Protein AF-0000000080752860 (afdb_homodimer)

Secondary structure (DSSP, 8-state)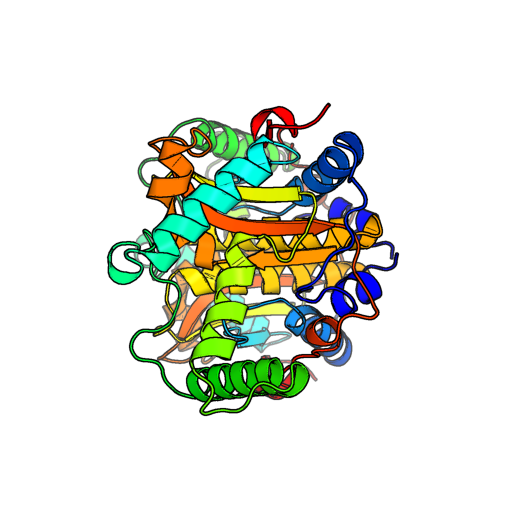:
-BHHHHHHH--B---B------HHHHHHHHHHHTTS--GGG----EEEEE-HHHHHHHHHHHHHHHHH-GGG---SS--S-SS--TTHHHHHHHHHHHHHHHHT--TT-HHHHHHHHHGGGGGGG-SEEEEEEEETT--THHHHHHHHHHHHHHHHHHHTT-EEEEEGGGGGGHHHHHHTT-S-TTEEEEEEEEEE-B-TT-GGGG-------HHHHEEEES--/-BHHHHHHH--B---B------HHHHHHHHHHHTTS--GGG----EEEEE-HHHHHHHHHHHHHHHHH-GGG---SS--S-SS--TTHHHHHHHHHHHHHHHHT--TT-HHHHHHHHHGGGGGGG-SEEEEEEEETT--THHHHHHHHHHHHHHHHHHHTT-EEEEEGGGGGGHHHHHHTT-S-TTEEEEEEEEEE-B-TT-GGGG-------HHHHEEEES--

Solvent-accessible surface area (backbone atoms only — not comparable to full-atom values): 23119 Å² total; per-residue (Å²): 89,42,32,68,56,29,48,71,67,50,57,72,49,55,38,32,32,72,57,79,73,58,67,69,61,50,52,54,23,48,51,53,11,58,51,40,70,34,79,59,55,39,66,66,60,30,37,36,37,28,15,58,68,52,34,52,51,50,26,52,53,48,42,50,44,52,70,72,47,50,88,78,47,60,44,96,62,52,45,63,44,82,73,71,50,84,68,38,44,58,35,29,50,51,48,55,50,48,51,31,54,54,63,69,49,56,94,83,39,59,66,60,52,50,55,57,58,52,35,60,44,47,39,27,49,23,38,30,41,34,40,35,29,30,57,59,70,55,30,63,41,45,33,27,27,45,14,17,25,53,41,34,33,52,38,37,28,38,53,71,71,30,42,34,22,81,35,56,70,52,14,24,41,38,67,57,43,30,74,71,70,70,46,58,92,60,44,39,54,61,26,30,32,23,33,28,36,68,33,85,83,39,54,58,52,65,65,74,83,87,67,82,57,58,79,78,37,40,48,81,39,49,71,132,88,40,33,67,56,28,47,70,66,50,56,72,49,57,37,32,32,71,58,81,74,58,68,68,59,50,50,54,24,49,50,52,10,58,50,38,69,33,79,60,55,38,65,66,60,33,37,35,37,27,15,58,67,52,35,52,52,51,25,51,54,49,42,51,45,51,70,73,48,50,89,77,46,59,44,94,63,53,46,61,44,82,73,72,48,85,70,38,44,58,34,30,51,51,47,53,50,49,51,33,54,54,63,70,48,56,92,82,38,58,67,62,52,51,54,57,60,53,34,61,45,47,39,27,47,24,39,30,41,34,40,34,30,30,57,60,71,55,30,62,42,45,32,27,28,46,14,17,26,52,41,34,32,50,36,36,28,37,52,72,70,30,42,33,21,80,34,57,70,53,14,23,42,39,67,57,43,31,73,71,70,70,45,59,93,60,42,39,53,61,26,29,32,23,33,28,35,70,33,87,84,39,54,56,52,66,64,75,83,85,69,82,58,57,78,78,38,41,46,81,38,50,71,133

Nearest PDB structures (foldseek):
  3gr3-assembly1_B  TM=9.739E-01  e=1.977E-26  Bartonella henselae str. Houston-1
  7dp0-assembly1_B  TM=9.685E-01  e=4.011E-24  Sphingopyxis sp.
  7dp2-assembly1_A  TM=9.643E-01  e=9.340E-24  Sphingopyxis sp.
  2wzw-assembly1_A  TM=9.607E-01  e=1.799E-22  Mycolicibacterium smegmatis MC2 155
  7dp1-assembly1_B  TM=9.536E-01  e=6.069E-23  Sphingopyxis sp.

InterPro domains:
  IPR000415 Nitroreductase-like [G3DSA:3.40.109.10] (1-218)
  IPR000415 Nitroreductase-like [SSF55469] (1-220)
  IPR029479 Nitroreductase [PF00881] (7-197)

Radius of gyration: 21.62 Å; Cα contacts (8 Å, |Δi|>4): 846; chains: 2; bounding box: 48×60×53 Å

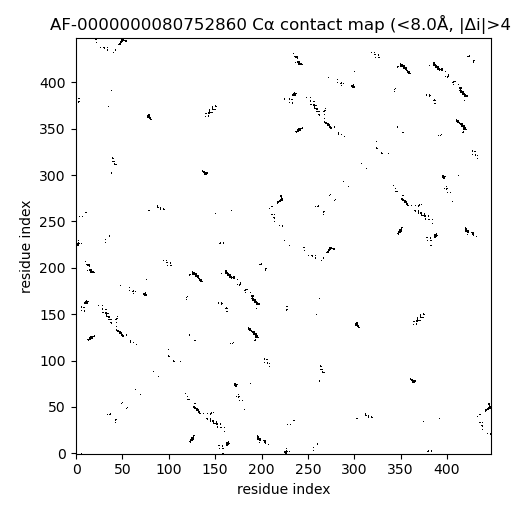Sequence (448 aa):
MQVEDAIRSRKSIRRFRPDPVPRAQIERILELAAQAPSGANTQPWKVRAVSGAVRDALCRAVSAAAEREPQRHHAEYGYYPDPWFEPYLERRRTMGFSLYDTLGIARGDRAARERQALRNFQFFDAPVGLLISMDRRMNTGSFLDMGMFIQNLMLAARGEGLHSCPQGVFADYHQVVREQGLLGEEEILLCAVALGREAPEAPENGLVTERVPVAEFATFHGFDMQVEDAIRSRKSIRRFRPDPVPRAQIERILELAAQAPSGANTQPWKVRAVSGAVRDALCRAVSAAAEREPQRHHAEYGYYPDPWFEPYLERRRTMGFSLYDTLGIARGDRAARERQALRNFQFFDAPVGLLISMDRRMNTGSFLDMGMFIQNLMLAARGEGLHSCPQGVFADYHQVVREQGLLGEEEILLCAVALGREAPEAPENGLVTERVPVAEFATFHGFD

Structure (mmCIF, N/CA/C/O backbone):
data_AF-0000000080752860-model_v1
#
loop_
_entity.id
_entity.type
_entity.pdbx_description
1 polymer Nitroreductase
#
loop_
_atom_site.group_PDB
_atom_site.id
_atom_site.type_symbol
_atom_site.label_atom_id
_atom_site.label_alt_id
_atom_site.label_comp_id
_atom_site.label_asym_id
_atom_site.label_entity_id
_atom_site.label_seq_id
_atom_site.pdbx_PDB_ins_code
_atom_site.Cartn_x
_atom_site.Cartn_y
_atom_site.Cartn_z
_atom_site.occupancy
_atom_site.B_iso_or_equiv
_atom_site.auth_seq_id
_atom_site.auth_comp_id
_atom_site.auth_asym_id
_atom_site.auth_atom_id
_atom_site.pdbx_PDB_model_num
ATOM 1 N N . MET A 1 1 ? 5.297 -12.477 16.312 1 97.31 1 MET A N 1
ATOM 2 C CA . MET A 1 1 ? 6.473 -11.891 15.688 1 97.31 1 MET A CA 1
ATOM 3 C C . MET A 1 1 ? 6.477 -10.375 15.859 1 97.31 1 MET A C 1
ATOM 5 O O . MET A 1 1 ? 5.43 -9.727 15.758 1 97.31 1 MET A O 1
ATOM 9 N N . GLN A 1 2 ? 7.699 -9.773 16.047 1 98.62 2 GLN A N 1
ATOM 10 C CA . GLN A 1 2 ? 7.785 -8.312 16.141 1 98.62 2 GLN A CA 1
ATOM 11 C C . GLN A 1 2 ? 7.562 -7.676 14.766 1 98.62 2 GLN A C 1
ATOM 13 O O . GLN A 1 2 ? 7.891 -8.266 13.734 1 98.62 2 GLN A O 1
ATOM 18 N N . VAL A 1 3 ? 7.039 -6.441 14.758 1 98.88 3 VAL A N 1
ATOM 19 C CA . VAL A 1 3 ? 6.695 -5.773 13.508 1 98.88 3 VAL A CA 1
ATOM 20 C C . VAL A 1 3 ? 7.961 -5.531 12.688 1 98.88 3 VAL A C 1
ATOM 22 O O . VAL A 1 3 ? 7.953 -5.684 11.461 1 98.88 3 VAL A O 1
ATOM 25 N N . GLU A 1 4 ? 9.102 -5.172 13.289 1 98.81 4 GLU A N 1
ATOM 26 C CA . GLU A 1 4 ? 10.359 -4.984 12.562 1 98.81 4 GLU A CA 1
ATOM 27 C C . GLU A 1 4 ? 10.805 -6.277 11.883 1 98.81 4 GLU A C 1
ATOM 29 O O . GLU A 1 4 ? 11.258 -6.258 10.742 1 98.81 4 GLU A O 1
ATOM 34 N N . ASP A 1 5 ? 10.68 -7.371 12.562 1 98.81 5 ASP A N 1
ATOM 35 C CA . ASP A 1 5 ? 11.055 -8.672 12.016 1 98.81 5 ASP A CA 1
ATOM 36 C C . ASP A 1 5 ? 10.141 -9.062 10.852 1 98.81 5 ASP A C 1
ATOM 38 O O . ASP A 1 5 ? 10.602 -9.633 9.867 1 98.81 5 ASP A O 1
ATOM 42 N N . ALA A 1 6 ? 8.82 -8.805 11.047 1 98.94 6 ALA A N 1
ATOM 43 C CA . ALA A 1 6 ? 7.883 -9.094 9.969 1 98.94 6 ALA A CA 1
ATOM 44 C C . ALA A 1 6 ? 8.258 -8.32 8.703 1 98.94 6 ALA A C 1
ATOM 46 O O . ALA A 1 6 ? 8.281 -8.898 7.609 1 98.94 6 ALA A O 1
ATOM 47 N N . ILE A 1 7 ? 8.602 -7.027 8.875 1 98.88 7 ILE A N 1
ATOM 48 C CA . ILE A 1 7 ? 8.945 -6.176 7.742 1 98.88 7 ILE A CA 1
ATOM 49 C C . ILE A 1 7 ? 10.242 -6.656 7.105 1 98.88 7 ILE A C 1
ATOM 51 O O . ILE A 1 7 ? 10.328 -6.805 5.887 1 98.88 7 ILE A O 1
ATOM 55 N N . ARG A 1 8 ? 11.227 -7.012 7.84 1 98.44 8 ARG A N 1
ATOM 56 C CA . ARG A 1 8 ? 12.539 -7.391 7.324 1 98.44 8 ARG A CA 1
ATOM 57 C C . ARG A 1 8 ? 12.5 -8.773 6.688 1 98.44 8 ARG A C 1
ATOM 59 O O . ARG A 1 8 ? 13.234 -9.047 5.738 1 98.44 8 ARG A O 1
ATOM 66 N N . SER A 1 9 ? 11.617 -9.609 7.254 1 98.06 9 SER A N 1
ATOM 67 C CA . SER A 1 9 ? 11.625 -10.984 6.773 1 98.06 9 SER A CA 1
ATOM 68 C C . SER A 1 9 ? 10.641 -11.172 5.621 1 98.06 9 SER A C 1
ATOM 70 O O . SER A 1 9 ? 10.633 -12.219 4.969 1 98.06 9 SER A O 1
ATOM 72 N N . ARG A 1 10 ? 9.789 -10.18 5.406 1 98.62 10 ARG A N 1
ATOM 73 C CA . ARG A 1 10 ? 8.922 -10.25 4.234 1 98.62 10 ARG A CA 1
ATOM 74 C C . ARG A 1 10 ? 9.727 -10.086 2.949 1 98.62 10 ARG A C 1
ATOM 76 O O . ARG A 1 10 ? 10.336 -9.031 2.727 1 98.62 10 ARG A O 1
ATOM 83 N N . LYS A 1 11 ? 9.805 -11.016 2.146 1 97.81 11 LYS A N 1
ATOM 84 C CA . LYS A 1 11 ? 10.406 -11.031 0.817 1 97.81 11 LYS A CA 1
ATOM 85 C C . LYS A 1 11 ? 9.547 -11.828 -0.163 1 97.81 11 LYS A C 1
ATOM 87 O O . LYS A 1 11 ? 8.664 -12.586 0.249 1 97.81 11 LYS A O 1
ATOM 92 N N . SER A 1 12 ? 9.773 -11.609 -1.415 1 98.12 12 SER A N 1
ATOM 93 C CA . SER A 1 12 ? 9.062 -12.398 -2.416 1 98.12 12 SER A CA 1
ATOM 94 C C . SER A 1 12 ? 9.586 -13.828 -2.473 1 98.12 12 SER A C 1
ATOM 96 O O . SER A 1 12 ? 10.703 -14.07 -2.924 1 98.12 12 SER A O 1
ATOM 98 N N . ILE A 1 13 ? 8.766 -14.727 -2.012 1 98.56 13 ILE A N 1
ATOM 99 C CA . ILE A 1 13 ? 9.117 -16.141 -2.021 1 98.56 13 ILE A CA 1
ATOM 100 C C . ILE A 1 13 ? 8.719 -16.766 -3.357 1 98.56 13 ILE A C 1
ATOM 102 O O . ILE A 1 13 ? 7.605 -16.562 -3.838 1 98.56 13 ILE A O 1
ATOM 106 N N . ARG A 1 14 ? 9.578 -17.562 -3.879 1 98.31 14 ARG A N 1
ATOM 107 C CA . ARG A 1 14 ? 9.336 -18.047 -5.234 1 98.31 14 ARG A CA 1
ATOM 108 C C . ARG A 1 14 ? 9.422 -19.562 -5.297 1 98.31 14 ARG A C 1
ATOM 110 O O . ARG A 1 14 ? 9.688 -20.125 -6.359 1 98.31 14 ARG A O 1
ATOM 117 N N . ARG A 1 15 ? 9.336 -20.188 -4.219 1 98.69 15 ARG A N 1
ATOM 118 C CA . ARG A 1 15 ? 9.117 -21.625 -4.051 1 98.69 15 ARG A CA 1
ATOM 119 C C . ARG A 1 15 ? 8.469 -21.922 -2.703 1 98.69 15 ARG A C 1
ATOM 121 O O . ARG A 1 15 ? 9.023 -21.594 -1.653 1 98.69 15 ARG A O 1
ATOM 128 N N . PHE A 1 16 ? 7.332 -22.594 -2.779 1 98.88 16 PHE A N 1
ATOM 129 C CA . PHE A 1 16 ? 6.574 -22.875 -1.57 1 98.88 16 PHE A CA 1
ATOM 130 C C . PHE A 1 16 ? 6.48 -24.391 -1.343 1 98.88 16 PHE A C 1
ATOM 132 O O . PHE A 1 16 ? 6.539 -25.172 -2.295 1 98.88 16 PHE A O 1
ATOM 139 N N . ARG A 1 17 ? 6.387 -24.75 -0.073 1 98.5 17 ARG A N 1
ATOM 140 C CA . ARG A 1 17 ? 6.008 -26.109 0.287 1 98.5 17 ARG A CA 1
ATOM 141 C C . ARG A 1 17 ? 4.535 -26.359 -0.009 1 98.5 17 ARG A C 1
ATOM 143 O O . ARG A 1 17 ? 3.725 -25.438 -0.002 1 98.5 17 ARG A O 1
ATOM 150 N N . PRO A 1 18 ? 4.191 -27.594 -0.231 1 97.25 18 PRO A N 1
ATOM 151 C CA . PRO A 1 18 ? 2.807 -27.922 -0.598 1 97.25 18 PRO A CA 1
ATOM 152 C C . PRO A 1 18 ? 1.867 -27.922 0.604 1 97.25 18 PRO A C 1
ATOM 154 O O . PRO A 1 18 ? 0.666 -28.172 0.451 1 97.25 18 PRO A O 1
ATOM 157 N N . ASP A 1 19 ? 2.328 -27.656 1.835 1 97.75 19 ASP A N 1
ATOM 158 C CA . ASP A 1 19 ? 1.496 -27.703 3.035 1 97.75 19 ASP A CA 1
ATOM 159 C C . ASP A 1 19 ? 0.238 -26.859 2.859 1 97.75 19 ASP A C 1
ATOM 161 O O . ASP A 1 19 ? 0.319 -25.688 2.477 1 97.75 19 ASP A O 1
ATOM 165 N N . PRO A 1 20 ? -0.897 -27.5 3.119 1 97.5 20 PRO A N 1
ATOM 166 C CA . PRO A 1 20 ? -2.115 -26.688 3.004 1 97.5 20 PRO A CA 1
ATOM 167 C C . PRO A 1 20 ? -2.158 -25.547 4.008 1 97.5 20 PRO A C 1
ATOM 169 O O . PRO A 1 20 ? -1.507 -25.609 5.055 1 97.5 20 PRO A O 1
ATOM 172 N N . VAL A 1 21 ? -2.814 -24.5 3.703 1 98.69 21 VAL A N 1
ATOM 173 C CA . VAL A 1 21 ? -3.125 -23.406 4.609 1 98.69 21 VAL A CA 1
ATOM 174 C C . VAL A 1 21 ? -4.613 -23.406 4.945 1 98.69 21 VAL A C 1
ATOM 176 O O . VAL A 1 21 ? -5.461 -23.281 4.059 1 98.69 21 VAL A O 1
ATOM 179 N N . PRO A 1 22 ? -4.984 -23.562 6.16 1 98.5 22 PRO A N 1
ATOM 180 C CA . PRO A 1 22 ? -6.402 -23.594 6.531 1 98.5 22 PRO A CA 1
ATOM 181 C C . PRO A 1 22 ? -7.133 -22.297 6.199 1 98.5 22 PRO A C 1
ATOM 183 O O . PRO A 1 22 ? -6.57 -21.219 6.359 1 98.5 22 PRO A O 1
ATOM 186 N N . ARG A 1 23 ? -8.391 -22.484 5.77 1 98.62 23 ARG A N 1
ATOM 187 C CA . ARG A 1 23 ? -9.227 -21.328 5.457 1 98.62 23 ARG A CA 1
ATOM 188 C C . ARG A 1 23 ? -9.281 -20.359 6.625 1 98.62 23 ARG A C 1
ATOM 190 O O . ARG A 1 23 ? -9.188 -19.141 6.43 1 98.62 23 ARG A O 1
ATOM 197 N N . ALA A 1 24 ? -9.391 -20.844 7.836 1 98.69 24 ALA A N 1
ATOM 198 C CA . ALA A 1 24 ? -9.508 -20 9.031 1 98.69 24 ALA A CA 1
ATOM 199 C C . ALA A 1 24 ? -8.273 -19.125 9.211 1 98.69 24 ALA A C 1
ATOM 201 O O . ALA A 1 24 ? -8.375 -17.984 9.688 1 98.69 24 ALA A O 1
ATOM 202 N N . GLN A 1 25 ? -7.105 -19.656 8.906 1 98.75 25 GLN A N 1
ATOM 203 C CA . GLN A 1 25 ? -5.863 -18.891 8.992 1 98.75 25 GLN A CA 1
ATOM 204 C C . GLN A 1 25 ? -5.852 -17.75 7.98 1 98.75 25 GLN A C 1
ATOM 206 O O . GLN A 1 25 ? -5.422 -16.625 8.297 1 98.75 25 GLN A O 1
ATOM 211 N N . ILE A 1 26 ? -6.395 -17.984 6.785 1 98.94 26 ILE A N 1
ATOM 212 C CA . ILE A 1 26 ? -6.48 -16.953 5.754 1 98.94 26 ILE A CA 1
ATOM 213 C C . ILE A 1 26 ? -7.469 -15.875 6.18 1 98.94 26 ILE A C 1
ATOM 215 O O . ILE A 1 26 ? -7.223 -14.688 5.988 1 98.94 26 ILE A O 1
ATOM 219 N N . GLU A 1 27 ? -8.547 -16.281 6.773 1 98.88 27 GLU A N 1
ATOM 220 C CA . GLU A 1 27 ? -9.539 -15.328 7.254 1 98.88 27 GLU A CA 1
ATOM 221 C C . GLU A 1 27 ? -8.938 -14.391 8.305 1 98.88 27 GLU A C 1
ATOM 223 O O . GLU A 1 27 ? -9.195 -13.188 8.289 1 98.88 27 GLU A O 1
ATOM 228 N N . ARG A 1 28 ? -8.094 -14.914 9.219 1 98.81 28 ARG A N 1
ATOM 229 C CA . ARG A 1 28 ? -7.426 -14.086 10.219 1 98.81 28 ARG A CA 1
ATOM 230 C C . ARG A 1 28 ? -6.484 -13.086 9.555 1 98.81 28 ARG A C 1
ATOM 232 O O . ARG A 1 28 ? -6.426 -11.922 9.953 1 98.81 28 ARG A O 1
ATOM 239 N N . ILE A 1 29 ? -5.797 -13.555 8.578 1 98.94 29 ILE A N 1
ATOM 240 C CA . ILE A 1 29 ? -4.867 -12.703 7.848 1 98.94 29 ILE A CA 1
ATOM 241 C C . ILE A 1 29 ? -5.633 -11.578 7.156 1 98.94 29 ILE A C 1
ATOM 243 O O . ILE A 1 29 ? -5.234 -10.414 7.219 1 98.94 29 ILE A O 1
ATOM 247 N N . LEU A 1 30 ? -6.773 -11.906 6.516 1 98.94 30 LEU A N 1
ATOM 248 C CA . LEU A 1 30 ? -7.57 -10.93 5.781 1 98.94 30 LEU A CA 1
ATOM 249 C C . LEU A 1 30 ? -8.227 -9.938 6.73 1 98.94 30 LEU A C 1
ATOM 251 O O . LEU A 1 30 ? -8.398 -8.766 6.391 1 98.94 30 LEU A O 1
ATOM 255 N N . GLU A 1 31 ? -8.633 -10.43 7.875 1 98.88 31 GLU A N 1
ATOM 256 C CA . GLU A 1 31 ? -9.172 -9.523 8.883 1 98.88 31 GLU A CA 1
ATOM 257 C C . GLU A 1 31 ? -8.148 -8.453 9.273 1 98.88 31 GLU A C 1
ATOM 259 O O . GLU A 1 31 ? -8.492 -7.277 9.391 1 98.88 31 GLU A O 1
ATOM 264 N N . LEU A 1 32 ? -6.926 -8.844 9.484 1 98.88 32 LEU A N 1
ATOM 265 C CA . LEU A 1 32 ? -5.859 -7.902 9.805 1 98.88 32 LEU A CA 1
ATOM 266 C C . LEU A 1 32 ? -5.551 -7.004 8.609 1 98.88 32 LEU A C 1
ATOM 268 O O . LEU A 1 32 ? -5.332 -5.801 8.773 1 98.88 32 LEU A O 1
ATOM 272 N N . ALA A 1 33 ? -5.535 -7.59 7.395 1 98.94 33 ALA A N 1
ATOM 273 C CA . ALA A 1 33 ? -5.262 -6.816 6.184 1 98.94 33 ALA A CA 1
ATOM 274 C C . ALA A 1 33 ? -6.25 -5.664 6.039 1 98.94 33 ALA A C 1
ATOM 276 O O . ALA A 1 33 ? -5.871 -4.555 5.656 1 98.94 33 ALA A O 1
ATOM 277 N N . ALA A 1 34 ? -7.484 -5.895 6.434 1 98.88 34 ALA A N 1
ATOM 278 C CA . ALA A 1 34 ? -8.586 -4.953 6.238 1 98.88 34 ALA A CA 1
ATOM 279 C C . ALA A 1 34 ? -8.492 -3.787 7.215 1 98.88 34 ALA A C 1
ATOM 281 O O . ALA A 1 34 ? -9.25 -2.82 7.113 1 98.88 34 ALA A O 1
ATOM 282 N N . GLN A 1 35 ? -7.539 -3.863 8.141 1 98.81 35 GLN A N 1
ATOM 283 C CA . GLN A 1 35 ? -7.309 -2.734 9.039 1 98.81 35 GLN A CA 1
ATOM 284 C C . GLN A 1 35 ? -6.547 -1.618 8.328 1 98.81 35 GLN A C 1
ATOM 286 O O . GLN A 1 35 ? -6.34 -0.544 8.898 1 98.81 35 GLN A O 1
ATOM 291 N N . ALA A 1 36 ? -6.133 -1.855 7.082 1 98.81 36 ALA A N 1
ATOM 292 C CA . ALA A 1 36 ? -5.43 -0.837 6.305 1 98.81 36 ALA A CA 1
ATOM 293 C C . ALA A 1 36 ? -6.277 0.423 6.16 1 98.81 36 ALA A C 1
ATOM 295 O O . ALA A 1 36 ? -7.504 0.345 6.047 1 98.81 36 ALA A O 1
ATOM 296 N N . PRO A 1 37 ? -5.613 1.622 6.223 1 98.56 37 PRO A N 1
ATOM 297 C CA . PRO A 1 37 ? -6.375 2.832 5.906 1 98.56 37 PRO A CA 1
ATOM 298 C C . PRO A 1 37 ? -6.82 2.885 4.445 1 98.56 37 PRO A C 1
ATOM 300 O O . PRO A 1 37 ? -6.25 2.199 3.596 1 98.56 37 PRO A O 1
ATOM 303 N N . SER A 1 38 ? -7.855 3.572 4.176 1 98.75 38 SER A N 1
ATOM 304 C CA . SER A 1 38 ? -8.336 3.922 2.844 1 98.75 38 SER A CA 1
ATOM 305 C C . SER A 1 38 ? -9.023 5.285 2.842 1 98.75 38 SER A C 1
ATOM 307 O O . SER A 1 38 ? -9.617 5.691 3.844 1 98.75 38 SER A O 1
ATOM 309 N N . GLY A 1 39 ? -8.805 6.035 1.716 1 98.31 39 GLY A N 1
ATOM 310 C CA . GLY A 1 39 ? -9.484 7.32 1.603 1 98.31 39 GLY A CA 1
ATOM 311 C C . GLY A 1 39 ? -10.969 7.238 1.907 1 98.31 39 GLY A C 1
ATOM 312 O O . GLY A 1 39 ? -11.672 6.391 1.361 1 98.31 39 GLY A O 1
ATOM 313 N N . ALA A 1 40 ? -11.43 8.109 2.855 1 97.38 40 ALA A N 1
ATOM 314 C CA . ALA A 1 40 ? -12.844 8.188 3.225 1 97.38 40 ALA A CA 1
ATOM 315 C C . ALA A 1 40 ? -13.359 6.848 3.734 1 97.38 40 ALA A C 1
ATOM 317 O O . ALA A 1 40 ? -14.562 6.574 3.688 1 97.38 40 ALA A O 1
ATOM 318 N N . ASN A 1 41 ? -12.438 5.949 4.117 1 98.06 41 ASN A N 1
ATOM 319 C CA . ASN A 1 41 ? -12.758 4.625 4.633 1 98.06 41 ASN A CA 1
ATOM 320 C C . ASN A 1 41 ? -13.523 3.795 3.605 1 98.06 41 ASN A C 1
ATOM 322 O O . ASN A 1 41 ? -14.422 3.027 3.963 1 98.06 41 ASN A O 1
ATOM 326 N N . THR A 1 42 ? -13.156 3.947 2.359 1 98.56 42 THR A N 1
ATOM 327 C CA . THR A 1 42 ? -13.867 3.268 1.284 1 98.56 42 THR A CA 1
ATOM 328 C C . THR A 1 42 ? -13.664 1.759 1.368 1 98.56 42 THR A C 1
ATOM 330 O O . THR A 1 42 ? -14.547 0.986 0.986 1 98.56 42 THR A O 1
ATOM 333 N N . GLN A 1 43 ? -12.477 1.268 1.809 1 98.75 43 GLN A N 1
ATOM 334 C CA . GLN A 1 43 ? -12.172 -0.157 1.867 1 98.75 43 GLN A CA 1
ATOM 335 C C . GLN A 1 43 ? -12.469 -0.839 0.535 1 98.75 43 GLN A C 1
ATOM 337 O O . GLN A 1 43 ? -13.289 -1.757 0.469 1 98.75 43 GLN A O 1
ATOM 342 N N . PRO A 1 44 ? -11.672 -0.44 -0.527 1 98.88 44 PRO A N 1
ATOM 343 C CA . PRO A 1 44 ? -12.031 -0.837 -1.89 1 98.88 44 PRO A CA 1
ATOM 344 C C . PRO A 1 44 ? -11.578 -2.256 -2.23 1 98.88 44 PRO A C 1
ATOM 346 O O . PRO A 1 44 ? -11.828 -2.738 -3.338 1 98.88 44 PRO A O 1
ATOM 349 N N . TRP A 1 45 ? -11.031 -2.988 -1.395 1 98.94 45 TRP A N 1
ATOM 350 C CA . TRP A 1 45 ? -10.398 -4.27 -1.681 1 98.94 45 TRP A CA 1
ATOM 351 C C . TRP A 1 45 ? -11.438 -5.375 -1.834 1 98.94 45 TRP A C 1
ATOM 353 O O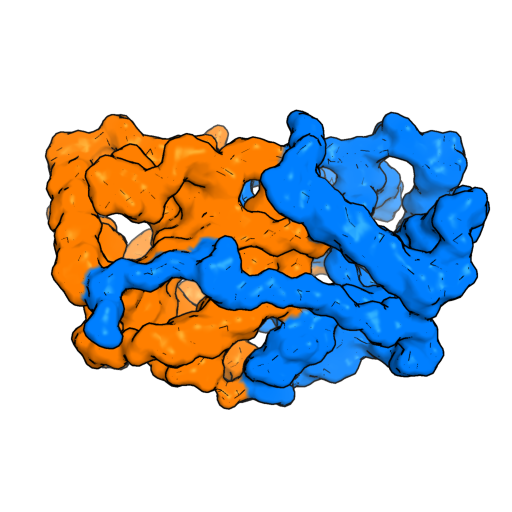 . TRP A 1 45 ? -12.438 -5.395 -1.113 1 98.94 45 TRP A O 1
ATOM 363 N N . LYS A 1 46 ? -11.25 -6.234 -2.811 1 98.94 46 LYS A N 1
ATOM 364 C CA . LYS A 1 46 ? -11.922 -7.512 -3.035 1 98.94 46 LYS A CA 1
ATOM 365 C C . LYS A 1 46 ? -10.906 -8.641 -3.211 1 98.94 46 LYS A C 1
ATOM 367 O O . LYS A 1 46 ? -9.875 -8.461 -3.855 1 98.94 46 LYS A O 1
ATOM 372 N N . VAL A 1 47 ? -11.234 -9.812 -2.6 1 98.94 47 VAL A N 1
ATOM 373 C CA . VAL A 1 47 ? -10.289 -10.922 -2.635 1 98.94 47 VAL A CA 1
ATOM 374 C C . VAL A 1 47 ? -11.016 -12.203 -3.033 1 98.94 47 VAL A C 1
ATOM 376 O O . VAL A 1 47 ? -12.102 -12.5 -2.521 1 98.94 47 VAL A O 1
ATOM 379 N N . ARG A 1 48 ? -10.492 -12.906 -3.971 1 98.94 48 ARG A N 1
ATOM 380 C CA . ARG A 1 48 ? -10.828 -14.305 -4.195 1 98.94 48 ARG A CA 1
ATOM 381 C C . ARG A 1 48 ? -9.656 -15.219 -3.824 1 98.94 48 ARG A C 1
ATOM 383 O O . ARG A 1 48 ? -8.594 -15.148 -4.441 1 98.94 48 ARG A O 1
ATOM 390 N N . ALA A 1 49 ? -9.852 -15.992 -2.789 1 98.94 49 ALA A N 1
ATOM 391 C CA . ALA A 1 49 ? -8.859 -16.984 -2.395 1 98.94 49 ALA A CA 1
ATOM 392 C C . ALA A 1 49 ? -9.109 -18.328 -3.092 1 98.94 49 ALA A C 1
ATOM 394 O O . ALA A 1 49 ? -10.219 -18.859 -3.049 1 98.94 49 ALA A O 1
ATOM 395 N N . VAL A 1 50 ? -8.07 -18.812 -3.736 1 98.94 50 VAL A N 1
ATOM 396 C CA . VAL A 1 50 ? -8.227 -20.078 -4.465 1 98.94 50 VAL A CA 1
ATOM 397 C C . VAL A 1 50 ? -7.262 -21.125 -3.912 1 98.94 50 VAL A C 1
ATOM 399 O O . VAL A 1 50 ? -6.129 -20.797 -3.547 1 98.94 50 VAL A O 1
ATOM 402 N N . SER A 1 51 ? -7.684 -22.406 -3.848 1 98.81 51 SER A N 1
ATOM 403 C CA . SER A 1 51 ? -6.91 -23.562 -3.412 1 98.81 51 SER A CA 1
ATOM 404 C C . SER A 1 51 ? -7.371 -24.828 -4.117 1 98.81 51 SER A C 1
ATOM 406 O O . SER A 1 51 ? -8.312 -24.797 -4.914 1 98.81 51 SER A O 1
ATOM 408 N N . GLY A 1 52 ? -6.609 -25.891 -3.99 1 98.25 52 GLY A N 1
ATOM 409 C CA . GLY A 1 52 ? -7.012 -27.188 -4.508 1 98.25 52 GLY A CA 1
ATOM 410 C C . GLY A 1 52 ? -7.266 -27.188 -6.004 1 98.25 52 GLY A C 1
ATOM 411 O O . GLY A 1 52 ? -6.48 -26.625 -6.77 1 98.25 52 GLY A O 1
ATOM 412 N N . ALA A 1 53 ? -8.375 -27.828 -6.375 1 98.38 53 ALA A N 1
ATOM 413 C CA . ALA A 1 53 ? -8.664 -28.047 -7.789 1 98.38 53 ALA A CA 1
ATOM 414 C C . ALA A 1 53 ? -8.945 -26.719 -8.5 1 98.38 53 ALA A C 1
ATOM 416 O O . ALA A 1 53 ? -8.617 -26.562 -9.68 1 98.38 53 ALA A O 1
ATOM 417 N N . VAL A 1 54 ? -9.555 -25.766 -7.809 1 98.81 54 VAL A N 1
ATOM 418 C CA . VAL A 1 54 ? -9.867 -24.469 -8.398 1 98.81 54 VAL A CA 1
ATOM 419 C C . VAL A 1 54 ? -8.57 -23.734 -8.727 1 98.81 54 VAL A C 1
ATOM 421 O O . VAL A 1 54 ? -8.422 -23.188 -9.828 1 98.81 54 VAL A O 1
ATOM 424 N N . ARG A 1 55 ? -7.695 -23.734 -7.773 1 98.81 55 ARG A N 1
ATOM 425 C CA . ARG A 1 55 ? -6.387 -23.141 -8.008 1 98.81 55 ARG A CA 1
ATOM 426 C C . ARG A 1 55 ? -5.68 -23.812 -9.18 1 98.81 55 ARG A C 1
ATOM 428 O O . ARG A 1 55 ? -5.133 -23.141 -10.055 1 98.81 55 ARG A O 1
ATOM 435 N N . ASP A 1 56 ? -5.688 -25.141 -9.203 1 98.75 56 ASP A N 1
ATOM 436 C CA . ASP A 1 56 ? -5.012 -25.891 -10.25 1 98.75 56 ASP A CA 1
ATOM 437 C C . ASP A 1 56 ? -5.594 -25.562 -11.625 1 98.75 56 ASP A C 1
ATOM 439 O O . ASP A 1 56 ? -4.852 -25.438 -12.609 1 98.75 56 ASP A O 1
ATOM 443 N N . ALA A 1 57 ? -6.879 -25.453 -11.695 1 98.88 57 ALA A N 1
ATOM 444 C CA . ALA A 1 57 ? -7.543 -25.109 -12.953 1 98.88 57 ALA A CA 1
ATOM 445 C C . ALA A 1 57 ? -7.145 -23.719 -13.43 1 98.88 57 ALA A C 1
ATOM 447 O O . ALA A 1 57 ? -6.883 -23.516 -14.617 1 98.88 57 ALA A O 1
ATOM 448 N N . LEU A 1 58 ? -7.105 -22.766 -12.531 1 98.94 58 LEU A N 1
ATOM 449 C CA . LEU A 1 58 ? -6.668 -21.422 -12.867 1 98.94 58 LEU A CA 1
ATOM 450 C C . LEU A 1 58 ? -5.234 -21.438 -13.391 1 98.94 58 LEU A C 1
ATOM 452 O O . LEU A 1 58 ? -4.941 -20.828 -14.422 1 98.94 58 LEU A O 1
ATOM 456 N N . CYS A 1 59 ? -4.363 -22.141 -12.68 1 98.88 59 CYS A N 1
ATOM 457 C CA . CYS A 1 59 ? -2.963 -22.219 -13.078 1 98.88 59 CYS A CA 1
ATOM 458 C C . CYS A 1 59 ? -2.824 -22.797 -14.484 1 98.88 59 CYS A C 1
ATOM 460 O O . CYS A 1 59 ? -2.072 -22.266 -15.305 1 98.88 59 CYS A O 1
ATOM 462 N N . ARG A 1 60 ? -3.564 -23.828 -14.75 1 98.69 60 ARG A N 1
ATOM 463 C CA . ARG A 1 60 ? -3.523 -24.438 -16.078 1 98.69 60 ARG A CA 1
ATOM 464 C C . ARG A 1 60 ? -3.988 -23.453 -17.141 1 98.69 60 ARG A C 1
ATOM 466 O O . ARG A 1 60 ? -3.361 -23.344 -18.203 1 98.69 60 ARG A O 1
ATOM 473 N N . ALA A 1 61 ? -5.062 -22.766 -16.891 1 98.75 61 ALA A N 1
ATOM 474 C CA . ALA A 1 61 ? -5.656 -21.859 -17.875 1 98.75 61 ALA A CA 1
ATOM 475 C C . ALA A 1 61 ? -4.723 -20.688 -18.172 1 98.75 61 ALA A C 1
ATOM 477 O O . ALA A 1 61 ? -4.488 -20.359 -19.328 1 98.75 61 ALA A O 1
ATOM 478 N N . VAL A 1 62 ? -4.164 -20.078 -17.141 1 98.75 62 VAL A N 1
ATOM 479 C CA . VAL A 1 62 ? -3.303 -18.922 -17.328 1 98.75 62 VAL A CA 1
ATOM 480 C C . VAL A 1 62 ? -1.995 -19.344 -17.984 1 98.75 62 VAL A C 1
ATOM 482 O O . VAL A 1 62 ? -1.48 -18.656 -18.875 1 98.75 62 VAL A O 1
ATOM 485 N N . SER A 1 63 ? -1.438 -20.5 -17.562 1 98.38 63 SER A N 1
ATOM 486 C CA . SER A 1 63 ? -0.215 -21 -18.172 1 98.38 63 SER A CA 1
ATOM 487 C C . SER A 1 63 ? -0.407 -21.266 -19.656 1 98.38 63 SER A C 1
ATOM 489 O O . SER A 1 63 ? 0.451 -20.906 -20.469 1 98.38 63 SER A O 1
ATOM 491 N N . ALA A 1 64 ? -1.492 -21.859 -20 1 98 64 ALA A N 1
ATOM 492 C CA . ALA A 1 64 ? -1.783 -22.125 -21.406 1 98 64 ALA A CA 1
ATOM 493 C C . ALA A 1 64 ? -1.867 -20.844 -22.219 1 98 64 ALA A C 1
ATOM 495 O O . ALA A 1 64 ? -1.315 -20.75 -23.312 1 98 64 ALA A O 1
ATOM 496 N N . ALA A 1 65 ? -2.561 -19.875 -21.719 1 98.12 65 ALA A N 1
ATOM 497 C CA . ALA A 1 65 ? -2.691 -18.594 -22.391 1 98.12 65 ALA A CA 1
ATOM 498 C C . ALA A 1 65 ? -1.332 -17.922 -22.562 1 98.12 65 ALA A C 1
ATOM 500 O O . ALA A 1 65 ? -1.046 -17.344 -23.609 1 98.12 65 ALA A O 1
ATOM 501 N N . ALA A 1 66 ? -0.532 -18.016 -21.5 1 97.5 66 ALA A N 1
ATOM 502 C CA . ALA A 1 66 ? 0.786 -17.391 -21.516 1 97.5 66 ALA A CA 1
ATOM 503 C C . ALA A 1 66 ? 1.697 -18.047 -22.547 1 97.5 66 ALA A C 1
ATOM 505 O O . ALA A 1 66 ? 2.529 -17.391 -23.156 1 97.5 66 ALA A O 1
ATOM 506 N N . GLU A 1 67 ? 1.565 -19.297 -22.703 1 95.88 67 GLU A N 1
ATOM 507 C CA . GLU A 1 67 ? 2.385 -20.047 -23.656 1 95.88 67 GLU A CA 1
ATOM 508 C C . GLU A 1 67 ? 1.907 -19.844 -25.094 1 95.88 67 GLU A C 1
ATOM 510 O O . GLU A 1 67 ? 2.719 -19.734 -26.016 1 95.88 67 GLU A O 1
ATOM 515 N N . ARG A 1 68 ? 0.692 -19.75 -25.297 1 94.62 68 ARG A N 1
ATOM 516 C CA . ARG A 1 68 ? 0.122 -19.734 -26.641 1 94.62 68 ARG A CA 1
ATOM 517 C C . ARG A 1 68 ? 0.118 -18.328 -27.219 1 94.62 68 ARG A C 1
ATOM 519 O O . ARG A 1 68 ? 0.529 -18.125 -28.375 1 94.62 68 ARG A O 1
ATOM 526 N N . GLU A 1 69 ? -0.384 -17.328 -26.438 1 92.81 69 GLU A N 1
ATOM 527 C CA . GLU A 1 69 ? -0.581 -15.992 -27 1 92.81 69 GLU A CA 1
ATOM 528 C C . GLU A 1 69 ? -0.29 -14.906 -25.969 1 92.81 69 GLU A C 1
ATOM 530 O O . GLU A 1 69 ? -1.146 -14.062 -25.688 1 92.81 69 GLU A O 1
ATOM 535 N N . PRO A 1 70 ? 0.952 -14.852 -25.531 1 88.44 70 PRO A N 1
ATOM 536 C CA . PRO A 1 70 ? 1.279 -13.875 -24.484 1 88.44 70 PRO A CA 1
ATOM 537 C C . PRO A 1 70 ? 1.042 -12.438 -24.938 1 88.44 70 PRO A C 1
ATOM 539 O O . PRO A 1 70 ? 0.707 -11.578 -24.109 1 88.44 70 PRO A O 1
ATOM 542 N N . GLN A 1 71 ? 1.106 -12.133 -26.156 1 92.69 71 GLN A N 1
ATOM 543 C CA . GLN A 1 71 ? 1.012 -10.773 -26.688 1 92.69 71 GLN A CA 1
ATOM 544 C C . GLN A 1 71 ? -0.432 -10.281 -26.672 1 92.69 71 GLN A C 1
ATOM 546 O O . GLN A 1 71 ? -0.686 -9.086 -26.844 1 92.69 71 GLN A O 1
ATOM 551 N N . ARG A 1 72 ? -1.381 -11.125 -26.422 1 94.81 72 ARG A N 1
ATOM 552 C CA . ARG A 1 72 ? -2.797 -10.773 -26.453 1 94.81 72 ARG A CA 1
ATOM 553 C C . ARG A 1 72 ? -3.283 -10.336 -25.078 1 94.81 72 ARG A C 1
ATOM 555 O O . ARG A 1 72 ? -4.395 -9.82 -24.938 1 94.81 72 ARG A O 1
ATOM 562 N N . HIS A 1 73 ? -2.486 -10.539 -24.141 1 97.19 73 HIS A N 1
ATOM 563 C CA . HIS A 1 73 ? -2.916 -10.312 -22.766 1 97.19 73 HIS A CA 1
ATOM 564 C C . HIS A 1 73 ? -2.191 -9.125 -22.141 1 97.19 73 HIS A C 1
ATOM 566 O O . HIS A 1 73 ? -0.962 -9.109 -22.062 1 97.19 73 HIS A O 1
ATOM 572 N N . HIS A 1 74 ? -2.971 -8.125 -21.766 1 97.5 74 HIS A N 1
ATOM 573 C CA . HIS A 1 74 ? -2.459 -6.91 -21.141 1 97.5 74 HIS A CA 1
ATOM 574 C C . HIS A 1 74 ? -3.326 -6.488 -19.969 1 97.5 74 HIS A C 1
ATOM 576 O O . HIS A 1 74 ? -4.547 -6.656 -19.984 1 97.5 74 HIS A O 1
ATOM 582 N N . ALA A 1 75 ? -2.676 -5.938 -19.031 1 98.19 75 ALA A N 1
ATOM 583 C CA . ALA A 1 75 ? -3.422 -5.426 -17.875 1 98.19 75 ALA A CA 1
ATOM 584 C C . ALA A 1 75 ? -4.309 -4.25 -18.281 1 98.19 75 ALA A C 1
ATOM 586 O O . ALA A 1 75 ? -4.09 -3.627 -19.312 1 98.19 75 ALA A O 1
ATOM 587 N N . GLU A 1 76 ? -5.258 -3.912 -17.469 1 98.06 76 GLU A N 1
ATOM 588 C CA . GLU A 1 76 ? -6.188 -2.816 -17.734 1 98.06 76 GLU A CA 1
ATOM 589 C C . GLU A 1 76 ? -5.66 -1.5 -17.172 1 98.06 76 GLU A C 1
ATOM 591 O O . GLU A 1 76 ? -6.398 -0.513 -17.094 1 98.06 76 GLU A O 1
ATOM 596 N N . TYR A 1 77 ? -4.453 -1.515 -16.656 1 98.19 77 TYR A N 1
ATOM 597 C CA . TYR A 1 77 ? -3.744 -0.327 -16.203 1 98.19 77 TYR A CA 1
ATOM 598 C C . TYR A 1 77 ? -2.254 -0.428 -16.5 1 98.19 77 TYR A C 1
ATOM 600 O O . TYR A 1 77 ? -1.718 -1.527 -16.656 1 98.19 77 TYR A O 1
ATOM 608 N N . GLY A 1 78 ? -1.599 0.734 -16.641 1 98.06 78 GLY A N 1
ATOM 609 C CA . GLY A 1 78 ? -0.151 0.726 -16.781 1 98.06 78 GLY A CA 1
ATOM 610 C C . GLY A 1 78 ? 0.579 0.525 -15.469 1 98.06 78 GLY A C 1
ATOM 611 O O . GLY A 1 78 ? 0.315 1.23 -14.5 1 98.06 78 GLY A O 1
ATOM 612 N N . TYR A 1 79 ? 1.49 -0.436 -15.516 1 98.06 79 TYR A N 1
ATOM 613 C CA . TYR A 1 79 ? 2.209 -0.682 -14.266 1 98.06 79 TYR A CA 1
ATOM 614 C C . TYR A 1 79 ? 3.549 0.044 -14.258 1 98.06 79 TYR A C 1
ATOM 616 O O . TYR A 1 79 ? 3.85 0.795 -13.328 1 98.06 79 TYR A O 1
ATOM 624 N N . TYR A 1 80 ? 4.305 -0.088 -15.25 1 97.81 80 TYR A N 1
ATOM 625 C CA . TYR A 1 80 ? 5.684 0.387 -15.289 1 97.81 80 TYR A CA 1
ATOM 626 C C . TYR A 1 80 ? 5.797 1.645 -16.141 1 97.81 80 TYR A C 1
ATOM 628 O O . TYR A 1 80 ? 4.926 1.923 -16.969 1 97.81 80 TYR A O 1
ATOM 636 N N . PRO A 1 81 ? 6.883 2.312 -15.914 1 96.94 81 PRO A N 1
ATOM 637 C CA . PRO A 1 81 ? 7.113 3.447 -16.812 1 96.94 81 PRO A CA 1
ATOM 638 C C . PRO A 1 81 ? 7.336 3.018 -18.25 1 96.94 81 PRO A C 1
ATOM 640 O O . PRO A 1 81 ? 7.945 1.976 -18.516 1 96.94 81 PRO A O 1
ATOM 643 N N . ASP A 1 82 ? 6.867 3.818 -19.172 1 96 82 ASP A N 1
ATOM 644 C CA . ASP A 1 82 ? 7.051 3.619 -20.609 1 96 82 ASP A CA 1
ATOM 645 C C . ASP A 1 82 ? 7.359 4.941 -21.312 1 96 82 ASP A C 1
ATOM 647 O O . ASP A 1 82 ? 6.465 5.754 -21.531 1 96 82 ASP A O 1
ATOM 651 N N . PRO A 1 83 ? 8.539 5.188 -21.656 1 97.38 83 PRO A N 1
ATOM 652 C CA . PRO A 1 83 ? 9.68 4.273 -21.594 1 97.38 83 PRO A CA 1
ATOM 653 C C . PRO A 1 83 ? 10.297 4.207 -20.188 1 97.38 83 PRO A C 1
ATOM 655 O O . PRO A 1 83 ? 10 5.051 -19.344 1 97.38 83 PRO A O 1
ATOM 658 N N . TRP A 1 84 ? 11.102 3.16 -20.016 1 98.38 84 TRP A N 1
ATOM 659 C CA . TRP A 1 84 ? 11.906 3.068 -18.812 1 98.38 84 TRP A CA 1
ATOM 660 C C . TRP A 1 84 ? 12.961 4.172 -18.781 1 98.38 84 TRP A C 1
ATOM 662 O O . TRP A 1 84 ? 13.453 4.605 -19.812 1 98.38 84 TRP A O 1
ATOM 672 N N . PHE A 1 85 ? 13.297 4.633 -17.609 1 98.56 85 PHE A N 1
ATOM 673 C CA . PHE A 1 85 ? 14.305 5.672 -17.422 1 98.56 85 PHE A CA 1
ATOM 674 C C . PHE A 1 85 ? 15.07 5.457 -16.125 1 98.56 85 PHE A C 1
ATOM 676 O O . PHE A 1 85 ? 14.641 4.684 -15.258 1 98.56 85 PHE A O 1
ATOM 683 N N . GLU A 1 86 ? 16.219 6.098 -16.047 1 98.12 86 GLU A N 1
ATOM 684 C CA . GLU A 1 86 ? 17.062 5.945 -14.867 1 98.12 86 GLU A CA 1
ATOM 685 C C . GLU A 1 86 ? 16.484 6.703 -13.672 1 98.12 86 GLU A C 1
ATOM 687 O O . GLU A 1 86 ? 15.844 7.738 -13.844 1 98.12 86 GLU A O 1
ATOM 692 N N . PRO A 1 87 ? 16.719 6.211 -12.484 1 98.06 87 PRO A N 1
ATOM 693 C CA . PRO A 1 87 ? 17.516 5.062 -12.062 1 98.06 87 PRO A CA 1
ATOM 694 C C . PRO A 1 87 ? 16.719 3.76 -12.047 1 98.06 87 PRO A C 1
ATOM 696 O O . PRO A 1 87 ? 17.25 2.713 -11.664 1 98.06 87 PRO A O 1
ATOM 699 N N . TYR A 1 88 ? 15.477 3.789 -12.422 1 98.5 88 TYR A N 1
ATOM 700 C CA . TYR A 1 88 ? 14.57 2.66 -12.266 1 98.5 88 TYR A CA 1
ATOM 701 C C . TYR A 1 88 ? 14.883 1.56 -13.273 1 98.5 88 TYR A C 1
ATOM 703 O O . TYR A 1 88 ? 14.711 0.375 -12.984 1 98.5 88 TYR A O 1
ATOM 711 N N . LEU A 1 89 ? 15.375 2.01 -14.445 1 98.31 89 LEU A N 1
ATOM 712 C CA . LEU A 1 89 ? 15.812 1.037 -15.438 1 98.31 89 LEU A CA 1
ATOM 713 C C . LEU A 1 89 ? 16.969 0.191 -14.898 1 98.31 89 LEU A C 1
ATOM 715 O O . LEU A 1 89 ? 16.953 -1.035 -15.023 1 98.31 89 LEU A O 1
ATOM 719 N N . GLU A 1 90 ? 17.953 0.803 -14.281 1 97.75 90 GLU A N 1
ATOM 720 C CA . GLU A 1 90 ? 19.078 0.082 -13.719 1 97.75 90 GLU A CA 1
ATOM 721 C C . GLU A 1 90 ? 18.641 -0.844 -12.586 1 97.75 90 GLU A C 1
ATOM 723 O O . GLU A 1 90 ? 19.141 -1.961 -12.461 1 97.75 90 GLU A O 1
ATOM 728 N N . ARG A 1 91 ? 17.75 -0.409 -11.742 1 97.88 91 ARG A N 1
ATOM 729 C CA . ARG A 1 91 ? 17.25 -1.232 -10.648 1 97.88 91 ARG A CA 1
ATOM 730 C C . ARG A 1 91 ? 16.547 -2.477 -11.18 1 97.88 91 ARG A C 1
ATOM 732 O O . ARG A 1 91 ? 16.734 -3.576 -10.656 1 97.88 91 ARG A O 1
ATOM 739 N N . ARG A 1 92 ? 15.727 -2.268 -12.227 1 97.38 92 ARG A N 1
ATOM 740 C CA . ARG A 1 92 ? 15.055 -3.383 -12.891 1 97.38 92 ARG A CA 1
ATOM 741 C C . ARG A 1 92 ? 16.062 -4.395 -13.422 1 97.38 92 ARG A C 1
ATOM 743 O O . ARG A 1 92 ? 15.93 -5.598 -13.188 1 97.38 92 ARG A O 1
ATOM 750 N N . ARG A 1 93 ? 17.078 -3.922 -14.102 1 96.12 93 ARG A N 1
ATOM 751 C CA . ARG A 1 93 ? 18.109 -4.785 -14.68 1 96.12 93 ARG A CA 1
ATOM 752 C C . ARG A 1 93 ? 18.844 -5.555 -13.594 1 96.12 93 ARG A C 1
ATOM 754 O O . ARG A 1 93 ? 19.078 -6.762 -13.727 1 96.12 93 ARG A O 1
ATOM 761 N N . THR A 1 94 ? 19.188 -4.852 -12.547 1 96.31 94 THR A N 1
ATOM 762 C CA . THR A 1 94 ? 19.922 -5.461 -11.438 1 96.31 94 THR A CA 1
ATOM 763 C C . THR A 1 94 ? 19.094 -6.562 -10.781 1 96.31 94 THR A C 1
ATOM 765 O O . THR A 1 94 ? 19.625 -7.637 -10.477 1 96.31 94 THR A O 1
ATOM 768 N N . MET A 1 95 ? 17.844 -6.293 -10.586 1 94 95 MET A N 1
ATOM 769 C CA . MET A 1 95 ? 16.953 -7.285 -9.984 1 94 95 MET A CA 1
ATOM 770 C C . MET A 1 95 ? 16.844 -8.523 -10.875 1 94 95 MET A C 1
ATOM 772 O O . MET A 1 95 ? 16.953 -9.648 -10.391 1 94 95 MET A O 1
ATOM 776 N N . GLY A 1 96 ? 16.609 -8.312 -12.148 1 92.19 96 GLY A N 1
ATOM 777 C CA . GLY A 1 96 ? 16.531 -9.422 -13.086 1 92.19 96 GLY A CA 1
ATOM 778 C C . GLY A 1 96 ? 17.797 -10.273 -13.094 1 92.19 96 GLY A C 1
ATOM 779 O O . GLY A 1 96 ? 17.719 -11.5 -12.984 1 92.19 96 GLY A O 1
ATOM 780 N N . PHE A 1 97 ? 18.922 -9.648 -13.125 1 92.81 97 PHE A N 1
ATOM 781 C CA . PHE A 1 97 ? 20.188 -10.344 -13.141 1 92.81 97 PHE A CA 1
ATOM 782 C C . PHE A 1 97 ? 20.391 -11.133 -11.852 1 92.81 97 PHE A C 1
ATOM 784 O O . PHE A 1 97 ? 20.875 -12.266 -11.875 1 92.81 97 PHE A O 1
ATOM 791 N N . SER A 1 98 ? 20.031 -10.539 -10.766 1 94 98 SER A N 1
ATOM 792 C CA . SER A 1 98 ? 20.219 -11.18 -9.469 1 94 98 SER A CA 1
ATOM 793 C C . SER A 1 98 ? 19.375 -12.445 -9.344 1 94 98 SER A C 1
ATOM 795 O O . SER A 1 98 ? 19.828 -13.453 -8.805 1 94 98 SER A O 1
ATOM 797 N N . LEU A 1 99 ? 18.172 -12.367 -9.82 1 93.62 99 LEU A N 1
ATOM 798 C CA . LEU A 1 99 ? 17.297 -13.531 -9.758 1 93.62 99 LEU A CA 1
ATOM 799 C C . LEU A 1 99 ? 17.859 -14.68 -10.594 1 93.62 99 LEU A C 1
ATOM 801 O O . LEU A 1 99 ? 17.984 -15.805 -10.109 1 93.62 99 LEU A O 1
ATOM 805 N N . TYR A 1 100 ? 18.281 -14.445 -11.797 1 93.88 100 TYR A N 1
ATOM 806 C CA . TYR A 1 100 ? 18.766 -15.484 -12.703 1 93.88 100 TYR A CA 1
ATOM 807 C C . TYR A 1 100 ? 20.109 -16.016 -12.242 1 93.88 100 TYR A C 1
ATOM 809 O O . TYR A 1 100 ? 20.391 -17.219 -12.375 1 93.88 100 TYR A O 1
ATOM 817 N N . ASP A 1 101 ? 20.844 -15.102 -11.703 1 93.5 101 ASP A N 1
ATOM 818 C CA . ASP A 1 101 ? 22.109 -15.547 -11.133 1 93.5 101 ASP A CA 1
ATOM 819 C C . ASP A 1 101 ? 21.891 -16.516 -9.969 1 93.5 101 ASP A C 1
ATOM 821 O O . ASP A 1 101 ? 22.547 -17.547 -9.883 1 93.5 101 ASP A O 1
ATOM 825 N N . THR A 1 102 ? 21 -16.188 -9.164 1 93.94 102 THR A N 1
ATOM 826 C CA . THR A 1 102 ? 20.656 -17.031 -8.023 1 93.94 102 THR A CA 1
ATOM 827 C C . THR A 1 102 ? 20.188 -18.406 -8.484 1 93.94 102 THR A C 1
ATOM 829 O O . THR A 1 102 ? 20.453 -19.422 -7.824 1 93.94 102 THR A O 1
ATOM 832 N N . LEU A 1 103 ? 19.578 -18.484 -9.664 1 94.94 103 LEU A N 1
ATOM 833 C CA . LEU A 1 103 ? 19 -19.719 -10.195 1 94.94 103 LEU A CA 1
ATOM 834 C C . LEU A 1 103 ? 20 -20.422 -11.109 1 94.94 103 LEU A C 1
ATOM 836 O O . LEU A 1 103 ? 19.719 -21.531 -11.602 1 94.94 103 LEU A O 1
ATOM 840 N N . GLY A 1 104 ? 21.125 -19.781 -11.391 1 94.44 104 GLY A N 1
ATOM 841 C CA . GLY A 1 104 ? 22.109 -20.344 -12.289 1 94.44 104 GLY A CA 1
ATOM 842 C C . GLY A 1 104 ? 21.672 -20.328 -13.742 1 94.44 104 GLY A C 1
ATOM 843 O O . GLY A 1 104 ? 22.062 -21.203 -14.516 1 94.44 104 GLY A O 1
ATOM 844 N N . ILE A 1 105 ? 20.828 -19.391 -14.07 1 94.44 105 ILE A N 1
ATOM 845 C CA . ILE A 1 105 ? 20.359 -19.281 -15.445 1 94.44 105 ILE A CA 1
ATOM 846 C C . ILE A 1 105 ? 21.25 -18.297 -16.219 1 94.44 105 ILE A C 1
ATOM 848 O O . ILE A 1 105 ? 21.359 -17.141 -15.852 1 94.44 105 ILE A O 1
ATOM 852 N N . ALA A 1 106 ? 21.812 -18.766 -17.281 1 91.5 106 ALA A N 1
ATOM 853 C CA . ALA A 1 106 ? 22.719 -17.953 -18.078 1 91.5 106 ALA A CA 1
ATOM 854 C C . ALA A 1 106 ? 21.969 -16.859 -18.844 1 91.5 106 ALA A C 1
ATOM 856 O O . ALA A 1 106 ? 20.797 -17.047 -19.203 1 91.5 106 ALA A O 1
ATOM 857 N N . ARG A 1 107 ? 22.594 -15.719 -19.094 1 87.12 107 ARG A N 1
ATOM 858 C CA . ARG A 1 107 ? 21.984 -14.586 -19.781 1 87.12 107 ARG A CA 1
ATOM 859 C C . ARG A 1 107 ? 21.469 -14.992 -21.156 1 87.12 107 ARG A C 1
ATOM 861 O O . ARG A 1 107 ? 20.422 -14.516 -21.594 1 87.12 107 ARG A O 1
ATOM 868 N N . GLY A 1 108 ? 22.016 -15.875 -21.781 1 89.44 108 GLY A N 1
ATOM 869 C CA . GLY A 1 108 ? 21.641 -16.25 -23.125 1 89.44 108 GLY A CA 1
ATOM 870 C C . GLY A 1 108 ? 20.672 -17.438 -23.172 1 89.44 108 GLY A C 1
ATOM 871 O O . GLY A 1 108 ? 20.188 -17.812 -24.234 1 89.44 108 GLY A O 1
ATOM 872 N N . ASP A 1 109 ? 20.344 -17.875 -22.031 1 92.62 109 ASP A N 1
ATOM 873 C CA . ASP A 1 109 ? 19.453 -19.047 -21.984 1 92.62 109 ASP A CA 1
ATOM 874 C C . ASP A 1 109 ? 17.984 -18.609 -21.953 1 92.62 109 ASP A C 1
ATOM 876 O O . ASP A 1 109 ? 17.344 -18.656 -20.906 1 92.62 109 ASP A O 1
ATOM 880 N N . ARG A 1 110 ? 17.562 -18.344 -23.078 1 91.06 110 ARG A N 1
ATOM 881 C CA . ARG A 1 110 ? 16.203 -17.812 -23.234 1 91.06 110 ARG A CA 1
ATOM 882 C C . ARG A 1 110 ? 15.164 -18.828 -22.766 1 91.06 110 ARG A C 1
ATOM 884 O O . ARG A 1 110 ? 14.164 -18.453 -22.156 1 91.06 110 ARG A O 1
ATOM 891 N N . ALA A 1 111 ? 15.336 -19.984 -23.031 1 93.62 111 ALA A N 1
ATOM 892 C CA . ALA A 1 111 ? 14.398 -21.031 -22.672 1 93.62 111 ALA A CA 1
ATOM 893 C C . ALA A 1 111 ? 14.273 -21.156 -21.156 1 93.62 111 ALA A C 1
ATOM 895 O O . ALA A 1 111 ? 13.164 -21.281 -20.625 1 93.62 111 ALA A O 1
ATOM 896 N N . ALA A 1 112 ? 15.344 -21.172 -20.469 1 94.19 112 ALA A N 1
ATOM 897 C CA . ALA A 1 112 ? 15.336 -21.25 -19.016 1 94.19 112 ALA A CA 1
ATOM 898 C C . ALA A 1 112 ? 14.664 -20.031 -18.391 1 94.19 112 ALA A C 1
ATOM 900 O O . ALA A 1 112 ? 13.945 -20.156 -17.406 1 94.19 112 ALA A O 1
ATOM 901 N N . ARG A 1 113 ? 14.906 -18.875 -18.969 1 92.56 113 ARG A N 1
ATOM 902 C CA . ARG A 1 113 ? 14.289 -17.641 -18.5 1 92.56 113 ARG A CA 1
ATOM 903 C C . ARG A 1 113 ? 12.773 -17.688 -18.672 1 92.56 113 ARG A C 1
ATOM 905 O O . ARG A 1 113 ? 12.023 -17.281 -17.781 1 92.56 113 ARG A O 1
ATOM 912 N N . GLU A 1 114 ? 12.367 -18.172 -19.766 1 91.88 114 GLU A N 1
ATOM 913 C CA . GLU A 1 114 ? 10.938 -18.312 -20.047 1 91.88 114 GLU A CA 1
ATOM 914 C C . GLU A 1 114 ? 10.281 -19.281 -19.062 1 91.88 114 GLU A C 1
ATOM 916 O O . GLU A 1 114 ? 9.172 -19.031 -18.578 1 91.88 114 GLU A O 1
ATOM 921 N N . ARG A 1 115 ? 10.891 -20.375 -18.844 1 93.62 115 ARG A N 1
ATOM 922 C CA . ARG A 1 115 ? 10.383 -21.344 -17.891 1 93.62 115 ARG A CA 1
ATOM 923 C C . ARG A 1 115 ? 10.234 -20.734 -16.5 1 93.62 115 ARG A C 1
ATOM 925 O O . ARG A 1 115 ? 9.242 -20.969 -15.812 1 93.62 115 ARG A O 1
ATOM 932 N N . GLN A 1 116 ? 11.242 -20 -16.109 1 93.5 116 GLN A N 1
ATOM 933 C CA . GLN A 1 116 ? 11.203 -19.328 -14.82 1 93.5 116 GLN A CA 1
ATOM 934 C C . GLN A 1 116 ? 10.039 -18.344 -14.75 1 93.5 116 GLN A C 1
ATOM 936 O O . GLN A 1 116 ? 9.352 -18.25 -13.727 1 93.5 116 GLN A O 1
ATOM 941 N N . ALA A 1 117 ? 9.867 -17.594 -15.82 1 92.75 117 ALA A N 1
ATOM 942 C CA . ALA A 1 117 ? 8.781 -16.625 -15.875 1 92.75 117 ALA A CA 1
ATOM 943 C C . ALA A 1 117 ? 7.422 -17.312 -15.742 1 92.75 117 ALA A C 1
ATOM 945 O O . ALA A 1 117 ? 6.523 -16.797 -15.078 1 92.75 117 ALA A O 1
ATOM 946 N N . LEU A 1 118 ? 7.246 -18.438 -16.281 1 96.12 118 LEU A N 1
ATOM 947 C CA . LEU A 1 118 ? 5.984 -19.156 -16.281 1 96.12 118 LEU A CA 1
ATOM 948 C C . LEU A 1 118 ? 5.656 -19.688 -14.891 1 96.12 118 LEU A C 1
ATOM 950 O O . LEU A 1 118 ? 4.504 -20.031 -14.609 1 96.12 118 LEU A O 1
ATOM 954 N N . ARG A 1 119 ? 6.676 -19.781 -14 1 97.62 119 ARG A N 1
ATOM 955 C CA . ARG A 1 119 ? 6.449 -20.25 -12.633 1 97.62 119 ARG A CA 1
ATOM 956 C C . ARG A 1 119 ? 5.508 -19.297 -11.891 1 97.62 119 ARG A C 1
ATOM 958 O O . ARG A 1 119 ? 4.836 -19.719 -10.938 1 97.62 119 ARG A O 1
ATOM 965 N N . ASN A 1 120 ? 5.469 -18.031 -12.344 1 98.12 120 ASN A N 1
ATOM 966 C CA . ASN A 1 120 ? 4.508 -17.078 -11.789 1 98.12 120 ASN A CA 1
ATOM 967 C C . ASN A 1 120 ? 3.092 -17.641 -11.805 1 98.12 120 ASN A C 1
ATOM 969 O O . ASN A 1 120 ? 2.354 -17.516 -10.828 1 98.12 120 ASN A O 1
ATOM 973 N N . PHE A 1 121 ? 2.738 -18.328 -12.867 1 98.69 121 PHE A N 1
ATOM 974 C CA . PHE A 1 121 ? 1.356 -18.719 -13.109 1 98.69 121 PHE A CA 1
ATOM 975 C C . PHE A 1 121 ? 1.034 -20.047 -12.414 1 98.69 121 PHE A C 1
ATOM 977 O O . PHE A 1 121 ? -0.092 -20.531 -12.5 1 98.69 121 PHE A O 1
ATOM 984 N N . GLN A 1 122 ? 2.041 -20.562 -11.711 1 98.69 122 GLN A N 1
ATOM 985 C CA . GLN A 1 122 ? 1.849 -21.703 -10.812 1 98.69 122 GLN A CA 1
ATOM 986 C C . GLN A 1 122 ? 1.867 -21.25 -9.352 1 98.69 122 GLN A C 1
ATOM 988 O O . GLN A 1 122 ? 2.008 -22.078 -8.445 1 98.69 122 GLN A O 1
ATOM 993 N N . PHE A 1 123 ? 1.815 -19.984 -9.133 1 98.88 123 PHE A N 1
ATOM 994 C CA . PHE A 1 123 ? 1.929 -19.375 -7.816 1 98.88 123 PHE A CA 1
ATOM 995 C C . PHE A 1 123 ? 3.191 -19.844 -7.105 1 98.88 123 PHE A C 1
ATOM 997 O O . PHE A 1 123 ? 3.189 -20.016 -5.887 1 98.88 123 PHE A O 1
ATOM 1004 N N . PHE A 1 124 ? 4.234 -20.188 -7.898 1 98.69 124 PHE A N 1
ATOM 1005 C CA . PHE A 1 124 ? 5.496 -20.688 -7.363 1 98.69 124 PHE A CA 1
ATOM 1006 C C . PHE A 1 124 ? 5.262 -21.875 -6.438 1 98.69 124 PHE A C 1
ATOM 1008 O O . PHE A 1 124 ? 5.922 -22 -5.406 1 98.69 124 PHE A O 1
ATOM 1015 N N . ASP A 1 125 ? 4.23 -22.656 -6.68 1 98.56 125 ASP A N 1
ATOM 1016 C CA . ASP A 1 125 ? 3.85 -23.906 -6.008 1 98.56 125 ASP A CA 1
ATOM 1017 C C . ASP A 1 125 ? 3.135 -23.609 -4.688 1 98.56 125 ASP A C 1
ATOM 1019 O O . ASP A 1 125 ? 2.932 -24.516 -3.875 1 98.56 125 ASP A O 1
ATOM 1023 N N . ALA A 1 126 ? 2.771 -22.375 -4.406 1 98.94 126 ALA A N 1
ATOM 1024 C CA . ALA A 1 126 ? 2.014 -22.047 -3.199 1 98.94 126 ALA A CA 1
ATOM 1025 C C . ALA A 1 126 ? 0.662 -22.75 -3.197 1 98.94 126 ALA A C 1
ATOM 1027 O O . ALA A 1 126 ? -0.009 -22.828 -4.23 1 98.94 126 ALA A O 1
ATOM 1028 N N . PRO A 1 127 ? 0.232 -23.234 -2.082 1 98.88 127 PRO A N 1
ATOM 1029 C CA . PRO A 1 127 ? -1.062 -23.922 -2.016 1 98.88 127 PRO A CA 1
ATOM 1030 C C . PRO A 1 127 ? -2.242 -22.969 -2.164 1 98.88 127 PRO A C 1
ATOM 1032 O O . PRO A 1 127 ? -3.361 -23.406 -2.449 1 98.88 127 PRO A O 1
ATOM 1035 N N . VAL A 1 128 ? -2.045 -21.656 -1.938 1 98.94 128 VAL A N 1
ATOM 1036 C CA . VAL A 1 128 ? -3.119 -20.672 -1.987 1 98.94 128 VAL A CA 1
ATOM 1037 C C . VAL A 1 128 ? -2.717 -19.516 -2.904 1 98.94 128 VAL A C 1
ATOM 1039 O O . VAL A 1 128 ? -1.576 -19.062 -2.863 1 98.94 128 VAL A O 1
ATOM 1042 N N . GLY A 1 129 ? -3.598 -19.141 -3.811 1 98.94 129 GLY A N 1
ATOM 1043 C CA . GLY A 1 129 ? -3.537 -17.875 -4.527 1 98.94 129 GLY A CA 1
ATOM 1044 C C . GLY A 1 129 ? -4.613 -16.891 -4.105 1 98.94 129 GLY A C 1
ATOM 1045 O O . GLY A 1 129 ? -5.766 -17.281 -3.893 1 98.94 129 GLY A O 1
ATOM 1046 N N . LEU A 1 130 ? -4.238 -15.672 -3.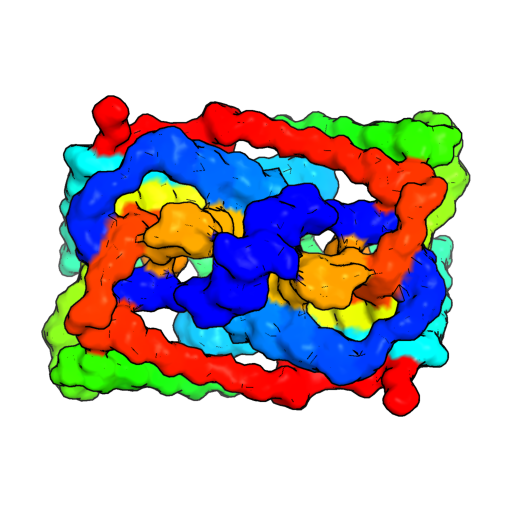836 1 99 130 LEU A N 1
ATOM 1047 C CA . LEU A 1 130 ? -5.188 -14.602 -3.551 1 99 130 LEU A CA 1
ATOM 1048 C C . LEU A 1 130 ? -5.285 -13.633 -4.727 1 99 130 LEU A C 1
ATOM 1050 O O . LEU A 1 130 ? -4.309 -12.961 -5.062 1 99 130 LEU A O 1
ATOM 1054 N N . LEU A 1 131 ? -6.441 -13.602 -5.402 1 99 131 LEU A N 1
ATOM 1055 C CA . LEU A 1 131 ? -6.699 -12.633 -6.469 1 99 131 LEU A CA 1
ATOM 1056 C C . LEU A 1 131 ? -7.234 -11.328 -5.898 1 99 131 LEU A C 1
ATOM 1058 O O . LEU A 1 131 ? -8.289 -11.305 -5.262 1 99 131 LEU A O 1
ATOM 1062 N N . ILE A 1 132 ? -6.512 -10.273 -6.109 1 99 132 ILE A N 1
ATOM 1063 C CA . ILE A 1 132 ? -6.84 -8.969 -5.535 1 99 132 ILE A CA 1
ATOM 1064 C C . ILE A 1 132 ? -7.422 -8.062 -6.617 1 99 132 ILE A C 1
ATOM 1066 O O . I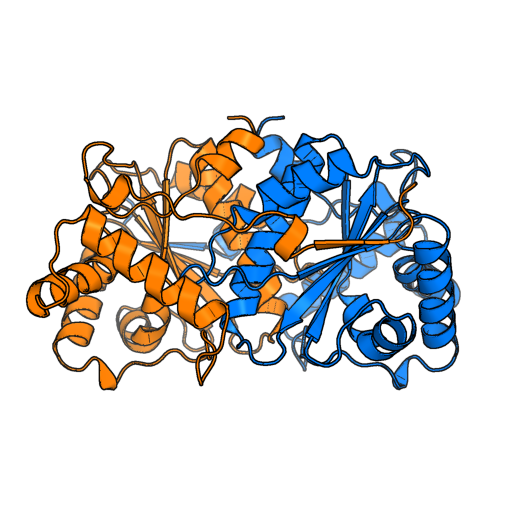LE A 1 132 ? -6.773 -7.801 -7.629 1 99 132 ILE A O 1
ATOM 1070 N N . SER A 1 133 ? -8.617 -7.578 -6.414 1 98.94 133 SER A N 1
ATOM 1071 C CA . SER A 1 133 ? -9.305 -6.746 -7.395 1 98.94 133 SER A CA 1
ATOM 1072 C C . SER A 1 133 ? -10.055 -5.602 -6.719 1 98.94 133 SER A C 1
ATOM 1074 O O . SER A 1 133 ? -10.023 -5.477 -5.492 1 98.94 133 SER A O 1
ATOM 1076 N N . MET A 1 134 ? -10.539 -4.695 -7.449 1 98.75 134 MET A N 1
ATOM 1077 C CA . MET A 1 134 ? -11.43 -3.637 -6.988 1 98.75 134 MET A CA 1
ATOM 1078 C C . MET A 1 134 ? -12.422 -3.24 -8.078 1 98.75 134 MET A C 1
ATOM 1080 O O . MET A 1 134 ? -12.297 -3.682 -9.219 1 98.75 134 MET A O 1
ATOM 1084 N N . ASP A 1 135 ? -13.484 -2.531 -7.734 1 98.81 135 ASP A N 1
ATOM 1085 C CA . ASP A 1 135 ? -14.43 -2.014 -8.719 1 98.81 135 ASP A CA 1
ATOM 1086 C C . ASP A 1 135 ? -13.719 -1.131 -9.75 1 98.81 135 ASP A C 1
ATOM 1088 O O . ASP A 1 135 ? -12.891 -0.292 -9.383 1 98.81 135 ASP A O 1
ATOM 1092 N N . ARG A 1 136 ? -14.062 -1.299 -11.023 1 97.88 136 ARG A N 1
ATOM 1093 C CA . ARG A 1 136 ? -13.352 -0.607 -12.094 1 97.88 136 ARG A CA 1
ATOM 1094 C C . ARG A 1 136 ? -13.68 0.882 -12.094 1 97.88 136 ARG A C 1
ATOM 1096 O O . ARG A 1 136 ? -12.992 1.675 -12.742 1 97.88 136 ARG A O 1
ATOM 1103 N N . ARG A 1 137 ? -14.758 1.298 -11.297 1 98.5 137 ARG A N 1
ATOM 1104 C CA . ARG A 1 137 ? -15.148 2.701 -11.227 1 98.5 137 ARG A CA 1
ATOM 1105 C C . ARG A 1 137 ? -14.281 3.459 -10.219 1 98.5 137 ARG A C 1
ATOM 1107 O O . ARG A 1 137 ? -14.32 4.691 -10.164 1 98.5 137 ARG A O 1
ATOM 1114 N N . MET A 1 138 ? -13.438 2.768 -9.414 1 98.62 138 MET A N 1
ATOM 1115 C CA . MET A 1 138 ? -12.508 3.434 -8.508 1 98.62 138 MET A CA 1
ATOM 1116 C C . MET A 1 138 ? -11.406 4.148 -9.273 1 98.62 138 MET A C 1
ATOM 1118 O O . MET A 1 138 ? -11.156 3.838 -10.445 1 98.62 138 MET A O 1
ATOM 1122 N N . ASN A 1 139 ? -10.773 5.125 -8.656 1 98.12 139 ASN A N 1
ATOM 1123 C CA . ASN A 1 139 ? -9.773 5.938 -9.336 1 98.12 139 ASN A CA 1
ATOM 1124 C C . ASN A 1 139 ? -8.367 5.637 -8.82 1 98.12 139 ASN A C 1
ATOM 1126 O O . ASN A 1 139 ? -8.18 4.758 -7.977 1 98.12 139 ASN A O 1
ATOM 1130 N N . THR A 1 140 ? -7.387 6.332 -9.305 1 98.31 140 THR A N 1
ATOM 1131 C CA . THR A 1 140 ? -5.965 6.074 -9.094 1 98.31 140 THR A CA 1
ATOM 1132 C C . THR A 1 140 ? -5.617 6.125 -7.613 1 98.31 140 THR A C 1
ATOM 1134 O O . THR A 1 140 ? -4.766 5.371 -7.141 1 98.31 140 THR A O 1
ATOM 1137 N N . GLY A 1 141 ? -6.266 6.988 -6.867 1 98.56 141 GLY A N 1
ATOM 1138 C CA . GLY A 1 141 ? -6.02 7.062 -5.438 1 98.56 141 GLY A CA 1
ATOM 1139 C C . GLY A 1 141 ? -6.277 5.75 -4.719 1 98.56 141 GLY A C 1
ATOM 1140 O O . GLY A 1 141 ? -5.621 5.441 -3.723 1 98.56 141 GLY A O 1
ATOM 1141 N N . SER A 1 142 ? -7.18 4.961 -5.234 1 98.75 142 SER A N 1
ATOM 1142 C CA . SER A 1 142 ? -7.512 3.682 -4.617 1 98.75 142 SER A CA 1
ATOM 1143 C C . SER A 1 142 ? -6.379 2.676 -4.789 1 98.75 142 SER A C 1
ATOM 1145 O O . SER A 1 142 ? -6.297 1.694 -4.047 1 98.75 142 SER A O 1
ATOM 1147 N N . PHE A 1 143 ? -5.52 2.854 -5.773 1 98.88 143 PHE A N 1
ATOM 1148 C CA . PHE A 1 143 ? -4.352 1.988 -5.898 1 98.88 143 PHE A CA 1
ATOM 1149 C C . PHE A 1 143 ? -3.43 2.143 -4.695 1 98.88 143 PHE A C 1
ATOM 1151 O O . PHE A 1 143 ? -2.828 1.169 -4.238 1 98.88 143 PHE A O 1
ATOM 1158 N N . LEU A 1 144 ? -3.334 3.359 -4.105 1 98.94 144 LEU A N 1
ATOM 1159 C CA . LEU A 1 144 ? -2.615 3.549 -2.85 1 98.94 144 LEU A CA 1
ATOM 1160 C C . LEU A 1 144 ? -3.246 2.723 -1.733 1 98.94 144 LEU A C 1
ATOM 1162 O O . LEU A 1 144 ? -2.541 2.023 -1 1 98.94 144 LEU A O 1
ATOM 1166 N N . ASP A 1 145 ? -4.562 2.805 -1.65 1 98.94 145 ASP A N 1
ATOM 1167 C CA . ASP A 1 145 ? -5.305 2.078 -0.622 1 98.94 145 ASP A CA 1
ATOM 1168 C C . ASP A 1 145 ? -5.074 0.573 -0.74 1 98.94 145 ASP A C 1
ATOM 1170 O O . ASP A 1 145 ? -4.836 -0.104 0.262 1 98.94 145 ASP A O 1
ATOM 1174 N N . MET A 1 146 ? -5.141 0.126 -1.981 1 98.94 146 MET A N 1
ATOM 1175 C CA . MET A 1 146 ? -4.953 -1.3 -2.234 1 98.94 146 MET A CA 1
ATOM 1176 C C . MET A 1 146 ? -3.533 -1.733 -1.881 1 98.94 146 MET A C 1
ATOM 1178 O O . MET A 1 146 ? -3.326 -2.84 -1.378 1 98.94 146 MET A O 1
ATOM 1182 N N . GLY A 1 147 ? -2.553 -0.871 -2.195 1 98.94 147 GLY A N 1
ATOM 1183 C CA . GLY A 1 147 ? -1.193 -1.168 -1.776 1 98.94 147 GLY A CA 1
ATOM 1184 C C . GLY A 1 147 ? -1.057 -1.341 -0.275 1 98.94 147 GLY A C 1
ATOM 1185 O O . GLY A 1 147 ? -0.385 -2.264 0.19 1 98.94 147 GLY A O 1
ATOM 1186 N N . MET A 1 148 ? -1.664 -0.458 0.477 1 98.94 148 MET A N 1
ATOM 1187 C CA . MET A 1 148 ? -1.599 -0.542 1.933 1 98.94 148 MET A CA 1
ATOM 1188 C C . MET A 1 148 ? -2.262 -1.82 2.434 1 98.94 148 MET A C 1
ATOM 1190 O O . MET A 1 148 ? -1.753 -2.471 3.35 1 98.94 148 MET A O 1
ATOM 1194 N N . PHE A 1 149 ? -3.361 -2.209 1.816 1 99 149 PHE A N 1
ATOM 1195 C CA . PHE A 1 149 ? -4.055 -3.453 2.129 1 99 149 PHE A CA 1
ATOM 1196 C C . PHE A 1 149 ? -3.162 -4.656 1.847 1 99 149 PHE A C 1
ATOM 1198 O O . PHE A 1 149 ? -3.031 -5.547 2.688 1 99 149 PHE A O 1
ATOM 1205 N N . ILE A 1 150 ? -2.539 -4.699 0.696 1 99 150 ILE A N 1
ATOM 1206 C CA . ILE A 1 150 ? -1.689 -5.809 0.275 1 99 150 ILE A CA 1
ATOM 1207 C C . ILE A 1 150 ? -0.499 -5.934 1.224 1 99 150 ILE A C 1
ATOM 1209 O O . ILE A 1 150 ? -0.113 -7.043 1.599 1 99 150 ILE A O 1
ATOM 1213 N N . GLN A 1 151 ? 0.068 -4.809 1.595 1 99 151 GLN A N 1
ATOM 1214 C CA . GLN A 1 151 ? 1.205 -4.871 2.508 1 99 151 GLN A CA 1
ATOM 1215 C C . GLN A 1 151 ? 0.783 -5.398 3.877 1 99 151 GLN A C 1
ATOM 1217 O O . GLN A 1 151 ? 1.486 -6.211 4.477 1 99 151 GLN A O 1
ATOM 1222 N N . ASN A 1 152 ? -0.367 -4.926 4.422 1 98.94 152 ASN A N 1
ATOM 1223 C CA . ASN A 1 152 ? -0.916 -5.52 5.633 1 98.94 152 ASN A CA 1
ATOM 1224 C C . ASN A 1 152 ? -1.062 -7.035 5.496 1 98.94 152 ASN A C 1
ATOM 1226 O O . ASN A 1 152 ? -0.716 -7.781 6.414 1 98.94 152 ASN A O 1
ATOM 1230 N N . LEU A 1 153 ? -1.604 -7.422 4.367 1 99 153 LEU A N 1
ATOM 1231 C CA . LEU A 1 153 ? -1.827 -8.836 4.09 1 99 153 LEU A CA 1
ATOM 1232 C C . LEU A 1 153 ? -0.528 -9.625 4.211 1 99 153 LEU A C 1
ATOM 1234 O O . LEU A 1 153 ? -0.475 -10.641 4.914 1 99 153 LEU A O 1
ATOM 1238 N N . MET A 1 154 ? 0.517 -9.141 3.631 1 99 154 MET A N 1
ATOM 1239 C CA . MET A 1 154 ? 1.791 -9.852 3.596 1 99 154 MET A CA 1
ATOM 1240 C C . MET A 1 154 ? 2.461 -9.844 4.965 1 99 154 MET A C 1
ATOM 1242 O O . MET A 1 154 ? 3.078 -10.828 5.367 1 99 154 MET A O 1
ATOM 1246 N N . LEU A 1 155 ? 2.322 -8.75 5.711 1 99 155 LEU A N 1
ATOM 1247 C CA . LEU A 1 155 ? 2.914 -8.688 7.039 1 99 155 LEU A CA 1
ATOM 1248 C C . LEU A 1 155 ? 2.127 -9.547 8.023 1 99 155 LEU A C 1
ATOM 1250 O O . LEU A 1 155 ? 2.711 -10.188 8.906 1 99 155 LEU A O 1
ATOM 1254 N N . ALA A 1 156 ? 0.806 -9.516 7.883 1 98.94 156 ALA A N 1
ATOM 1255 C CA . ALA A 1 156 ? -0.016 -10.406 8.695 1 98.94 156 ALA A CA 1
ATOM 1256 C C . ALA A 1 156 ? 0.339 -11.867 8.43 1 98.94 156 ALA A C 1
ATOM 1258 O O . ALA A 1 156 ? 0.37 -12.688 9.352 1 98.94 156 ALA A O 1
ATOM 1259 N N . ALA A 1 157 ? 0.571 -12.219 7.164 1 98.94 157 ALA A N 1
ATOM 1260 C CA . ALA A 1 157 ? 0.997 -13.57 6.812 1 98.94 157 ALA A CA 1
ATOM 1261 C C . ALA A 1 157 ? 2.281 -13.945 7.547 1 98.94 157 ALA A C 1
ATOM 1263 O O . ALA A 1 157 ? 2.398 -15.055 8.078 1 98.94 157 ALA A O 1
ATOM 1264 N N . ARG A 1 158 ? 3.268 -13.031 7.613 1 98.94 158 ARG A N 1
ATOM 1265 C CA . ARG A 1 158 ? 4.492 -13.297 8.359 1 98.94 158 ARG A CA 1
ATOM 1266 C C . ARG A 1 158 ? 4.188 -13.602 9.82 1 98.94 158 ARG A C 1
ATOM 1268 O O . ARG A 1 158 ? 4.754 -14.531 10.398 1 98.94 158 ARG A O 1
ATOM 1275 N N . GLY A 1 159 ? 3.246 -12.781 10.359 1 98.81 159 GLY A N 1
ATOM 1276 C CA . GLY A 1 159 ? 2.85 -12.984 11.742 1 98.81 159 GLY A CA 1
ATOM 1277 C C . GLY A 1 159 ? 2.242 -14.352 11.992 1 98.81 159 GLY A C 1
ATOM 1278 O O . GLY A 1 159 ? 2.289 -14.867 13.117 1 98.81 159 GLY A O 1
ATOM 1279 N N . GLU A 1 160 ? 1.715 -14.984 10.945 1 98.44 160 GLU A N 1
ATOM 1280 C CA . GLU A 1 160 ? 1.06 -16.281 11.023 1 98.44 160 GLU A CA 1
ATOM 1281 C C . GLU A 1 160 ? 2.002 -17.406 10.586 1 98.44 160 GLU A C 1
ATOM 1283 O O . GLU A 1 160 ? 1.574 -18.547 10.398 1 98.44 160 GLU A O 1
ATOM 1288 N N . GLY A 1 161 ? 3.252 -17.047 10.383 1 98.38 161 GLY A N 1
ATOM 1289 C CA . GLY A 1 161 ? 4.246 -18.031 10.016 1 98.38 161 GLY A CA 1
ATOM 1290 C C . GLY A 1 161 ? 4.223 -18.391 8.539 1 98.38 161 GLY A C 1
ATOM 1291 O O . GLY A 1 161 ? 4.766 -19.422 8.133 1 98.38 161 GLY A O 1
ATOM 1292 N N . LEU A 1 162 ? 3.551 -17.625 7.746 1 98.88 162 LEU A N 1
ATOM 1293 C CA . LEU A 1 162 ? 3.449 -17.859 6.309 1 98.88 162 LEU A CA 1
ATOM 1294 C C . LEU A 1 162 ? 4.266 -16.828 5.531 1 98.88 162 LEU A C 1
ATOM 1296 O O . LEU A 1 162 ? 4.73 -15.844 6.102 1 98.88 162 LEU A O 1
ATOM 1300 N N . HIS A 1 163 ? 4.562 -17.141 4.289 1 98.88 163 HIS A N 1
ATOM 1301 C CA . HIS A 1 163 ? 5.23 -16.25 3.344 1 98.88 163 HIS A CA 1
ATOM 1302 C C . HIS A 1 163 ? 4.344 -15.977 2.135 1 98.88 163 HIS A C 1
ATOM 1304 O O . HIS A 1 163 ? 3.254 -16.531 2.014 1 98.88 163 HIS A O 1
ATOM 1310 N N . SER A 1 164 ? 4.836 -15.07 1.3 1 98.94 164 SER A N 1
ATOM 1311 C CA . SER A 1 164 ? 4.008 -14.617 0.188 1 98.94 164 SER A CA 1
ATOM 1312 C C . SER A 1 164 ? 4.863 -14.109 -0.969 1 98.94 164 SER A C 1
ATOM 1314 O O . SER A 1 164 ? 6.086 -13.992 -0.838 1 98.94 164 SER A O 1
ATOM 1316 N N . CYS A 1 165 ? 4.227 -13.898 -2.07 1 98.88 165 CYS A N 1
ATOM 1317 C CA . CYS A 1 165 ? 4.793 -13.211 -3.229 1 98.88 165 CYS A CA 1
ATOM 1318 C C . CYS A 1 165 ? 3.711 -12.484 -4.012 1 98.88 165 CYS A C 1
ATOM 1320 O O . CYS A 1 165 ? 2.822 -13.117 -4.59 1 98.88 165 CYS A O 1
ATOM 1322 N N . PRO A 1 166 ? 3.74 -11.141 -3.967 1 98.88 166 PRO A N 1
ATOM 1323 C CA . PRO A 1 166 ? 2.832 -10.438 -4.871 1 98.88 166 PRO A CA 1
ATOM 1324 C C . PRO A 1 166 ? 3.207 -10.609 -6.34 1 98.88 166 PRO A C 1
ATOM 1326 O O . PRO A 1 166 ? 4.391 -10.594 -6.688 1 98.88 166 PRO A O 1
ATOM 1329 N N . GLN A 1 167 ? 2.207 -10.836 -7.168 1 98.81 167 GLN A N 1
ATOM 1330 C CA . GLN A 1 167 ? 2.418 -11.148 -8.578 1 98.81 167 GLN A CA 1
ATOM 1331 C C . GLN A 1 167 ? 1.559 -10.266 -9.477 1 98.81 167 GLN A C 1
ATOM 1333 O O . GLN A 1 167 ? 0.413 -10.602 -9.773 1 98.81 167 GLN A O 1
ATOM 1338 N N . GLY A 1 168 ? 2.16 -9.156 -9.93 1 98.5 168 GLY A N 1
ATOM 1339 C CA . GLY A 1 168 ? 1.45 -8.219 -10.781 1 98.5 168 GLY A CA 1
ATOM 1340 C C . GLY A 1 168 ? 1.107 -8.797 -12.141 1 98.5 168 GLY A C 1
ATOM 1341 O O . GLY A 1 168 ? 0.126 -8.383 -12.766 1 98.5 168 GLY A O 1
ATOM 1342 N N . VAL A 1 169 ? 1.797 -9.812 -12.578 1 97.94 169 VAL A N 1
ATOM 1343 C CA . VAL A 1 169 ? 1.685 -10.336 -13.93 1 97.94 169 VAL A CA 1
ATOM 1344 C C . VAL A 1 169 ? 0.311 -10.977 -14.125 1 97.94 169 VAL A C 1
ATOM 1346 O O . VAL A 1 169 ? -0.159 -11.125 -15.258 1 97.94 169 VAL A O 1
ATOM 1349 N N . PHE A 1 170 ? -0.375 -11.367 -13.078 1 98.69 170 PHE A N 1
ATOM 1350 C CA . PHE A 1 170 ? -1.702 -11.961 -13.188 1 98.69 170 PHE A CA 1
ATOM 1351 C C . PHE A 1 170 ? -2.691 -10.969 -13.789 1 98.69 170 PHE A C 1
ATOM 1353 O O . PHE A 1 170 ? -3.66 -11.367 -14.438 1 98.69 170 PHE A O 1
ATOM 1360 N N . ALA A 1 171 ? -2.453 -9.664 -13.555 1 98.81 171 ALA A N 1
ATOM 1361 C CA . ALA A 1 171 ? -3.344 -8.633 -14.094 1 98.81 171 ALA A CA 1
ATOM 1362 C C . ALA A 1 171 ? -3.402 -8.695 -15.617 1 98.81 171 ALA A C 1
ATOM 1364 O O . ALA A 1 171 ? -4.434 -8.391 -16.219 1 98.81 171 ALA A O 1
ATOM 1365 N N . ASP A 1 172 ? -2.334 -9.086 -16.25 1 98.5 172 ASP A N 1
ATOM 1366 C CA . ASP A 1 172 ? -2.307 -9.211 -17.703 1 98.5 172 ASP A CA 1
ATOM 1367 C C . ASP A 1 172 ? -3.328 -10.242 -18.188 1 98.5 172 ASP A C 1
ATOM 1369 O O . ASP A 1 172 ? -3.838 -10.141 -19.297 1 98.5 172 ASP A O 1
ATOM 1373 N N . TYR A 1 173 ? -3.646 -11.141 -17.375 1 98.75 173 TYR A N 1
ATOM 1374 C CA . TYR A 1 173 ? -4.465 -12.273 -17.797 1 98.75 173 TYR A CA 1
ATOM 1375 C C . TYR A 1 173 ? -5.844 -12.219 -17.141 1 98.75 173 TYR A C 1
ATOM 1377 O O . TYR A 1 173 ? -6.461 -13.258 -16.891 1 98.75 173 TYR A O 1
ATOM 1385 N N . HIS A 1 174 ? -6.328 -11 -16.859 1 98.81 174 HIS A N 1
ATOM 1386 C CA . HIS A 1 174 ? -7.605 -10.773 -16.203 1 98.81 174 HIS A CA 1
ATOM 1387 C C . HIS A 1 174 ? -8.75 -11.43 -16.969 1 98.81 174 HIS A C 1
ATOM 1389 O O . HIS A 1 174 ? -9.711 -11.914 -16.375 1 98.81 174 HIS A O 1
ATOM 1395 N N . GLN A 1 175 ? -8.672 -11.523 -18.281 1 98.5 175 GLN A N 1
ATOM 1396 C CA . GLN A 1 175 ? -9.734 -12.141 -19.062 1 98.5 175 GLN A CA 1
ATOM 1397 C C . GLN A 1 175 ? -9.797 -13.641 -18.812 1 98.5 175 GLN A C 1
ATOM 1399 O O . GLN A 1 175 ? -10.891 -14.219 -18.719 1 98.5 175 GLN A O 1
ATOM 1404 N N . VAL A 1 176 ? -8.641 -14.266 -18.703 1 98.81 176 VAL A N 1
ATOM 1405 C CA . VAL A 1 176 ? -8.578 -15.695 -18.406 1 98.81 176 VAL A CA 1
ATOM 1406 C C . VAL A 1 176 ? -9.148 -15.961 -17.016 1 98.81 176 VAL A C 1
ATOM 1408 O O . VAL A 1 176 ? -9.922 -16.906 -16.828 1 98.81 176 VAL A O 1
ATOM 1411 N N . VAL A 1 177 ? -8.758 -15.102 -16.047 1 98.88 177 VAL A N 1
ATOM 1412 C CA . VAL A 1 177 ? -9.266 -15.219 -14.68 1 98.88 177 VAL A CA 1
ATOM 1413 C C . VAL A 1 177 ? -10.781 -15.094 -14.68 1 98.88 177 VAL A C 1
ATOM 1415 O O . VAL A 1 177 ? -11.477 -15.844 -13.984 1 98.88 177 VAL A O 1
ATOM 1418 N N . ARG A 1 178 ? -11.312 -14.125 -15.453 1 98.75 178 ARG A N 1
ATOM 1419 C CA . ARG A 1 178 ? -12.75 -13.898 -15.57 1 98.75 178 ARG A CA 1
ATOM 1420 C C . ARG A 1 178 ? 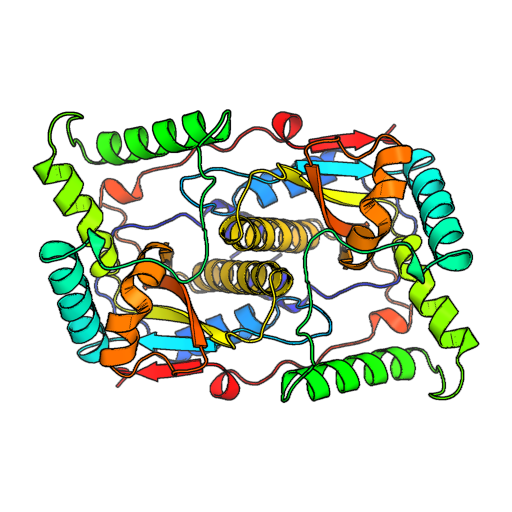-13.445 -15.109 -16.172 1 98.75 178 ARG A C 1
ATOM 1422 O O . ARG A 1 178 ? -14.531 -15.5 -15.719 1 98.75 178 ARG A O 1
ATOM 1429 N N . GLU A 1 179 ? -12.859 -15.734 -17.156 1 98.44 179 GLU A N 1
ATOM 1430 C CA . GLU A 1 179 ? -13.414 -16.906 -17.812 1 98.44 179 GLU A CA 1
ATOM 1431 C C . GLU A 1 179 ? -13.492 -18.094 -16.859 1 98.44 179 GLU A C 1
ATOM 1433 O O . GLU A 1 179 ? -14.344 -18.969 -17 1 98.44 179 GLU A O 1
ATOM 1438 N N . GLN A 1 180 ? -12.609 -18.156 -15.852 1 98.62 180 GLN A N 1
ATOM 1439 C CA . GLN A 1 180 ? -12.609 -19.203 -14.836 1 98.62 180 GLN A CA 1
ATOM 1440 C C . GLN A 1 180 ? -13.68 -18.938 -13.773 1 98.62 180 GLN A C 1
ATOM 1442 O O . GLN A 1 180 ? -13.836 -19.719 -12.836 1 98.62 180 GLN A O 1
ATOM 1447 N N . GLY A 1 181 ? -14.391 -17.766 -13.867 1 98.56 181 GLY A N 1
ATOM 1448 C CA . GLY A 1 181 ? -15.43 -17.406 -12.906 1 98.56 181 GLY A CA 1
ATOM 1449 C C . GLY A 1 181 ? -14.891 -16.781 -11.641 1 98.56 181 GLY A C 1
ATOM 1450 O O . GLY A 1 181 ? -15.57 -16.766 -10.609 1 98.56 181 GLY A O 1
ATOM 1451 N N . LEU A 1 182 ? -13.672 -16.266 -11.648 1 98.88 182 LEU A N 1
ATOM 1452 C CA . LEU A 1 182 ? -13 -15.812 -10.438 1 98.88 182 LEU A CA 1
ATOM 1453 C C . LEU A 1 182 ? -12.852 -14.297 -10.43 1 98.88 182 LEU A C 1
ATOM 1455 O O . LEU A 1 182 ? -12.195 -13.742 -9.547 1 98.88 182 LEU A O 1
ATOM 1459 N N . LEU A 1 183 ? -13.43 -13.594 -11.391 1 98.81 183 LEU A N 1
ATOM 1460 C CA . LEU A 1 183 ? -13.383 -12.141 -11.492 1 98.81 183 LEU A CA 1
ATOM 1461 C C . LEU A 1 183 ? -14.68 -11.594 -12.07 1 98.81 183 LEU A C 1
ATOM 1463 O O . LEU A 1 183 ? -15.117 -12.016 -13.148 1 98.81 183 LEU A O 1
ATOM 1467 N N . GLY A 1 184 ? -15.266 -10.672 -11.398 1 98.12 184 GLY A N 1
ATOM 1468 C CA . GLY A 1 184 ? -16.5 -10.078 -11.867 1 98.12 184 GLY A CA 1
ATOM 1469 C C . GLY A 1 184 ? -16.312 -9.148 -13.047 1 98.12 184 GLY A C 1
ATOM 1470 O O . GLY A 1 184 ? -15.227 -8.586 -13.234 1 98.12 184 GLY A O 1
ATOM 1471 N N . GLU A 1 185 ? -17.344 -8.875 -13.742 1 97.5 185 GLU A N 1
ATOM 1472 C CA . GLU A 1 185 ? -17.312 -8.023 -14.93 1 97.5 185 GLU A CA 1
ATOM 1473 C C . GLU A 1 185 ? -16.969 -6.582 -14.57 1 97.5 185 GLU A C 1
ATOM 1475 O O . GLU A 1 185 ? -16.312 -5.883 -15.344 1 97.5 185 GLU A O 1
ATOM 1480 N N . GLU A 1 186 ? -17.281 -6.207 -13.406 1 97.88 186 GLU A N 1
ATOM 1481 C CA . GLU A 1 186 ? -17.109 -4.816 -13 1 97.88 186 GLU A CA 1
ATOM 1482 C C . GLU A 1 186 ? -15.828 -4.625 -12.203 1 97.88 186 GLU A C 1
ATOM 1484 O O . GLU A 1 186 ? -15.602 -3.562 -11.617 1 97.88 186 GLU A O 1
ATOM 1489 N N . GLU A 1 187 ? -15.055 -5.656 -12.188 1 98.69 187 GLU A N 1
ATOM 1490 C CA . GLU A 1 187 ? -13.836 -5.594 -11.391 1 98.69 187 GLU A CA 1
ATOM 1491 C C . GLU A 1 187 ? -12.602 -5.469 -12.273 1 98.69 187 GLU A C 1
ATOM 1493 O O . GLU A 1 187 ? -12.555 -6.039 -13.367 1 98.69 187 GLU A O 1
ATOM 1498 N N . ILE A 1 188 ? -11.648 -4.703 -11.812 1 98.81 188 ILE A N 1
ATOM 1499 C CA . ILE A 1 188 ? -10.312 -4.695 -12.383 1 98.81 188 ILE A CA 1
ATOM 1500 C C . ILE A 1 188 ? -9.375 -5.531 -11.516 1 98.81 188 ILE A C 1
ATOM 1502 O O . ILE A 1 188 ? -9.359 -5.395 -10.289 1 98.81 188 ILE A O 1
ATOM 1506 N N . LEU A 1 189 ? -8.664 -6.504 -12.109 1 98.94 189 LEU A N 1
ATOM 1507 C CA . LEU A 1 189 ? -7.66 -7.293 -11.398 1 98.94 189 LEU A CA 1
ATOM 1508 C C . LEU A 1 189 ? -6.367 -6.504 -11.234 1 98.94 189 LEU A C 1
ATOM 1510 O O . LEU A 1 189 ? -5.793 -6.023 -12.211 1 98.94 189 LEU A O 1
ATOM 1514 N N . LEU A 1 190 ? -5.918 -6.383 -10.023 1 98.94 190 LEU A N 1
ATOM 1515 C CA . LEU A 1 190 ? -4.711 -5.605 -9.758 1 98.94 190 LEU A CA 1
ATOM 1516 C C . LEU A 1 190 ? -3.482 -6.508 -9.719 1 98.94 190 LEU A C 1
ATOM 1518 O O . LEU A 1 190 ? -2.42 -6.141 -10.227 1 98.94 190 LEU A O 1
ATOM 1522 N N . CYS A 1 191 ? -3.572 -7.617 -9.055 1 98.94 191 CYS A N 1
ATOM 1523 C CA . CYS A 1 191 ? -2.498 -8.586 -8.891 1 98.94 191 CYS A CA 1
ATOM 1524 C C . CYS A 1 191 ? -3.008 -9.867 -8.234 1 98.94 191 CYS A C 1
ATOM 1526 O O . CYS A 1 191 ? -4.207 -10.008 -7.996 1 98.94 191 CYS A O 1
ATOM 1528 N N . ALA A 1 192 ? -2.189 -10.797 -8.102 1 98.94 192 ALA A N 1
ATOM 1529 C CA . ALA A 1 192 ? -2.371 -11.938 -7.207 1 98.94 192 ALA A CA 1
ATOM 1530 C C . ALA A 1 192 ? -1.297 -11.961 -6.125 1 98.94 192 ALA A C 1
ATOM 1532 O O . ALA A 1 192 ? -0.304 -11.234 -6.211 1 98.94 192 ALA A O 1
ATOM 1533 N N . VAL A 1 193 ? -1.545 -12.695 -5.086 1 99 193 VAL A N 1
ATOM 1534 C CA . VAL A 1 193 ? -0.55 -12.961 -4.055 1 99 193 VAL A CA 1
ATOM 1535 C C . VAL A 1 193 ? -0.474 -14.461 -3.785 1 99 193 VAL A C 1
ATOM 1537 O O . VAL A 1 193 ? -1.47 -15.086 -3.402 1 99 193 VAL A O 1
ATOM 1540 N N . ALA A 1 194 ? 0.709 -15.031 -4.039 1 99 194 ALA A N 1
ATOM 1541 C CA . ALA A 1 194 ? 0.962 -16.406 -3.609 1 99 194 ALA A CA 1
ATOM 1542 C C . ALA A 1 194 ? 1.132 -16.484 -2.094 1 99 194 ALA A C 1
ATOM 1544 O O . ALA A 1 194 ? 1.753 -15.609 -1.487 1 99 194 ALA A O 1
ATOM 1545 N N . LEU A 1 195 ? 0.605 -17.516 -1.452 1 98.94 195 LEU A N 1
ATOM 1546 C CA . LEU A 1 195 ? 0.605 -17.609 0.003 1 98.94 195 LEU A CA 1
ATOM 1547 C C . LEU A 1 195 ? 0.862 -19.031 0.454 1 98.94 195 LEU A C 1
ATOM 1549 O O . LEU A 1 195 ? 0.215 -19.969 -0.028 1 98.94 195 LEU A O 1
ATOM 1553 N N . GLY A 1 196 ? 1.8 -19.234 1.316 1 98.94 196 GLY A N 1
ATOM 1554 C CA . GLY A 1 196 ? 2.141 -20.531 1.846 1 98.94 196 GLY A CA 1
ATOM 1555 C C . GLY A 1 196 ? 3.41 -20.531 2.674 1 98.94 196 GLY A C 1
ATOM 1556 O O . GLY A 1 196 ? 3.867 -19.484 3.119 1 98.94 196 GLY A O 1
ATOM 1557 N N . ARG A 1 197 ? 3.898 -21.734 2.951 1 98.88 197 ARG A N 1
ATOM 1558 C CA . ARG A 1 197 ? 5.156 -21.891 3.678 1 98.88 197 ARG A CA 1
ATOM 1559 C C . ARG A 1 197 ? 6.34 -21.922 2.717 1 98.88 197 ARG A C 1
ATOM 1561 O O . ARG A 1 197 ? 6.289 -22.578 1.679 1 98.88 197 ARG A O 1
ATOM 1568 N N . GLU A 1 198 ? 7.328 -21.188 3.088 1 98.56 198 GLU A N 1
ATOM 1569 C CA . GLU A 1 198 ? 8.547 -21.125 2.283 1 98.56 198 GLU A CA 1
ATOM 1570 C C . GLU A 1 198 ? 9.227 -22.484 2.205 1 98.56 198 GLU A C 1
ATOM 1572 O O . GLU A 1 198 ? 9.234 -23.25 3.182 1 98.56 198 GLU A O 1
ATOM 1577 N N . ALA A 1 199 ? 9.789 -22.859 1.055 1 98.44 199 ALA A N 1
ATOM 1578 C CA . ALA A 1 199 ? 10.789 -23.906 0.934 1 98.44 199 ALA A CA 1
ATOM 1579 C C . ALA A 1 199 ? 12.203 -23.344 1.108 1 98.44 199 ALA A C 1
ATOM 1581 O O . ALA A 1 199 ? 12.812 -22.875 0.147 1 98.44 199 ALA A O 1
ATOM 1582 N N . PRO A 1 200 ? 12.789 -23.406 2.26 1 95.62 200 PRO A N 1
ATOM 1583 C CA . PRO A 1 200 ? 14.023 -22.672 2.537 1 95.62 200 PRO A CA 1
ATOM 1584 C C . PRO A 1 200 ? 15.219 -23.188 1.738 1 95.62 200 PRO A C 1
ATOM 1586 O O . PRO A 1 200 ? 16.203 -22.469 1.541 1 95.62 200 PRO A O 1
ATOM 1589 N N . GLU A 1 201 ? 15.086 -24.422 1.204 1 95.94 201 GLU A N 1
ATOM 1590 C CA . GLU A 1 201 ? 16.203 -25.016 0.488 1 95.94 201 GLU A CA 1
ATOM 1591 C C . GLU A 1 201 ? 16.219 -24.594 -0.976 1 95.94 201 GLU A C 1
ATOM 1593 O O . GLU A 1 201 ? 17.203 -24.797 -1.683 1 95.94 201 GLU A O 1
ATOM 1598 N N . ALA A 1 202 ? 15.141 -24 -1.408 1 96.75 202 ALA A N 1
ATOM 1599 C CA . ALA A 1 202 ? 15.047 -23.578 -2.805 1 96.75 202 ALA A CA 1
ATOM 1600 C C . ALA A 1 202 ? 15.977 -22.406 -3.09 1 96.75 202 ALA A C 1
ATOM 1602 O O . ALA A 1 202 ? 15.891 -21.359 -2.43 1 96.75 202 ALA A O 1
ATOM 1603 N N . PRO A 1 203 ? 16.812 -22.484 -4.129 1 95.75 203 PRO A N 1
ATOM 1604 C CA . PRO A 1 203 ? 17.781 -21.422 -4.391 1 95.75 203 PRO A CA 1
ATOM 1605 C C . PRO A 1 203 ? 17.109 -20.078 -4.676 1 95.75 203 PRO A C 1
ATOM 1607 O O . PRO A 1 203 ? 17.625 -19.031 -4.301 1 95.75 203 PRO A O 1
ATOM 1610 N N . GLU A 1 204 ? 15.992 -20.078 -5.391 1 94.5 204 GLU A N 1
ATOM 1611 C CA . GLU A 1 204 ? 15.305 -18.844 -5.734 1 94.5 204 GLU A CA 1
ATOM 1612 C C . GLU A 1 204 ? 14.906 -18.062 -4.48 1 94.5 204 GLU A C 1
ATOM 1614 O O . GLU A 1 204 ? 14.773 -16.844 -4.52 1 94.5 204 GLU A O 1
ATOM 1619 N N . ASN A 1 205 ? 14.711 -18.766 -3.33 1 97.25 205 ASN A N 1
ATOM 1620 C CA . ASN A 1 205 ? 14.289 -18.109 -2.102 1 97.25 205 ASN A CA 1
ATOM 1621 C C . ASN A 1 205 ? 15.469 -17.516 -1.346 1 97.25 205 ASN A C 1
ATOM 1623 O O . ASN A 1 205 ? 15.281 -16.828 -0.333 1 97.25 205 ASN A O 1
ATOM 1627 N N . GLY A 1 206 ? 16.625 -17.688 -1.864 1 94.81 206 GLY A N 1
ATOM 1628 C CA . GLY A 1 206 ? 17.812 -17.078 -1.297 1 94.81 206 GLY A CA 1
ATOM 1629 C C . GLY A 1 206 ? 18.062 -15.672 -1.807 1 94.81 206 GLY A C 1
ATOM 1630 O O . GLY A 1 206 ? 18.953 -14.977 -1.311 1 94.81 206 GLY A O 1
ATOM 1631 N N . LEU A 1 207 ? 17.312 -15.25 -2.807 1 93.75 207 LEU A N 1
ATOM 1632 C CA . LEU A 1 207 ? 17.469 -13.914 -3.361 1 93.75 207 LEU A CA 1
ATOM 1633 C C . LEU A 1 207 ? 17.156 -12.852 -2.312 1 93.75 207 LEU A C 1
ATOM 1635 O O . LEU A 1 207 ? 16.094 -12.883 -1.688 1 93.75 207 LEU A O 1
ATOM 1639 N N . VAL A 1 208 ? 18.047 -11.961 -2.1 1 89.5 208 VAL A N 1
ATOM 1640 C CA . VAL A 1 208 ? 17.844 -10.766 -1.287 1 89.5 208 VAL A CA 1
ATOM 1641 C C . VAL A 1 208 ? 18.078 -9.516 -2.139 1 89.5 208 VAL A C 1
ATOM 1643 O O . VAL A 1 208 ? 19.188 -9.242 -2.566 1 89.5 208 VAL A O 1
ATOM 1646 N N . THR A 1 209 ? 17 -8.836 -2.373 1 92.81 209 THR A N 1
ATOM 1647 C CA . THR A 1 209 ? 17.141 -7.645 -3.199 1 92.81 209 THR A CA 1
ATOM 1648 C C . THR A 1 209 ? 17.688 -6.48 -2.383 1 92.81 209 THR A C 1
ATOM 1650 O O . THR A 1 209 ? 17.344 -6.312 -1.214 1 92.81 209 THR A O 1
ATOM 1653 N N . GLU A 1 210 ? 18.562 -5.762 -3.008 1 92.88 210 GLU A N 1
ATOM 1654 C CA . GLU A 1 210 ? 19.156 -4.605 -2.348 1 92.88 210 GLU A CA 1
ATOM 1655 C C . GLU A 1 210 ? 18.156 -3.459 -2.232 1 92.88 210 GLU A C 1
ATOM 1657 O O . GLU A 1 210 ? 17.312 -3.273 -3.109 1 92.88 210 GLU A O 1
ATOM 1662 N N . ARG A 1 211 ? 18.25 -2.721 -1.182 1 97.75 211 ARG A N 1
ATOM 1663 C CA . ARG A 1 211 ? 17.484 -1.492 -0.97 1 97.75 211 ARG A CA 1
ATOM 1664 C C . ARG A 1 211 ? 18.406 -0.274 -0.973 1 97.75 211 ARG A C 1
ATOM 1666 O O . ARG A 1 211 ? 19.516 -0.319 -0.422 1 97.75 211 ARG A O 1
ATOM 1673 N N . VAL A 1 212 ? 17.922 0.743 -1.635 1 97.75 212 VAL A N 1
ATOM 1674 C CA . VAL A 1 212 ? 18.703 1.975 -1.645 1 97.75 212 VAL A CA 1
ATOM 1675 C C . VAL A 1 212 ? 18.719 2.588 -0.246 1 97.75 212 VAL A C 1
ATOM 1677 O O . VAL A 1 212 ? 17.734 2.51 0.483 1 97.75 212 VAL A O 1
ATOM 1680 N N . PRO A 1 213 ? 19.859 3.213 0.109 1 98.31 213 PRO A N 1
ATOM 1681 C CA . PRO A 1 213 ? 19.922 3.854 1.425 1 98.31 213 PRO A CA 1
ATOM 1682 C C . PRO A 1 213 ? 18.953 5.02 1.562 1 98.31 213 PRO A C 1
ATOM 1684 O O . PRO A 1 213 ? 18.609 5.668 0.569 1 98.31 213 PRO A O 1
ATOM 1687 N N . VAL A 1 214 ? 18.594 5.348 2.785 1 98.88 214 VAL A N 1
ATOM 1688 C CA . VAL A 1 214 ? 17.609 6.375 3.107 1 98.88 214 VAL A CA 1
ATOM 1689 C C . VAL A 1 214 ? 18.031 7.711 2.498 1 98.88 214 VAL A C 1
ATOM 1691 O O . VAL A 1 214 ? 17.203 8.445 1.961 1 98.88 214 VAL A O 1
ATOM 1694 N N . ALA A 1 215 ? 19.312 7.996 2.43 1 98.56 215 ALA A N 1
ATOM 1695 C CA . ALA A 1 215 ? 19.828 9.273 1.959 1 98.56 215 ALA A CA 1
ATOM 1696 C C . ALA A 1 215 ? 19.562 9.461 0.47 1 98.56 215 ALA A C 1
ATOM 1698 O O . ALA A 1 215 ? 19.609 10.586 -0.037 1 98.56 215 ALA A O 1
ATOM 1699 N N . GLU A 1 216 ? 19.266 8.359 -0.221 1 98.31 216 GLU A N 1
ATOM 1700 C CA . GLU A 1 216 ? 19.047 8.445 -1.662 1 98.31 216 GLU A CA 1
ATOM 1701 C C . GLU A 1 216 ? 17.594 8.797 -1.983 1 98.31 216 GLU A C 1
ATOM 1703 O O . GLU A 1 216 ? 17.297 9.281 -3.078 1 98.31 216 GLU A O 1
ATOM 1708 N N . PHE A 1 217 ? 16.672 8.586 -1.011 1 98.81 217 PHE A N 1
ATOM 1709 C CA . PHE A 1 217 ? 15.273 8.82 -1.385 1 98.81 217 PHE A CA 1
ATOM 1710 C C . PHE A 1 217 ? 14.602 9.766 -0.402 1 98.81 217 PHE A C 1
ATOM 1712 O O . PHE A 1 217 ? 13.484 10.219 -0.636 1 98.81 217 PHE A O 1
ATOM 1719 N N . ALA A 1 218 ? 15.32 10.164 0.671 1 98.88 218 ALA A N 1
ATOM 1720 C CA . ALA A 1 218 ? 14.711 11.047 1.667 1 98.88 218 ALA A CA 1
ATOM 1721 C C . ALA A 1 218 ? 15.594 12.266 1.93 1 98.88 218 ALA A C 1
ATOM 1723 O O . ALA A 1 218 ? 16.812 12.156 1.974 1 98.88 218 ALA A O 1
ATOM 1724 N N . THR A 1 219 ? 14.984 13.398 2.064 1 98.75 219 THR A N 1
ATOM 1725 C CA . THR A 1 219 ? 15.625 14.633 2.498 1 98.75 219 THR A CA 1
ATOM 1726 C C . THR A 1 219 ? 14.961 15.18 3.756 1 98.75 219 THR A C 1
ATOM 1728 O O . THR A 1 219 ? 13.742 15.086 3.91 1 98.75 219 THR A O 1
ATOM 1731 N N . PHE A 1 220 ? 15.805 15.789 4.637 1 98.81 220 PHE A N 1
ATOM 1732 C CA . PHE A 1 220 ? 15.336 16.266 5.93 1 98.81 220 PHE A CA 1
ATOM 1733 C C . PHE A 1 220 ? 15.469 17.781 6.035 1 98.81 220 PHE A C 1
ATOM 1735 O O . PHE A 1 220 ? 16.531 18.328 5.738 1 98.81 220 PHE A O 1
ATOM 1742 N N . HIS A 1 221 ? 14.375 18.422 6.352 1 98.69 221 HIS A N 1
ATOM 1743 C CA . HIS A 1 221 ? 14.336 19.875 6.48 1 98.69 221 HIS A CA 1
ATOM 1744 C C . HIS A 1 221 ? 13.844 20.281 7.867 1 98.69 221 HIS A C 1
ATOM 1746 O O . HIS A 1 221 ? 12.75 19.906 8.289 1 98.69 221 HIS A O 1
ATOM 1752 N N . GLY A 1 222 ? 14.609 21.094 8.586 1 97.94 222 GLY A N 1
ATOM 1753 C CA . GLY A 1 222 ? 14.164 21.656 9.852 1 97.94 222 GLY A CA 1
ATOM 1754 C C . GLY A 1 222 ? 14.516 20.797 11.047 1 97.94 222 GLY A C 1
ATOM 1755 O O . GLY A 1 222 ? 13.898 20.922 12.109 1 97.94 222 GLY A O 1
ATOM 1756 N N . PHE A 1 223 ? 15.43 19.875 10.742 1 95.94 223 PHE A N 1
ATOM 1757 C CA . PHE A 1 223 ? 15.906 19.047 11.836 1 95.94 223 PHE A CA 1
ATOM 1758 C C . PHE A 1 223 ? 17.234 19.562 12.367 1 95.94 223 PHE A C 1
ATOM 1760 O O . PHE A 1 223 ? 18.062 20.078 11.609 1 95.94 223 PHE A O 1
ATOM 1767 N N . ASP A 1 224 ? 17.359 19.906 13.68 1 79.69 224 ASP A N 1
ATOM 1768 C CA . ASP A 1 224 ? 18.594 20.375 14.289 1 79.69 224 ASP A CA 1
ATOM 1769 C C . ASP A 1 224 ? 19.656 19.281 14.32 1 79.69 224 ASP A C 1
ATOM 1771 O O . ASP A 1 224 ? 19.312 18.094 14.367 1 79.69 224 ASP A O 1
ATOM 1775 N N . MET B 1 1 ? 7.133 -4.34 19.5 1 97.31 1 MET B N 1
ATOM 1776 C CA . MET B 1 1 ? 5.699 -4.574 19.344 1 97.31 1 MET B CA 1
ATOM 1777 C C . MET B 1 1 ? 5.434 -5.711 18.375 1 97.31 1 MET B C 1
ATOM 1779 O O . MET B 1 1 ? 6.109 -5.828 17.344 1 97.31 1 MET B O 1
ATOM 1783 N N . GLN B 1 2 ? 4.367 -6.527 18.641 1 98.62 2 GLN B N 1
ATOM 1784 C CA . GLN B 1 2 ? 4.004 -7.586 17.703 1 98.62 2 GLN B CA 1
ATOM 1785 C C . GLN B 1 2 ? 3.355 -7.004 16.453 1 98.62 2 GLN B C 1
ATOM 1787 O O . GLN B 1 2 ? 2.701 -5.961 16.516 1 98.62 2 GLN B O 1
ATOM 1792 N N . VAL B 1 3 ? 3.506 -7.715 15.32 1 98.88 3 VAL B N 1
ATOM 1793 C CA . VAL B 1 3 ? 3.01 -7.207 14.047 1 98.88 3 VAL B CA 1
ATOM 1794 C C . VAL B 1 3 ? 1.489 -7.086 14.094 1 98.88 3 VAL B C 1
ATOM 1796 O O . VAL B 1 3 ? 0.919 -6.125 13.578 1 98.88 3 VAL B O 1
ATOM 1799 N N . GLU B 1 4 ? 0.757 -8.008 14.727 1 98.81 4 GLU B N 1
ATOM 1800 C CA . GLU B 1 4 ? -0.694 -7.918 14.859 1 98.81 4 GLU B CA 1
ATOM 1801 C C . GLU B 1 4 ? -1.102 -6.676 15.648 1 98.81 4 GLU B C 1
ATOM 1803 O O . GLU B 1 4 ? -2.057 -5.988 15.281 1 98.81 4 GLU B O 1
ATOM 1808 N N . ASP B 1 5 ? -0.41 -6.391 16.688 1 98.81 5 ASP B N 1
ATOM 1809 C CA . ASP B 1 5 ? -0.695 -5.219 17.516 1 98.81 5 ASP B CA 1
ATOM 1810 C C . ASP B 1 5 ? -0.426 -3.928 16.734 1 98.81 5 ASP B C 1
ATOM 1812 O O . ASP B 1 5 ? -1.171 -2.955 16.875 1 98.81 5 ASP B O 1
ATOM 1816 N N . ALA B 1 6 ? 0.717 -3.934 15.992 1 98.94 6 ALA B N 1
ATOM 1817 C CA . ALA B 1 6 ? 1.024 -2.762 15.18 1 98.94 6 ALA B CA 1
ATOM 1818 C C . ALA B 1 6 ? -0.097 -2.479 14.18 1 98.94 6 ALA B C 1
ATOM 1820 O O . ALA B 1 6 ? -0.533 -1.335 14.039 1 98.94 6 ALA B O 1
ATOM 1821 N N . ILE B 1 7 ? -0.603 -3.551 13.539 1 98.88 7 ILE B N 1
ATOM 1822 C CA . ILE B 1 7 ? -1.653 -3.412 12.539 1 98.88 7 ILE B CA 1
ATOM 1823 C C . ILE B 1 7 ? -2.945 -2.945 13.203 1 98.88 7 ILE B C 1
ATOM 1825 O O . ILE B 1 7 ? -3.596 -2.012 12.727 1 98.88 7 ILE B O 1
ATOM 1829 N N . ARG B 1 8 ? -3.309 -3.447 14.312 1 98.44 8 ARG B N 1
ATOM 1830 C CA . ARG B 1 8 ? -4.574 -3.139 14.969 1 98.44 8 ARG B CA 1
ATOM 1831 C C . ARG B 1 8 ? -4.539 -1.749 15.602 1 98.44 8 ARG B C 1
ATOM 1833 O O . ARG B 1 8 ? -5.566 -1.07 15.672 1 98.44 8 ARG B O 1
ATOM 1840 N N . SER B 1 9 ? -3.326 -1.375 16.031 1 98.06 9 SER B N 1
ATOM 1841 C CA . SER B 1 9 ? -3.25 -0.109 16.766 1 98.06 9 SER B CA 1
ATOM 1842 C C . SER B 1 9 ? -2.965 1.052 15.812 1 98.06 9 SER B C 1
ATOM 1844 O O . SER B 1 9 ? -3.049 2.217 16.203 1 98.06 9 SER B O 1
ATOM 1846 N N . ARG B 1 10 ? -2.59 0.729 14.586 1 98.62 10 ARG B N 1
ATOM 1847 C CA . ARG B 1 10 ? -2.441 1.797 13.602 1 98.62 10 ARG B CA 1
ATOM 1848 C C . ARG B 1 10 ? -3.793 2.396 13.234 1 98.62 10 ARG B C 1
ATOM 1850 O O . ARG B 1 10 ? -4.66 1.705 12.695 1 98.62 10 ARG B O 1
ATOM 1857 N N . LYS B 1 11 ? -4.039 3.574 13.523 1 97.81 11 LYS B N 1
ATOM 1858 C CA . LYS B 1 11 ? -5.203 4.383 13.164 1 97.81 11 LYS B CA 1
ATOM 1859 C C . LYS B 1 11 ? -4.789 5.805 12.797 1 97.81 11 LYS B C 1
ATOM 1861 O O . LYS B 1 11 ? -3.67 6.23 13.094 1 97.81 11 LYS B O 1
ATOM 1866 N N . SER B 1 12 ? -5.66 6.488 12.125 1 98.12 12 SER B N 1
ATOM 1867 C CA . SER B 1 12 ? -5.379 7.883 11.805 1 98.12 12 SER B CA 1
ATOM 1868 C C . SER B 1 12 ? -5.508 8.766 13.039 1 98.12 12 SER B C 1
ATOM 1870 O O . SER B 1 12 ? -6.609 8.992 13.539 1 98.12 12 SER B O 1
ATOM 1872 N N . ILE B 1 13 ? -4.383 9.234 13.508 1 98.5 13 ILE B N 1
ATOM 1873 C CA . ILE B 1 13 ? -4.348 10.109 14.672 1 98.5 13 ILE B CA 1
ATOM 1874 C C . ILE B 1 13 ? -4.539 11.562 14.234 1 98.5 13 ILE B C 1
ATOM 1876 O O . ILE B 1 13 ? -3.902 12.016 13.281 1 98.5 13 ILE B O 1
ATOM 1880 N N . ARG B 1 14 ? -5.336 12.258 14.953 1 98.25 14 ARG B N 1
ATOM 1881 C CA . ARG B 1 14 ? -5.695 13.586 14.484 1 98.25 14 ARG B CA 1
ATOM 1882 C C . ARG B 1 14 ? -5.445 14.641 15.562 1 98.25 14 ARG B C 1
ATOM 1884 O O . ARG B 1 14 ? -6.062 15.703 15.555 1 98.25 14 ARG B O 1
ATOM 1891 N N . ARG B 1 15 ? -4.68 14.32 16.516 1 98.62 15 ARG B N 1
ATOM 1892 C CA . ARG B 1 15 ? -4.078 15.219 17.484 1 98.62 15 ARG B CA 1
ATOM 1893 C C . ARG B 1 15 ? -2.795 14.625 18.062 1 98.62 15 ARG B C 1
ATOM 1895 O O . ARG B 1 15 ? -2.809 13.539 18.641 1 98.62 15 ARG B O 1
ATOM 1902 N N . PHE B 1 16 ? -1.733 15.383 17.922 1 98.88 16 PHE B N 1
ATOM 1903 C CA . PHE B 1 16 ? -0.426 14.914 18.359 1 98.88 16 PHE B CA 1
ATOM 1904 C C . PHE B 1 16 ? 0.114 15.781 19.484 1 98.88 16 PHE B C 1
ATOM 1906 O O . PHE B 1 16 ? -0.225 16.969 19.578 1 98.88 16 PHE B O 1
ATOM 1913 N N . ARG B 1 17 ? 0.916 15.156 20.328 1 98.5 17 ARG B N 1
ATOM 1914 C CA . ARG B 1 17 ? 1.729 15.906 21.281 1 98.5 17 ARG B CA 1
ATOM 1915 C C . ARG B 1 17 ? 2.869 16.641 20.578 1 98.5 17 ARG B C 1
ATOM 1917 O O . ARG B 1 17 ? 3.332 16.188 19.516 1 98.5 17 ARG B O 1
ATOM 1924 N N . PRO B 1 18 ? 3.33 17.688 21.156 1 97.19 18 PRO B N 1
ATOM 1925 C CA . PRO B 1 18 ? 4.375 18.484 20.516 1 97.19 18 PRO B CA 1
ATOM 1926 C C . PRO B 1 18 ? 5.762 17.875 20.656 1 97.19 18 PRO B C 1
ATOM 1928 O O . PRO B 1 18 ? 6.742 18.422 20.141 1 97.19 18 PRO B O 1
ATOM 1931 N N . ASP B 1 19 ? 5.945 16.719 21.312 1 97.75 19 ASP B N 1
ATOM 1932 C CA . ASP B 1 19 ? 7.246 16.109 21.531 1 97.75 19 ASP B CA 1
ATOM 1933 C C . ASP B 1 19 ? 8.008 15.945 20.219 1 97.75 19 ASP B C 1
ATOM 1935 O O . ASP B 1 19 ? 7.473 15.406 19.25 1 97.75 19 ASP B O 1
ATOM 1939 N N . PRO B 1 20 ? 9.234 16.469 20.234 1 97.5 20 PRO B N 1
ATOM 1940 C CA . PRO B 1 20 ? 10 16.281 18.984 1 97.5 20 PRO B CA 1
ATOM 1941 C C . PRO B 1 20 ? 10.273 14.82 18.672 1 97.5 20 PRO B C 1
ATOM 1943 O O . PRO B 1 20 ? 10.273 13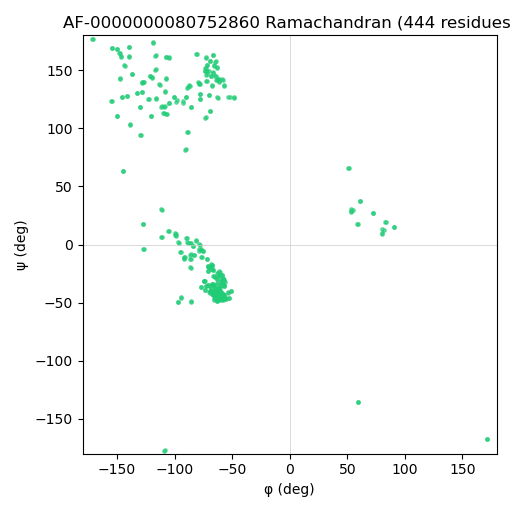.977 19.578 1 97.5 20 PRO B O 1
ATOM 1946 N N . VAL B 1 21 ? 10.422 14.492 17.453 1 98.69 21 VAL B N 1
ATOM 1947 C CA . VAL B 1 21 ? 10.875 13.188 16.984 1 98.69 21 VAL B CA 1
ATOM 1948 C C . VAL B 1 21 ? 12.289 13.305 16.422 1 98.69 21 VAL B C 1
ATOM 1950 O O . VAL B 1 21 ? 12.516 14.047 15.453 1 98.69 21 VAL B O 1
ATOM 1953 N N . PRO B 1 22 ? 13.25 12.633 16.953 1 98.5 22 PRO B N 1
ATOM 1954 C CA . PRO B 1 22 ? 14.625 12.727 16.453 1 98.5 22 PRO B CA 1
ATOM 1955 C C . PRO B 1 22 ? 14.758 12.258 15.008 1 98.5 22 PRO B C 1
ATOM 1957 O O . PRO B 1 22 ? 14.117 11.281 14.609 1 98.5 22 PRO B O 1
ATOM 1960 N N . ARG B 1 23 ? 15.633 12.977 14.281 1 98.62 23 ARG B N 1
ATOM 1961 C CA . ARG B 1 23 ? 15.898 12.617 12.891 1 98.62 23 ARG B CA 1
ATOM 1962 C C . ARG B 1 23 ? 16.297 11.148 12.773 1 98.62 23 ARG B C 1
ATOM 1964 O O . ARG B 1 23 ? 15.836 10.445 11.867 1 98.62 23 ARG B O 1
ATOM 1971 N N . ALA B 1 24 ? 17.109 10.648 13.672 1 98.69 24 ALA B N 1
ATOM 1972 C CA . ALA B 1 24 ? 17.609 9.273 13.633 1 98.69 24 ALA B CA 1
ATOM 1973 C C . ALA B 1 24 ? 16.469 8.273 13.734 1 98.69 24 ALA B C 1
ATOM 1975 O O . ALA B 1 24 ? 16.516 7.199 13.125 1 98.69 24 ALA B O 1
ATOM 1976 N N . GLN B 1 25 ? 15.461 8.57 14.531 1 98.75 25 GLN B N 1
ATOM 1977 C CA . GLN B 1 25 ? 14.289 7.711 14.664 1 98.75 25 GLN B CA 1
ATOM 1978 C C . GLN B 1 25 ? 13.508 7.648 13.352 1 98.75 25 GLN B C 1
ATOM 1980 O O . GLN B 1 25 ? 13.047 6.578 12.953 1 98.75 25 GLN B O 1
ATOM 1985 N N . ILE B 1 26 ? 13.414 8.773 12.648 1 98.94 26 ILE B N 1
ATOM 1986 C CA . ILE B 1 26 ? 12.727 8.828 11.367 1 98.94 26 ILE B CA 1
ATOM 1987 C C . ILE B 1 26 ? 13.508 8.031 10.328 1 98.94 26 ILE B C 1
ATOM 1989 O O . ILE B 1 26 ? 12.922 7.305 9.516 1 98.94 26 ILE B O 1
ATOM 1993 N N . GLU B 1 27 ? 14.805 8.133 10.375 1 98.88 27 GLU B N 1
ATOM 1994 C CA . GLU B 1 27 ? 15.641 7.379 9.445 1 98.88 27 GLU B CA 1
ATOM 1995 C C . GLU B 1 27 ? 15.445 5.875 9.625 1 98.88 27 GLU B C 1
ATOM 1997 O O . GLU B 1 27 ? 15.375 5.137 8.641 1 98.88 27 GLU B O 1
ATOM 2002 N N . ARG B 1 28 ? 15.328 5.391 10.883 1 98.81 28 ARG B N 1
ATOM 2003 C CA . ARG B 1 28 ? 15.078 3.975 11.133 1 98.81 28 ARG B CA 1
ATOM 2004 C C . ARG B 1 28 ? 13.727 3.549 10.57 1 98.81 28 ARG B C 1
ATOM 2006 O O . ARG B 1 28 ? 13.602 2.471 9.984 1 98.81 28 ARG B O 1
ATOM 2013 N N . ILE B 1 29 ? 12.773 4.395 10.75 1 98.94 29 ILE B N 1
ATOM 2014 C CA . ILE B 1 29 ? 11.43 4.113 10.25 1 98.94 29 ILE B CA 1
ATOM 2015 C C . ILE B 1 29 ? 11.461 4.023 8.727 1 98.94 29 ILE B C 1
ATOM 2017 O O . ILE B 1 29 ? 10.883 3.098 8.148 1 98.94 29 ILE B O 1
ATOM 2021 N N . LEU B 1 30 ? 12.172 4.957 8.062 1 98.94 30 LEU B N 1
ATOM 2022 C CA . LEU B 1 30 ? 12.234 5.004 6.609 1 98.94 30 LEU B CA 1
ATOM 2023 C C . LEU B 1 30 ? 13.031 3.82 6.062 1 98.94 30 LEU B C 1
ATOM 2025 O O . LEU B 1 30 ? 12.727 3.305 4.984 1 98.94 30 LEU B O 1
ATOM 2029 N N . GLU B 1 31 ? 14.055 3.439 6.793 1 98.88 31 GLU B N 1
ATOM 2030 C CA . GLU B 1 31 ? 14.797 2.248 6.398 1 98.88 31 GLU B CA 1
ATOM 2031 C C . GLU B 1 31 ? 13.891 1.021 6.355 1 98.88 31 GLU B C 1
ATOM 2033 O O . GLU B 1 31 ? 13.961 0.224 5.418 1 98.88 31 GLU B O 1
ATOM 2038 N N . LEU B 1 32 ? 13.07 0.849 7.348 1 98.88 32 LEU B N 1
ATOM 2039 C CA . LEU B 1 32 ? 12.117 -0.258 7.379 1 98.88 32 LEU B CA 1
ATOM 2040 C C . LEU B 1 32 ? 11.055 -0.095 6.301 1 98.88 32 LEU B C 1
ATOM 2042 O O . LEU B 1 32 ? 10.672 -1.068 5.648 1 98.88 32 LEU B O 1
ATOM 2046 N N . ALA B 1 33 ? 10.57 1.15 6.102 1 98.94 33 ALA B N 1
ATOM 2047 C CA . ALA B 1 33 ? 9.555 1.415 5.082 1 98.94 33 ALA B CA 1
ATOM 2048 C C . ALA B 1 33 ? 10.039 0.97 3.705 1 98.94 33 ALA B C 1
ATOM 2050 O O . ALA B 1 33 ? 9.273 0.398 2.928 1 98.94 33 ALA B O 1
ATOM 2051 N N . ALA B 1 34 ? 11.32 1.135 3.447 1 98.88 34 ALA B N 1
ATOM 2052 C CA . ALA B 1 34 ? 11.914 0.895 2.137 1 98.88 34 ALA B CA 1
ATOM 2053 C C . ALA B 1 34 ? 12.055 -0.6 1.863 1 98.88 34 ALA B C 1
ATOM 2055 O O . ALA B 1 34 ? 12.406 -1.004 0.753 1 98.88 34 ALA B O 1
ATOM 2056 N N . GLN B 1 35 ? 11.742 -1.421 2.863 1 98.81 35 GLN B N 1
ATOM 2057 C CA . GLN B 1 35 ? 11.734 -2.863 2.641 1 98.81 35 GLN B CA 1
ATOM 2058 C C . GLN B 1 35 ? 10.484 -3.295 1.884 1 98.81 35 GLN B C 1
ATOM 2060 O O . GLN B 1 35 ? 10.344 -4.465 1.522 1 98.81 35 GLN B O 1
ATOM 2065 N N . ALA B 1 36 ? 9.578 -2.354 1.625 1 98.81 36 ALA B N 1
ATOM 2066 C CA . ALA B 1 36 ? 8.359 -2.66 0.872 1 98.81 36 ALA B CA 1
ATOM 2067 C C . ALA B 1 36 ? 8.703 -3.213 -0.51 1 98.81 36 ALA B C 1
ATOM 2069 O O . ALA B 1 36 ? 9.68 -2.797 -1.129 1 98.81 36 ALA B O 1
ATOM 2070 N N . PRO B 1 37 ? 7.891 -4.215 -0.984 1 98.56 37 PRO B N 1
ATOM 2071 C CA . PRO B 1 37 ? 8.078 -4.633 -2.375 1 98.56 37 PRO B CA 1
ATOM 2072 C C . PRO B 1 37 ? 7.707 -3.539 -3.375 1 98.56 37 PRO B C 1
ATOM 2074 O O . PRO B 1 37 ? 6.961 -2.617 -3.039 1 98.56 37 PRO B O 1
ATOM 2077 N N . SER B 1 38 ? 8.281 -3.566 -4.508 1 98.75 38 SER B N 1
ATOM 2078 C CA . SER B 1 38 ? 7.941 -2.752 -5.668 1 98.75 38 SER B CA 1
ATOM 2079 C C . SER B 1 38 ? 8.195 -3.508 -6.969 1 98.75 38 SER B C 1
ATOM 2081 O O . SER B 1 38 ? 9.094 -4.344 -7.039 1 98.75 38 SER B O 1
ATOM 2083 N N . GLY B 1 39 ? 7.277 -3.277 -7.961 1 98.31 39 GLY B N 1
ATOM 2084 C CA . GLY B 1 39 ? 7.484 -3.902 -9.258 1 98.31 39 GLY B CA 1
ATOM 2085 C C . GLY B 1 39 ? 8.898 -3.721 -9.789 1 98.31 39 GLY B C 1
ATOM 2086 O O . GLY B 1 39 ? 9.414 -2.602 -9.82 1 98.31 39 GLY B O 1
ATOM 2087 N N . ALA B 1 40 ? 9.555 -4.859 -10.141 1 97.44 40 ALA B N 1
ATOM 2088 C CA . ALA B 1 40 ? 10.891 -4.852 -10.719 1 97.44 40 ALA B CA 1
ATOM 2089 C C . ALA B 1 40 ? 11.891 -4.184 -9.773 1 97.44 40 ALA B C 1
ATOM 2091 O O . ALA B 1 40 ? 12.93 -3.689 -10.211 1 97.44 40 ALA B O 1
ATOM 2092 N N . ASN B 1 41 ? 11.516 -4.062 -8.484 1 98.12 41 ASN B N 1
ATOM 2093 C CA . ASN B 1 41 ? 12.352 -3.453 -7.457 1 98.12 41 ASN B CA 1
ATOM 2094 C C . ASN B 1 41 ? 12.672 -1.998 -7.785 1 98.12 41 ASN B C 1
ATOM 2096 O O . ASN B 1 41 ? 13.773 -1.525 -7.512 1 98.12 41 ASN B O 1
ATOM 2100 N N . THR B 1 42 ? 11.703 -1.31 -8.336 1 98.56 42 THR B N 1
ATOM 2101 C CA . THR B 1 42 ? 11.922 0.066 -8.773 1 98.56 42 THR B CA 1
ATOM 2102 C C . THR B 1 42 ? 12.148 0.981 -7.57 1 98.56 42 THR B C 1
ATOM 2104 O O . THR B 1 42 ? 12.867 1.977 -7.668 1 98.56 42 THR B O 1
ATOM 2107 N N . GLN B 1 43 ? 11.492 0.718 -6.41 1 98.81 43 GLN B N 1
ATOM 2108 C CA . GLN B 1 43 ? 11.602 1.569 -5.23 1 98.81 43 GLN B CA 1
ATOM 2109 C C . GLN B 1 43 ? 11.336 3.031 -5.578 1 98.81 43 GLN B C 1
ATOM 2111 O O . GLN B 1 43 ? 12.203 3.887 -5.387 1 98.81 43 GLN B O 1
ATOM 2116 N N . PRO B 1 44 ? 10.047 3.324 -5.996 1 98.88 44 PRO B N 1
ATOM 2117 C CA . PRO B 1 44 ? 9.758 4.633 -6.59 1 98.88 44 PRO B CA 1
ATOM 2118 C C . PRO B 1 44 ? 9.547 5.723 -5.543 1 98.88 44 PRO B C 1
ATOM 2120 O O . PRO B 1 44 ? 9.312 6.883 -5.891 1 98.88 44 PRO B O 1
ATOM 2123 N N . TRP B 1 45 ? 9.68 5.496 -4.328 1 98.94 45 TRP B N 1
ATOM 2124 C CA . TRP B 1 45 ? 9.312 6.41 -3.254 1 98.94 45 TRP B CA 1
ATOM 2125 C C . TRP B 1 45 ? 10.359 7.504 -3.082 1 98.94 45 TRP B C 1
ATOM 2127 O O . TRP B 1 45 ? 11.555 7.246 -3.209 1 98.94 45 TRP B O 1
ATOM 2137 N N . LYS B 1 46 ? 9.914 8.727 -2.873 1 98.94 46 LYS B N 1
ATOM 2138 C CA . LYS B 1 46 ? 10.664 9.898 -2.43 1 98.94 46 LYS B CA 1
ATOM 2139 C C . LYS B 1 46 ? 9.992 10.547 -1.22 1 98.94 46 LYS B C 1
ATOM 2141 O O . LYS B 1 46 ? 8.766 10.641 -1.154 1 98.94 46 LYS B O 1
ATOM 2146 N N . VAL B 1 47 ? 10.844 10.984 -0.256 1 98.94 47 VAL B N 1
ATOM 2147 C CA . VAL B 1 47 ? 10.297 11.539 0.978 1 98.94 47 VAL B CA 1
ATOM 2148 C C . VAL B 1 47 ? 11 12.852 1.313 1 98.94 47 VAL B C 1
ATOM 2150 O O . VAL B 1 47 ? 12.227 12.938 1.239 1 98.94 47 VAL B O 1
ATOM 2153 N N . ARG B 1 48 ? 10.266 13.867 1.589 1 98.94 48 ARG B N 1
ATOM 2154 C CA . ARG B 1 48 ? 10.758 15.047 2.287 1 98.94 48 ARG B CA 1
ATOM 2155 C C . ARG B 1 48 ? 10.188 15.125 3.697 1 98.94 48 ARG B C 1
ATOM 2157 O O . ARG B 1 48 ? 8.977 15.273 3.875 1 98.94 48 ARG B O 1
ATOM 2164 N N . ALA B 1 49 ? 11.055 14.977 4.668 1 98.94 49 ALA B N 1
ATOM 2165 C CA . ALA B 1 49 ? 10.656 15.133 6.066 1 98.94 49 ALA B CA 1
ATOM 2166 C C . ALA B 1 49 ? 10.82 16.578 6.523 1 98.94 49 ALA B C 1
ATOM 2168 O O . ALA B 1 49 ? 11.898 17.156 6.359 1 98.94 49 ALA B O 1
ATOM 2169 N N . VAL B 1 50 ? 9.75 17.125 7.066 1 98.94 50 VAL B N 1
ATOM 2170 C CA . VAL B 1 50 ? 9.812 18.516 7.5 1 98.94 50 VAL B CA 1
ATOM 2171 C C . VAL B 1 50 ? 9.531 18.594 9 1 98.94 50 VAL B C 1
ATOM 2173 O O . VAL B 1 50 ? 8.695 17.859 9.523 1 98.94 50 VAL B O 1
ATOM 2176 N N . SER B 1 51 ? 10.211 19.516 9.727 1 98.81 51 SER B N 1
ATOM 2177 C CA . SER B 1 51 ? 10.062 19.797 11.148 1 98.81 51 SER B CA 1
ATOM 2178 C C . SER B 1 51 ? 10.391 21.266 11.445 1 98.81 51 SER B C 1
ATOM 2180 O O . SER B 1 51 ? 10.773 22.016 10.555 1 98.81 51 SER B O 1
ATOM 2182 N N . GLY B 1 52 ? 10.062 21.703 12.641 1 98.25 52 GLY B N 1
ATOM 2183 C CA . GLY B 1 52 ? 10.445 23.031 13.086 1 98.25 52 GLY B CA 1
ATOM 2184 C C . GLY B 1 52 ? 9.906 24.141 12.203 1 98.25 52 GLY B C 1
ATOM 2185 O O . GLY B 1 52 ? 8.734 24.125 11.812 1 98.25 52 GLY B O 1
ATOM 2186 N N . ALA B 1 53 ? 10.789 25.094 11.898 1 98.38 53 ALA B N 1
ATOM 2187 C CA . ALA B 1 53 ? 10.383 26.297 11.188 1 98.38 53 ALA B CA 1
ATOM 2188 C C . ALA B 1 53 ? 9.945 25.969 9.766 1 98.38 53 ALA B C 1
ATOM 2190 O O . ALA B 1 53 ? 9.047 26.625 9.219 1 98.38 53 ALA B O 1
ATOM 2191 N N . VAL B 1 54 ? 10.57 24.984 9.133 1 98.81 54 VAL B N 1
ATOM 2192 C CA . VAL B 1 54 ? 10.234 24.594 7.77 1 98.81 54 VAL B CA 1
ATOM 2193 C C . VAL B 1 54 ? 8.812 24.031 7.73 1 98.81 54 VAL B C 1
ATOM 2195 O O . VAL B 1 54 ? 8.016 24.406 6.867 1 98.81 54 VAL B O 1
ATOM 2198 N N . ARG B 1 55 ? 8.562 23.156 8.672 1 98.81 55 ARG B N 1
ATOM 2199 C CA . ARG B 1 55 ? 7.211 22.625 8.789 1 98.81 55 ARG B CA 1
ATOM 2200 C C . ARG B 1 55 ? 6.195 23.734 9.016 1 98.81 55 ARG B C 1
ATOM 2202 O O . ARG B 1 55 ? 5.141 23.766 8.375 1 98.81 55 ARG B O 1
ATOM 2209 N N . ASP B 1 56 ? 6.508 24.641 9.93 1 98.75 56 ASP B N 1
ATOM 2210 C CA . ASP B 1 56 ? 5.598 25.734 10.266 1 98.75 56 ASP B CA 1
ATOM 2211 C C . ASP B 1 56 ? 5.316 26.609 9.055 1 98.75 56 ASP B C 1
ATOM 2213 O O . ASP B 1 56 ? 4.18 27.047 8.844 1 98.75 56 ASP B O 1
ATOM 2217 N N . ALA B 1 57 ? 6.324 26.875 8.289 1 98.88 57 ALA B N 1
ATOM 2218 C CA . ALA B 1 57 ? 6.168 27.688 7.086 1 98.88 57 ALA B CA 1
ATOM 2219 C C . ALA B 1 57 ? 5.27 27 6.066 1 98.88 57 ALA B C 1
ATOM 2221 O O . ALA B 1 57 ? 4.414 27.625 5.445 1 98.88 57 ALA B O 1
ATOM 2222 N N . LEU B 1 58 ? 5.461 25.719 5.871 1 98.94 58 LEU B N 1
ATOM 2223 C CA . LEU B 1 58 ? 4.609 24.953 4.973 1 98.94 58 LEU B CA 1
ATOM 2224 C C . LEU B 1 58 ? 3.156 25 5.434 1 98.94 58 LEU B C 1
ATOM 2226 O O . LEU B 1 58 ? 2.254 25.234 4.629 1 98.94 58 LEU B O 1
ATOM 2230 N N . CYS B 1 59 ? 2.951 24.766 6.73 1 98.88 59 CYS B N 1
ATOM 2231 C CA . CYS B 1 59 ? 1.604 24.781 7.289 1 98.88 59 CYS B CA 1
ATOM 2232 C C . CYS B 1 59 ? 0.919 26.109 7.047 1 98.88 59 CYS B C 1
ATOM 2234 O O . CYS B 1 59 ? -0.242 26.156 6.637 1 98.88 59 CYS B O 1
ATOM 2236 N N . ARG B 1 60 ? 1.653 27.172 7.266 1 98.69 60 ARG B N 1
ATOM 2237 C CA . ARG B 1 60 ? 1.099 28.5 7.043 1 98.69 60 ARG B CA 1
ATOM 2238 C C . ARG B 1 60 ? 0.72 28.703 5.578 1 98.69 60 ARG B C 1
ATOM 2240 O O . ARG B 1 60 ? -0.359 29.219 5.277 1 98.69 60 ARG B O 1
ATOM 2247 N N . ALA B 1 61 ? 1.573 28.312 4.68 1 98.75 61 ALA B N 1
ATOM 2248 C CA . ALA B 1 61 ? 1.364 28.516 3.25 1 98.75 61 ALA B CA 1
ATOM 2249 C C . ALA B 1 61 ? 0.163 27.719 2.748 1 98.75 61 ALA B C 1
ATOM 2251 O O . ALA B 1 61 ? -0.692 28.266 2.039 1 98.75 61 ALA B O 1
ATOM 2252 N N . VAL B 1 62 ? 0.072 26.469 3.123 1 98.75 62 VAL B N 1
ATOM 2253 C CA . VAL B 1 62 ? -1.013 25.609 2.648 1 98.75 62 VAL B CA 1
ATOM 2254 C C . VAL B 1 62 ? -2.334 26.062 3.268 1 98.75 62 VAL B C 1
ATOM 2256 O O . VAL B 1 62 ? -3.365 26.094 2.592 1 98.75 62 VAL B O 1
ATOM 2259 N N . SER B 1 63 ? -2.312 26.406 4.57 1 98.31 63 SER B N 1
ATOM 2260 C CA . SER B 1 63 ? -3.516 26.891 5.234 1 98.31 63 SER B CA 1
ATOM 2261 C C . SER B 1 63 ? -4.043 28.156 4.559 1 98.31 63 SER B C 1
ATOM 2263 O O . SER B 1 63 ? -5.246 28.297 4.336 1 98.31 63 SER B O 1
ATOM 2265 N N . ALA B 1 64 ? -3.17 29.047 4.254 1 98 64 ALA B N 1
ATOM 2266 C CA . ALA B 1 64 ? -3.566 30.281 3.588 1 98 64 ALA B CA 1
ATOM 2267 C C . ALA B 1 64 ? -4.203 30 2.23 1 98 64 ALA B C 1
ATOM 2269 O O . ALA B 1 64 ? -5.234 30.594 1.888 1 98 64 ALA B O 1
ATOM 2270 N N . ALA B 1 65 ? -3.607 29.156 1.46 1 98.06 65 ALA B N 1
ATOM 2271 C CA . ALA B 1 65 ? -4.141 28.797 0.149 1 98.06 65 ALA B CA 1
ATOM 2272 C C . ALA B 1 65 ? -5.516 28.141 0.276 1 98.06 65 ALA B C 1
ATOM 2274 O O . ALA B 1 65 ? -6.418 28.422 -0.515 1 98.06 65 ALA B O 1
ATOM 2275 N N . ALA B 1 66 ? -5.629 27.281 1.285 1 97.44 66 ALA B N 1
ATOM 2276 C CA . ALA B 1 66 ? -6.883 26.562 1.501 1 97.44 66 ALA B CA 1
ATOM 2277 C C . ALA B 1 66 ? -8 27.531 1.901 1 97.44 66 ALA B C 1
ATOM 2279 O O . ALA B 1 66 ? -9.156 27.328 1.536 1 97.44 66 ALA B O 1
ATOM 2280 N N . GLU B 1 67 ? -7.672 28.516 2.633 1 95.81 67 GLU B N 1
ATOM 2281 C CA . GLU B 1 67 ? -8.648 29.484 3.09 1 95.81 67 GLU B CA 1
ATOM 2282 C C . GLU B 1 67 ? -9.023 30.469 1.974 1 95.81 67 GLU B C 1
ATOM 2284 O O . GLU B 1 67 ? -10.188 30.844 1.835 1 95.81 67 GLU B O 1
ATOM 2289 N N . ARG B 1 68 ? -8.133 30.828 1.188 1 94.5 68 ARG B N 1
ATOM 2290 C CA . ARG B 1 68 ? -8.336 31.891 0.212 1 94.5 68 ARG B CA 1
ATOM 2291 C C . ARG B 1 68 ? -8.961 31.359 -1.07 1 94.5 68 ARG B C 1
ATOM 2293 O O . ARG B 1 68 ? -9.922 31.922 -1.587 1 94.5 68 ARG B O 1
ATOM 2300 N N . GLU B 1 69 ? -8.391 30.234 -1.626 1 92.56 69 GLU B N 1
ATOM 2301 C CA . GLU B 1 69 ? -8.82 29.781 -2.943 1 92.56 69 GLU B CA 1
ATOM 2302 C C . GLU B 1 69 ? -8.805 28.266 -3.035 1 92.56 69 GLU B C 1
ATOM 2304 O O . GLU B 1 69 ? -8.156 27.688 -3.916 1 92.56 69 GLU B O 1
ATOM 2309 N N . PRO B 1 70 ? -9.625 27.641 -2.227 1 88.25 70 PRO B N 1
ATOM 2310 C CA . PRO B 1 70 ? -9.609 26.172 -2.217 1 88.25 70 PRO B CA 1
ATOM 2311 C C . PRO B 1 70 ? -9.984 25.562 -3.57 1 88.25 70 PRO B C 1
ATOM 2313 O O . PRO B 1 70 ? -9.5 24.484 -3.922 1 88.25 70 PRO B O 1
ATOM 2316 N N . GLN B 1 71 ? -10.711 26.203 -4.367 1 92.44 71 GLN B N 1
ATOM 2317 C CA . GLN B 1 71 ? -11.211 25.672 -5.629 1 92.44 71 GLN B CA 1
ATOM 2318 C C . GLN B 1 71 ? -10.125 25.672 -6.699 1 92.44 71 GLN B C 1
ATOM 2320 O O . GLN B 1 71 ? -10.281 25.047 -7.75 1 92.44 71 GLN B O 1
ATOM 2325 N N . ARG B 1 72 ? -9.016 26.297 -6.465 1 94.44 72 ARG B N 1
ATOM 2326 C CA . ARG B 1 72 ? -7.938 26.406 -7.441 1 94.44 72 ARG B CA 1
ATOM 2327 C C . ARG B 1 72 ? -6.945 25.25 -7.297 1 94.44 72 ARG B C 1
ATOM 2329 O O . ARG B 1 72 ? -6.078 25.062 -8.156 1 94.44 72 ARG B O 1
ATOM 2336 N N . HIS B 1 73 ? -7.078 24.547 -6.27 1 97.06 73 HIS B N 1
ATOM 2337 C CA . HIS B 1 73 ? -6.078 23.531 -5.949 1 97.06 73 HIS B CA 1
ATOM 2338 C C . HIS B 1 73 ? -6.648 22.125 -6.109 1 97.06 73 HIS B C 1
ATOM 2340 O O . HIS B 1 73 ? -7.633 21.781 -5.457 1 97.06 73 HIS B O 1
ATOM 2346 N N . HIS B 1 74 ? -6.035 21.375 -7.004 1 97.38 74 HIS B N 1
ATOM 2347 C CA . HIS B 1 74 ? -6.434 20 -7.285 1 97.38 74 HIS B CA 1
ATOM 2348 C C . HIS B 1 74 ? -5.219 19.094 -7.418 1 97.38 74 HIS B C 1
ATOM 2350 O O . HIS B 1 74 ? -4.176 19.516 -7.926 1 97.38 74 HIS B O 1
ATOM 2356 N N . ALA B 1 75 ? -5.426 17.906 -6.996 1 98.12 75 ALA B N 1
ATOM 2357 C CA . ALA B 1 75 ? -4.348 16.938 -7.148 1 98.12 75 ALA B CA 1
ATOM 2358 C C . ALA B 1 75 ? -4.094 16.625 -8.625 1 98.12 75 ALA B C 1
ATOM 2360 O O . ALA B 1 75 ? -4.945 16.891 -9.477 1 98.12 75 ALA B O 1
ATOM 2361 N N . GLU B 1 76 ? -2.973 16.062 -8.93 1 98.06 76 GLU B N 1
ATOM 2362 C CA . GLU B 1 76 ? -2.596 15.719 -10.297 1 98.06 76 GLU B CA 1
ATOM 2363 C C . GLU B 1 76 ? -3.059 14.312 -10.672 1 98.06 76 GLU B C 1
ATOM 2365 O O . GLU B 1 76 ? -2.646 13.773 -11.695 1 98.06 76 GLU B O 1
ATOM 2370 N N . TYR B 1 77 ? -3.801 13.68 -9.797 1 98.19 77 TYR B N 1
ATOM 2371 C CA . TYR B 1 77 ? -4.438 12.391 -10.039 1 98.19 77 TYR B CA 1
ATOM 2372 C C . TYR B 1 77 ? -5.809 12.328 -9.375 1 98.19 77 TYR B C 1
ATOM 2374 O O . TYR B 1 77 ? -6.07 13.047 -8.406 1 98.19 77 TYR B O 1
ATOM 2382 N N . GLY B 1 78 ? -6.703 11.5 -9.938 1 98 78 GLY B N 1
ATOM 2383 C CA . GLY B 1 78 ? -7.977 11.273 -9.273 1 98 78 GLY B CA 1
ATOM 2384 C C . GLY B 1 78 ? -7.875 10.312 -8.102 1 98 78 GLY B C 1
ATOM 2385 O O . GLY B 1 78 ? -7.332 9.211 -8.234 1 98 78 GLY B O 1
ATOM 2386 N N . TYR B 1 79 ? -8.422 10.773 -6.988 1 98 79 TYR B N 1
ATOM 2387 C CA . TYR B 1 79 ? -8.344 9.898 -5.828 1 98 79 TYR B CA 1
ATOM 2388 C C . TYR B 1 79 ? -9.625 9.094 -5.66 1 98 79 TYR B C 1
ATOM 2390 O O . TYR B 1 79 ? -9.586 7.863 -5.562 1 98 79 TYR B O 1
ATOM 2398 N N . TYR B 1 80 ? -10.711 9.695 -5.691 1 97.75 80 TYR B N 1
ATOM 2399 C CA . TYR B 1 80 ? -12 9.086 -5.359 1 97.75 80 TYR B CA 1
ATOM 2400 C C . TYR B 1 80 ? -12.812 8.812 -6.617 1 97.75 80 TYR B C 1
ATOM 2402 O O . TYR B 1 80 ? -12.57 9.414 -7.664 1 97.75 80 TYR B O 1
ATOM 2410 N N . PRO B 1 81 ? -13.758 7.934 -6.422 1 96.88 81 PRO B N 1
ATOM 2411 C CA . PRO B 1 81 ? -14.664 7.746 -7.559 1 96.88 81 PRO B CA 1
ATOM 2412 C C . PRO B 1 81 ? -15.469 9 -7.883 1 96.88 81 PRO B C 1
ATOM 2414 O O . PRO B 1 81 ? -15.867 9.734 -6.977 1 96.88 81 PRO B O 1
ATOM 2417 N N . ASP B 1 82 ? -15.719 9.211 -9.141 1 96 82 ASP B N 1
ATOM 2418 C CA . ASP B 1 82 ? -16.547 10.305 -9.641 1 96 82 ASP B CA 1
ATOM 2419 C C . ASP B 1 82 ? -17.453 9.836 -10.773 1 96 82 ASP B C 1
ATOM 2421 O O . ASP B 1 82 ? -17 9.641 -11.906 1 96 82 ASP B O 1
ATOM 2425 N N . PRO B 1 83 ? -18.688 9.641 -10.531 1 97.38 83 PRO B N 1
ATOM 2426 C CA . PRO B 1 83 ? -19.391 9.945 -9.289 1 97.38 83 PRO B CA 1
ATOM 2427 C C . PRO B 1 83 ? -19.188 8.867 -8.219 1 97.38 83 PRO B C 1
ATOM 2429 O O . PRO B 1 83 ? -18.719 7.773 -8.523 1 97.38 83 PRO B O 1
ATOM 2432 N N . TRP B 1 84 ? -19.531 9.273 -7 1 98.31 84 TRP B N 1
ATOM 2433 C CA . TRP B 1 84 ? -19.578 8.297 -5.914 1 98.31 84 TRP B CA 1
ATOM 2434 C C . TRP B 1 84 ? -20.688 7.281 -6.145 1 98.31 84 TRP B C 1
ATOM 2436 O O . TRP B 1 84 ? -21.734 7.605 -6.734 1 98.31 84 TRP B O 1
ATOM 2446 N N . PHE B 1 85 ? -20.5 6.062 -5.699 1 98.56 85 PHE B N 1
ATOM 2447 C CA . PHE B 1 85 ? -21.484 4.996 -5.832 1 98.56 85 PHE B CA 1
ATOM 2448 C C . PHE B 1 85 ? -21.422 4.051 -4.637 1 98.56 85 PHE B C 1
ATOM 2450 O O . PHE B 1 85 ? -20.453 4.07 -3.873 1 98.56 85 PHE B O 1
ATOM 2457 N N . GLU B 1 86 ? -22.5 3.299 -4.477 1 98.06 86 GLU B N 1
ATOM 2458 C CA . GLU B 1 86 ? -22.578 2.375 -3.35 1 98.06 86 GLU B CA 1
ATOM 2459 C C . GLU B 1 86 ? -21.672 1.165 -3.564 1 98.06 86 GLU B C 1
ATOM 2461 O O . GLU B 1 86 ? -21.469 0.734 -4.699 1 98.06 86 GLU B O 1
ATOM 2466 N N . PRO B 1 87 ? -21.156 0.613 -2.506 1 98 87 PRO B N 1
ATOM 2467 C CA . PRO B 1 87 ? -21.344 0.902 -1.083 1 98 87 PRO B CA 1
ATOM 2468 C C . PRO B 1 87 ? -20.359 1.954 -0.562 1 98 87 PRO B C 1
ATOM 2470 O O . PRO B 1 87 ? -20.359 2.262 0.633 1 98 87 PRO B O 1
ATOM 2473 N N . TYR B 1 88 ? -19.531 2.5 -1.391 1 98.44 88 TYR B N 1
ATOM 2474 C CA . TYR B 1 88 ? -18.422 3.365 -0.974 1 98.44 88 TYR B CA 1
ATOM 2475 C C . TYR B 1 88 ? -18.938 4.738 -0.554 1 98.44 88 TYR B C 1
ATOM 2477 O O . TYR B 1 88 ? -18.375 5.375 0.337 1 98.44 88 TYR B O 1
ATOM 2485 N N . LEU B 1 89 ? -20.047 5.137 -1.221 1 98.31 89 LEU B N 1
ATOM 2486 C CA . LEU B 1 89 ? -20.688 6.383 -0.816 1 98.31 89 LEU B CA 1
ATOM 2487 C C . LEU B 1 89 ? -21.172 6.301 0.627 1 98.31 89 LEU B C 1
ATOM 2489 O O . LEU B 1 89 ? -20.938 7.219 1.419 1 98.31 89 LEU B O 1
ATOM 2493 N N . GLU B 1 90 ? -21.828 5.234 0.996 1 97.69 90 GLU B N 1
ATOM 2494 C CA . GLU B 1 90 ? -22.328 5.055 2.357 1 97.69 90 GLU B CA 1
ATOM 2495 C C . GLU B 1 90 ? -21.172 4.988 3.359 1 97.69 90 GLU B C 1
ATOM 2497 O O . GLU B 1 90 ? -21.281 5.531 4.461 1 97.69 90 GLU B O 1
ATOM 2502 N N . ARG B 1 91 ? -20.109 4.309 3.031 1 97.81 91 ARG B N 1
ATOM 2503 C CA . ARG B 1 91 ? -18.953 4.211 3.912 1 97.81 91 ARG B CA 1
ATOM 2504 C C . ARG B 1 91 ? -18.328 5.582 4.168 1 97.81 91 ARG B C 1
ATOM 2506 O O . ARG B 1 91 ? -17.984 5.91 5.305 1 97.81 91 ARG B O 1
ATOM 2513 N N . ARG B 1 92 ? -18.234 6.383 3.088 1 97.31 92 ARG B N 1
ATOM 2514 C CA . ARG B 1 92 ? -17.75 7.754 3.201 1 97.31 92 ARG B CA 1
ATOM 2515 C C . ARG B 1 92 ? -18.625 8.57 4.148 1 97.31 92 ARG B C 1
ATOM 2517 O O . ARG B 1 92 ? -18.109 9.25 5.039 1 97.31 92 ARG B O 1
ATOM 2524 N N . ARG B 1 93 ? -19.906 8.492 3.977 1 95.94 93 ARG B N 1
ATOM 2525 C CA . ARG B 1 93 ? -20.859 9.234 4.801 1 95.94 93 ARG B CA 1
ATOM 2526 C C . ARG B 1 93 ? -20.75 8.82 6.266 1 95.94 93 ARG B C 1
ATOM 2528 O O . ARG B 1 93 ? -20.719 9.672 7.156 1 95.94 93 ARG B O 1
ATOM 2535 N N . THR B 1 94 ? -20.672 7.531 6.48 1 96.19 94 THR B N 1
ATOM 2536 C CA . THR B 1 94 ? -20.594 6.992 7.832 1 96.19 94 THR B CA 1
ATOM 2537 C C . THR B 1 94 ? -19.312 7.473 8.523 1 96.19 94 THR B C 1
ATOM 2539 O O . THR B 1 94 ? -19.344 7.859 9.688 1 96.19 94 THR B O 1
ATOM 2542 N N . MET B 1 95 ? -18.234 7.449 7.805 1 93.81 95 MET B N 1
ATOM 2543 C CA . MET B 1 95 ? -16.969 7.91 8.352 1 93.81 95 MET B CA 1
ATOM 2544 C C . MET B 1 95 ? -17.031 9.391 8.711 1 93.81 95 MET B C 1
ATOM 2546 O O . MET B 1 95 ? -16.609 9.789 9.797 1 93.81 95 MET B O 1
ATOM 2550 N N . GLY B 1 96 ? -17.516 10.195 7.793 1 91.94 96 GLY B N 1
ATOM 2551 C CA . GLY B 1 96 ? -17.688 11.617 8.062 1 91.94 96 GLY B CA 1
ATOM 2552 C C . GLY B 1 96 ? -18.531 11.906 9.289 1 91.94 96 GLY B C 1
ATOM 2553 O O . GLY B 1 96 ? -18.125 12.672 10.164 1 91.94 96 GLY B O 1
ATOM 2554 N N . PHE B 1 97 ? -19.625 11.242 9.398 1 92.62 97 PHE B N 1
ATOM 2555 C CA . PHE B 1 97 ? -20.531 11.422 10.523 1 92.62 97 PHE B CA 1
ATOM 2556 C C . PHE B 1 97 ? -19.859 11 11.828 1 92.62 97 PHE B C 1
ATOM 2558 O O . PHE B 1 97 ? -20 11.68 12.852 1 92.62 97 PHE B O 1
ATOM 2565 N N . SER B 1 98 ? -19.156 9.922 11.789 1 93.88 98 SER B N 1
ATOM 2566 C CA . SER B 1 98 ? -18.516 9.398 12.984 1 93.88 98 SER B CA 1
ATOM 2567 C C . SER B 1 98 ? -17.453 10.367 13.508 1 93.88 98 SER B C 1
ATOM 2569 O O . SER B 1 98 ? -17.328 10.555 14.719 1 93.88 98 SER B O 1
ATOM 2571 N N . LEU B 1 99 ? -16.688 10.93 12.602 1 93.38 99 LEU B N 1
ATOM 2572 C CA . LEU B 1 99 ? -15.656 11.867 13.008 1 93.38 99 LEU B CA 1
ATOM 2573 C C . LEU B 1 99 ? -16.266 13.102 13.672 1 93.38 99 LEU B C 1
ATOM 2575 O O . LEU B 1 99 ? -15.875 13.484 14.773 1 93.38 99 LEU B O 1
ATOM 2579 N N . TYR B 1 100 ? -17.281 13.695 13.117 1 93.69 100 TYR B N 1
ATOM 2580 C CA . TYR B 1 100 ? -17.891 14.914 13.633 1 93.69 100 TYR B CA 1
ATOM 2581 C C . TYR B 1 100 ? -18.656 14.641 14.914 1 93.69 100 TYR B C 1
ATOM 2583 O O . TYR B 1 100 ? -18.688 15.469 15.828 1 93.69 100 TYR B O 1
ATOM 2591 N N . ASP B 1 101 ? -19.219 13.477 14.914 1 93.31 101 ASP B N 1
ATOM 2592 C CA . ASP B 1 101 ? -19.891 13.07 16.156 1 93.31 101 ASP B CA 1
ATOM 2593 C C . ASP B 1 101 ? -18.891 12.961 17.297 1 93.31 101 ASP B C 1
ATOM 2595 O O . ASP B 1 101 ? -19.156 13.438 18.406 1 93.31 101 ASP B O 1
ATOM 2599 N N . THR B 1 102 ? -17.828 12.375 17.047 1 93.81 102 THR B N 1
ATOM 2600 C CA . THR B 1 102 ? -16.781 12.219 18.031 1 93.81 102 THR B CA 1
ATOM 2601 C C . THR B 1 102 ? -16.297 13.578 18.531 1 93.81 102 THR B C 1
ATOM 2603 O O . THR B 1 102 ? -15.945 13.727 19.719 1 93.81 102 THR B O 1
ATOM 2606 N N . LEU B 1 103 ? -16.359 14.602 17.688 1 94.81 103 LEU B N 1
ATOM 2607 C CA . LEU B 1 103 ? -15.852 15.93 18 1 94.81 103 LEU B CA 1
ATOM 2608 C C . LEU B 1 103 ? -16.969 16.828 18.531 1 94.81 103 LEU B C 1
ATOM 2610 O O . LEU B 1 103 ? -16.719 17.969 18.922 1 94.81 103 LEU B O 1
ATOM 2614 N N . GLY B 1 104 ? -18.203 16.328 18.5 1 94.25 104 GLY B N 1
ATOM 2615 C CA . GLY B 1 104 ? -19.344 17.109 18.953 1 94.25 104 GLY B CA 1
ATOM 2616 C C . GLY B 1 104 ? -19.703 18.219 17.984 1 94.25 104 GLY B C 1
ATOM 2617 O O . GLY B 1 104 ? -20.219 19.266 18.406 1 94.25 104 GLY B O 1
ATOM 2618 N N . ILE B 1 105 ? -19.391 18.016 16.734 1 94.25 105 ILE B N 1
ATOM 2619 C CA . ILE B 1 105 ? -19.703 19.016 15.719 1 94.25 105 ILE B CA 1
ATOM 2620 C C . ILE B 1 105 ? -21.062 18.703 15.094 1 94.25 105 ILE B C 1
ATOM 2622 O O . ILE B 1 105 ? -21.25 17.625 14.516 1 94.25 105 ILE B O 1
ATOM 2626 N N . ALA B 1 106 ? -21.953 19.625 15.172 1 91.25 106 ALA B N 1
ATOM 2627 C CA . ALA B 1 106 ? -23.312 19.438 14.648 1 91.25 106 ALA B CA 1
ATOM 2628 C C . ALA B 1 106 ? -23.297 19.406 13.125 1 91.25 106 ALA B C 1
ATOM 2630 O O . ALA B 1 106 ? -22.469 20.062 12.484 1 91.25 106 ALA B O 1
ATOM 2631 N N . ARG B 1 107 ? -24.219 18.672 12.492 1 86.81 107 ARG B N 1
ATOM 2632 C CA . ARG B 1 107 ? -24.328 18.531 11.047 1 86.81 107 ARG B CA 1
ATOM 2633 C C . ARG B 1 107 ? -24.5 19.891 10.375 1 86.81 107 ARG B C 1
ATOM 2635 O O . ARG B 1 107 ? -23.953 20.125 9.289 1 86.81 107 ARG B O 1
ATOM 2642 N N . GLY B 1 108 ? -25.047 20.797 10.969 1 89.12 108 GLY B N 1
ATOM 2643 C CA . GLY B 1 108 ? -25.312 22.094 10.359 1 89.12 108 GLY B CA 1
ATOM 2644 C C . GLY B 1 108 ? -24.266 23.141 10.688 1 89.12 108 GLY B C 1
ATOM 2645 O O . GLY B 1 108 ? -24.297 24.25 10.164 1 89.12 108 GLY B O 1
ATOM 2646 N N . ASP B 1 109 ? -23.312 22.719 11.398 1 92.38 109 ASP B N 1
ATOM 2647 C CA . ASP B 1 109 ? -22.281 23.656 11.797 1 92.38 109 ASP B CA 1
ATOM 2648 C C . ASP B 1 109 ? -21.141 23.688 10.773 1 92.38 109 ASP B C 1
ATOM 2650 O O . ASP B 1 109 ? -20.062 23.141 11.008 1 92.38 109 ASP B O 1
ATOM 2654 N N . ARG B 1 110 ? -21.406 24.406 9.789 1 90.81 110 ARG B N 1
ATOM 2655 C CA . ARG B 1 110 ? -20.484 24.469 8.664 1 90.81 110 ARG B CA 1
ATOM 2656 C C . ARG B 1 110 ? -19.141 25.062 9.094 1 90.81 110 ARG B C 1
ATOM 2658 O O . ARG B 1 110 ? -18.094 24.609 8.633 1 90.81 110 ARG B O 1
ATOM 2665 N N . ALA B 1 111 ? -19.141 26 9.852 1 93.56 111 ALA B N 1
ATOM 2666 C CA . ALA B 1 111 ? -17.922 26.656 10.312 1 93.56 111 ALA B CA 1
ATOM 2667 C C . ALA B 1 111 ? -17.031 25.703 11.094 1 93.56 111 ALA B C 1
ATOM 2669 O O . ALA B 1 111 ? -15.82 25.672 10.891 1 93.56 111 ALA B O 1
ATOM 2670 N N . ALA B 1 112 ? -17.594 24.984 11.977 1 94.12 112 ALA B N 1
ATOM 2671 C CA . ALA B 1 112 ? -16.844 24.016 12.773 1 94.12 112 ALA B CA 1
ATOM 2672 C C . ALA B 1 112 ? -16.266 22.922 11.898 1 94.12 112 ALA B C 1
ATOM 2674 O O . ALA B 1 112 ? -15.133 22.469 12.125 1 94.12 112 ALA B O 1
ATOM 2675 N N . ARG B 1 113 ? -17.016 22.5 10.914 1 92.38 113 ARG B N 1
ATOM 2676 C CA . ARG B 1 113 ? -16.547 21.484 9.984 1 92.38 113 ARG B CA 1
ATOM 2677 C C . ARG B 1 113 ? -15.359 21.984 9.172 1 92.38 113 ARG B C 1
ATOM 2679 O O . ARG B 1 113 ? -14.391 21.25 8.953 1 92.38 113 ARG B O 1
ATOM 2686 N N . GLU B 1 114 ? -15.461 23.172 8.742 1 91.75 114 GLU B N 1
ATOM 2687 C CA . GLU B 1 114 ? -14.375 23.781 7.984 1 91.75 114 GLU B CA 1
ATOM 2688 C C . GLU B 1 114 ? -13.109 23.906 8.836 1 91.75 114 GLU B C 1
ATOM 2690 O O . GLU B 1 114 ? -12.008 23.656 8.352 1 91.75 114 GLU B O 1
ATOM 2695 N N . ARG B 1 115 ? -13.258 24.344 10.016 1 93.5 115 ARG B N 1
ATOM 2696 C CA . ARG B 1 115 ? -12.125 24.438 10.93 1 93.5 115 ARG B CA 1
ATOM 2697 C C . ARG B 1 115 ? -11.453 23.094 11.125 1 93.5 115 ARG B C 1
ATOM 2699 O O . ARG B 1 115 ? -10.227 23 11.148 1 93.5 115 ARG B O 1
ATOM 2706 N N . GLN B 1 116 ? -12.273 22.094 11.312 1 93.38 116 GLN B N 1
ATOM 2707 C CA . GLN B 1 116 ? -11.742 20.75 11.477 1 93.38 116 GLN B CA 1
ATOM 2708 C C . GLN B 1 116 ? -10.969 20.297 10.234 1 93.38 116 GLN B C 1
ATOM 2710 O O . GLN B 1 116 ? -9.906 19.688 10.344 1 93.38 116 GLN B O 1
ATOM 2715 N N . ALA B 1 117 ? -11.539 20.594 9.086 1 92.56 117 ALA B N 1
ATOM 2716 C CA . ALA B 1 117 ? -10.891 20.234 7.828 1 92.56 117 ALA B CA 1
ATOM 2717 C C . ALA B 1 117 ? -9.531 20.922 7.695 1 92.56 117 ALA B C 1
ATOM 2719 O O . ALA B 1 117 ? -8.57 20.312 7.215 1 92.56 117 ALA B O 1
ATOM 2720 N N . LEU B 1 118 ? -9.391 22.094 8.125 1 96.06 118 LEU B N 1
ATOM 2721 C CA . LEU B 1 118 ? -8.172 22.875 8 1 96.06 118 LEU B CA 1
ATOM 2722 C C . LEU B 1 118 ? -7.078 22.344 8.914 1 96.06 118 LEU B C 1
ATOM 2724 O O . LEU B 1 118 ? -5.895 22.641 8.719 1 96.06 118 LEU B O 1
ATOM 2728 N N . ARG B 1 119 ? -7.457 21.531 9.945 1 97.62 119 ARG B N 1
ATOM 2729 C CA . ARG B 1 119 ? -6.477 20.938 10.844 1 97.62 119 ARG B CA 1
ATOM 2730 C C . ARG B 1 119 ? -5.539 20 10.094 1 97.62 119 ARG B C 1
ATOM 2732 O O . ARG B 1 119 ? -4.41 19.766 10.523 1 97.62 119 ARG B O 1
ATOM 2739 N N . ASN B 1 120 ? -6.031 19.469 8.945 1 98.06 120 ASN B N 1
ATOM 2740 C CA . ASN B 1 120 ? -5.172 18.672 8.078 1 98.06 120 ASN B CA 1
ATOM 2741 C C . ASN B 1 120 ? -3.867 19.391 7.754 1 98.06 120 ASN B C 1
ATOM 2743 O O . ASN B 1 120 ? -2.793 18.797 7.793 1 98.06 120 ASN B O 1
ATOM 2747 N N . PHE B 1 121 ? -3.943 20.672 7.523 1 98.62 121 PHE B N 1
ATOM 2748 C CA . PHE B 1 121 ? -2.822 21.438 6.984 1 98.62 121 PHE B CA 1
ATOM 2749 C C . PHE B 1 121 ? -1.901 21.906 8.102 1 98.62 121 PHE B C 1
ATOM 2751 O O . PHE B 1 121 ? -0.896 22.578 7.844 1 98.62 121 PHE B O 1
ATOM 2758 N N . GLN B 1 122 ? -2.258 21.531 9.328 1 98.69 122 GLN B N 1
ATOM 2759 C CA . GLN B 1 122 ? -1.387 21.703 10.484 1 98.69 122 GLN B CA 1
ATOM 2760 C C . GLN B 1 122 ? -0.776 20.375 10.922 1 98.69 122 GLN B C 1
ATOM 2762 O O . GLN B 1 122 ? -0.251 20.266 12.031 1 98.69 122 GLN B O 1
ATOM 2767 N N . PHE B 1 123 ? -0.92 19.391 10.117 1 98.88 123 PHE B N 1
ATOM 2768 C CA . PHE B 1 123 ? -0.501 18.016 10.406 1 98.88 123 PHE B CA 1
ATOM 2769 C C . PHE B 1 123 ? -1.087 17.547 11.727 1 98.88 123 PHE B C 1
ATOM 2771 O O . PHE B 1 123 ? -0.437 16.797 12.469 1 98.88 123 PHE B O 1
ATOM 2778 N N . PHE B 1 124 ? -2.266 18.109 12.109 1 98.69 124 PHE B N 1
ATOM 2779 C CA . PHE B 1 124 ? -2.932 17.766 13.359 1 98.69 124 PHE B CA 1
ATOM 2780 C C . PHE B 1 124 ? -1.993 17.969 14.547 1 98.69 124 PHE B C 1
ATOM 2782 O O . PHE B 1 124 ? -1.999 17.172 15.492 1 98.69 124 PHE B O 1
ATOM 2789 N N . ASP B 1 125 ? -1.073 18.906 14.445 1 98.56 125 ASP B N 1
ATOM 2790 C CA . ASP B 1 125 ? -0.128 19.344 15.469 1 98.56 125 ASP B CA 1
ATOM 2791 C C . ASP B 1 125 ? 1.061 18.391 15.57 1 98.56 125 ASP B C 1
ATOM 2793 O O . ASP B 1 125 ? 1.85 18.484 16.516 1 98.56 125 ASP B O 1
ATOM 2797 N N . ALA B 1 126 ? 1.215 17.438 14.656 1 98.94 126 ALA B N 1
ATOM 2798 C CA . ALA B 1 126 ? 2.375 16.562 14.664 1 98.94 126 ALA B CA 1
ATOM 2799 C C . ALA B 1 126 ? 3.67 17.344 14.484 1 98.94 126 ALA B C 1
ATOM 2801 O O . ALA B 1 126 ? 3.729 18.281 13.68 1 98.94 126 ALA B O 1
ATOM 2802 N N . PRO B 1 127 ? 4.699 17 15.18 1 98.88 127 PRO B N 1
ATOM 2803 C CA . PRO B 1 127 ? 5.973 17.703 15.047 1 98.88 127 PRO B CA 1
ATOM 2804 C C . PRO B 1 127 ? 6.656 17.438 13.703 1 98.88 127 PRO B C 1
ATOM 2806 O O . PRO B 1 127 ? 7.551 18.203 13.305 1 98.88 127 PRO B O 1
ATOM 2809 N N . VAL B 1 128 ? 6.293 16.359 13 1 98.94 128 VAL B N 1
ATOM 2810 C CA . VAL B 1 128 ? 6.93 15.977 11.742 1 98.94 128 VAL B CA 1
ATOM 2811 C C . VAL B 1 128 ? 5.867 15.75 10.672 1 98.94 128 VAL B C 1
ATOM 2813 O O . VAL B 1 128 ? 4.824 15.148 10.938 1 98.94 128 VAL B O 1
ATOM 2816 N N . GLY B 1 129 ? 6.062 16.344 9.5 1 98.94 129 GLY B N 1
ATOM 2817 C CA . GLY B 1 129 ? 5.355 15.984 8.281 1 98.94 129 GLY B CA 1
ATOM 2818 C C . GLY B 1 129 ? 6.234 15.273 7.27 1 98.94 129 GLY B C 1
ATOM 2819 O O . GLY B 1 129 ? 7.387 15.656 7.066 1 98.94 129 GLY B O 1
ATOM 2820 N N . LEU B 1 130 ? 5.766 14.172 6.73 1 99 130 LEU B N 1
ATOM 2821 C CA . LEU B 1 130 ? 6.449 13.477 5.648 1 99 130 LEU B CA 1
ATOM 2822 C C . LEU B 1 130 ? 5.715 13.664 4.324 1 99 130 LEU B C 1
ATOM 2824 O O . LEU B 1 130 ? 4.574 13.227 4.176 1 99 130 LEU B O 1
ATOM 2828 N N . LEU B 1 131 ? 6.328 14.391 3.379 1 99 131 LEU B N 1
ATOM 2829 C CA . LEU B 1 131 ? 5.785 14.547 2.035 1 99 131 LEU B CA 1
ATOM 2830 C C . LEU B 1 131 ? 6.211 13.391 1.136 1 99 131 LEU B C 1
ATOM 2832 O O . LEU B 1 131 ? 7.406 13.18 0.911 1 99 131 LEU B O 1
ATOM 2836 N N . ILE B 1 132 ? 5.258 12.648 0.654 1 99 132 ILE B N 1
ATOM 2837 C CA . ILE B 1 132 ? 5.512 11.445 -0.132 1 99 132 ILE B CA 1
ATOM 2838 C C . ILE B 1 132 ? 5.242 11.734 -1.608 1 99 132 ILE B C 1
ATOM 2840 O O . ILE B 1 132 ? 4.133 12.117 -1.982 1 99 132 ILE B O 1
ATOM 2844 N N . SER B 1 133 ? 6.23 11.547 -2.441 1 98.94 133 SER B N 1
ATOM 2845 C CA . SER B 1 133 ? 6.121 11.836 -3.867 1 98.94 133 SER B CA 1
ATOM 2846 C C . SER B 1 133 ? 6.816 10.766 -4.703 1 98.94 133 SER B C 1
ATOM 2848 O O . SER B 1 133 ? 7.383 9.82 -4.16 1 98.94 133 SER B O 1
ATOM 2850 N N . MET B 1 134 ? 6.641 10.789 -5.957 1 98.75 134 MET B N 1
ATOM 2851 C CA . MET B 1 134 ? 7.371 9.961 -6.914 1 98.75 134 MET B CA 1
ATOM 2852 C C . MET B 1 134 ? 7.551 10.688 -8.242 1 98.75 134 MET B C 1
ATOM 2854 O O . MET B 1 134 ? 6.977 11.758 -8.445 1 98.75 134 MET B O 1
ATOM 2858 N N . ASP B 1 135 ? 8.445 10.219 -9.094 1 98.81 135 ASP B N 1
ATOM 2859 C CA . ASP B 1 135 ? 8.617 10.781 -10.43 1 98.81 135 ASP B CA 1
ATOM 2860 C C . ASP B 1 135 ? 7.301 10.742 -11.211 1 98.81 135 ASP B C 1
ATOM 2862 O O . ASP B 1 135 ? 6.594 9.734 -11.195 1 98.81 135 ASP B O 1
ATOM 2866 N N . ARG B 1 136 ? 6.988 11.828 -11.914 1 97.88 136 ARG B N 1
ATOM 2867 C CA . ARG B 1 136 ? 5.695 11.953 -12.578 1 97.88 136 ARG B CA 1
ATOM 2868 C C . ARG B 1 136 ? 5.617 11.023 -13.789 1 97.88 136 ARG B C 1
ATOM 2870 O O . ARG B 1 136 ? 4.531 10.781 -14.32 1 97.88 136 ARG B O 1
ATOM 2877 N N . ARG B 1 137 ? 6.816 10.438 -14.219 1 98.5 137 ARG B N 1
ATOM 2878 C CA . ARG B 1 137 ? 6.848 9.531 -15.367 1 98.5 137 ARG B CA 1
ATOM 2879 C C . ARG B 1 137 ? 6.461 8.117 -14.953 1 98.5 137 ARG B C 1
ATOM 2881 O O . ARG B 1 137 ? 6.234 7.258 -15.812 1 98.5 137 ARG B O 1
ATOM 2888 N N . MET B 1 138 ? 6.32 7.816 -13.641 1 98.62 138 MET B N 1
ATOM 2889 C CA . MET B 1 138 ? 5.852 6.512 -13.18 1 98.62 138 MET B CA 1
ATOM 2890 C C . MET B 1 138 ? 4.379 6.312 -13.516 1 98.62 138 MET B C 1
ATOM 2892 O O . MET B 1 138 ? 3.65 7.285 -13.742 1 98.62 138 MET B O 1
ATOM 2896 N N . ASN B 1 139 ? 3.934 5.07 -13.586 1 98.12 139 ASN B N 1
ATOM 2897 C CA . ASN B 1 139 ? 2.564 4.77 -13.992 1 98.12 139 ASN B CA 1
ATOM 2898 C C . ASN B 1 139 ? 1.727 4.281 -12.812 1 98.12 139 ASN B C 1
ATOM 2900 O O . ASN B 1 139 ? 2.207 4.238 -11.68 1 98.12 139 ASN B O 1
ATOM 2904 N N . THR B 1 140 ? 0.504 3.928 -13.055 1 98.31 140 THR B N 1
ATOM 2905 C CA . THR B 1 140 ? -0.513 3.627 -12.055 1 98.31 140 THR B CA 1
ATOM 2906 C C . THR B 1 140 ? -0.07 2.469 -11.164 1 98.31 140 THR B C 1
ATOM 2908 O O . THR B 1 140 ? -0.372 2.447 -9.969 1 98.31 140 THR B O 1
ATOM 2911 N N . GLY B 1 141 ? 0.643 1.516 -11.719 1 98.62 141 GLY B N 1
ATOM 2912 C CA . GLY B 1 141 ? 1.14 0.405 -10.922 1 98.62 141 GLY B CA 1
ATOM 2913 C C . GLY B 1 141 ? 2.02 0.847 -9.766 1 98.62 141 GLY B C 1
ATOM 2914 O O . GLY B 1 141 ? 2.045 0.2 -8.711 1 98.62 141 GLY B O 1
ATOM 2915 N N . SER B 1 142 ? 2.695 1.953 -9.914 1 98.81 142 SER B N 1
ATOM 2916 C CA . SER B 1 142 ? 3.576 2.461 -8.875 1 98.81 142 SER B CA 1
ATOM 2917 C C . SER B 1 142 ? 2.779 2.986 -7.684 1 98.81 142 SER B C 1
ATOM 2919 O O . SER B 1 142 ? 3.309 3.104 -6.574 1 98.81 142 SER B O 1
ATOM 2921 N N . PHE B 1 143 ? 1.521 3.361 -7.883 1 98.88 143 PHE B N 1
ATOM 2922 C CA . PHE B 1 143 ? 0.685 3.756 -6.758 1 98.88 143 PHE B CA 1
ATOM 2923 C C . PHE B 1 143 ? 0.484 2.59 -5.797 1 98.88 143 PHE B C 1
ATOM 2925 O O . PHE B 1 143 ? 0.438 2.783 -4.578 1 98.88 143 PHE B O 1
ATOM 2932 N N . LEU B 1 144 ? 0.423 1.336 -6.293 1 98.94 144 LEU B N 1
ATOM 2933 C CA . LEU B 1 144 ? 0.41 0.158 -5.434 1 98.94 144 LEU B CA 1
ATOM 2934 C C . LEU B 1 144 ? 1.685 0.077 -4.602 1 98.94 144 LEU B C 1
ATOM 2936 O O . LEU B 1 144 ? 1.627 -0.134 -3.389 1 98.94 144 LEU B O 1
ATOM 2940 N N . ASP B 1 145 ? 2.805 0.275 -5.277 1 98.94 145 ASP B N 1
ATOM 2941 C CA . ASP B 1 145 ? 4.105 0.212 -4.621 1 98.94 145 ASP B CA 1
ATOM 2942 C C . ASP B 1 145 ? 4.211 1.255 -3.51 1 98.94 145 ASP B C 1
ATOM 2944 O O . ASP B 1 145 ? 4.676 0.953 -2.408 1 98.94 145 ASP B O 1
ATOM 2948 N N . MET B 1 146 ? 3.742 2.443 -3.855 1 98.94 146 MET B N 1
ATOM 2949 C CA . MET B 1 146 ? 3.795 3.537 -2.891 1 98.94 146 MET B CA 1
ATOM 2950 C C . MET B 1 146 ? 2.889 3.254 -1.695 1 98.94 146 MET B C 1
ATOM 2952 O O . MET B 1 146 ? 3.225 3.598 -0.561 1 98.94 146 MET B O 1
ATOM 2956 N N . GLY B 1 147 ? 1.713 2.66 -1.972 1 98.94 147 GLY B N 1
ATOM 2957 C CA . GLY B 1 147 ? 0.859 2.248 -0.869 1 98.94 147 GLY B CA 1
ATOM 2958 C C . GLY B 1 147 ? 1.538 1.279 0.081 1 98.94 147 GLY B C 1
ATOM 2959 O O . GLY B 1 147 ? 1.427 1.417 1.301 1 98.94 147 GLY B O 1
ATOM 2960 N N . MET B 1 148 ? 2.215 0.298 -0.456 1 98.94 148 MET B N 1
ATOM 2961 C CA . MET B 1 148 ? 2.908 -0.683 0.375 1 98.94 148 MET B CA 1
ATOM 2962 C C . MET B 1 148 ? 4.012 -0.02 1.193 1 98.94 148 MET B C 1
ATOM 2964 O O . MET B 1 148 ? 4.199 -0.342 2.367 1 98.94 148 MET B O 1
ATOM 2968 N N . PHE B 1 149 ? 4.707 0.935 0.602 1 99 149 PHE B N 1
ATOM 2969 C CA . PHE B 1 149 ? 5.734 1.717 1.283 1 99 149 PHE B CA 1
ATOM 2970 C C . PHE B 1 149 ? 5.129 2.516 2.434 1 99 149 PHE B C 1
ATOM 2972 O O . PHE B 1 149 ? 5.652 2.494 3.551 1 99 149 PHE B O 1
ATOM 2979 N N . ILE B 1 150 ? 4.043 3.205 2.191 1 99 150 ILE B N 1
ATOM 2980 C CA . ILE B 1 150 ? 3.381 4.051 3.18 1 99 150 ILE B CA 1
ATOM 2981 C C . ILE B 1 150 ? 2.895 3.197 4.348 1 99 150 ILE B C 1
ATOM 2983 O O . ILE B 1 150 ? 3.025 3.59 5.508 1 99 150 ILE B O 1
ATOM 2987 N N . GLN B 1 151 ? 2.346 2.043 4.031 1 99 151 GLN B N 1
ATOM 2988 C CA . GLN B 1 151 ? 1.87 1.185 5.109 1 99 151 GLN B CA 1
ATOM 2989 C C . GLN B 1 151 ? 3.029 0.675 5.961 1 99 151 GLN B C 1
ATOM 2991 O O . GLN B 1 151 ? 2.936 0.635 7.191 1 99 151 GLN B O 1
ATOM 2996 N N . ASN B 1 152 ? 4.152 0.244 5.332 1 98.94 152 ASN B N 1
ATOM 2997 C CA . ASN B 1 152 ? 5.355 -0.079 6.086 1 98.94 152 ASN B CA 1
ATOM 2998 C C . ASN B 1 152 ? 5.766 1.069 7.004 1 98.94 152 ASN B C 1
ATOM 3000 O O . ASN B 1 152 ? 6.117 0.847 8.164 1 98.94 152 ASN B O 1
ATOM 3004 N N . LEU B 1 153 ? 5.742 2.25 6.43 1 99 153 LEU B N 1
ATOM 3005 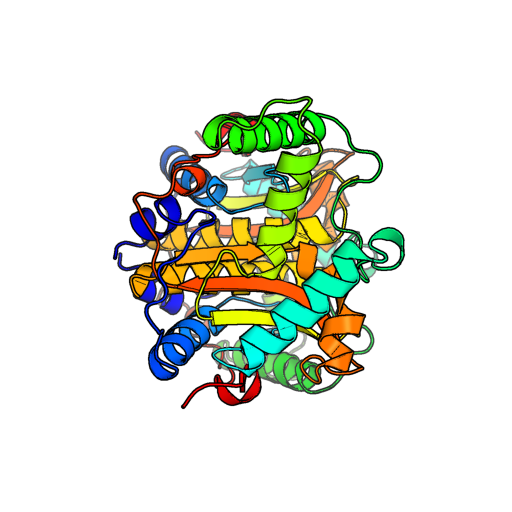C CA . LEU B 1 153 ? 6.121 3.447 7.172 1 99 153 LEU B CA 1
ATOM 3006 C C . LEU B 1 153 ? 5.285 3.592 8.438 1 99 153 LEU B C 1
ATOM 3008 O O . LEU B 1 153 ? 5.828 3.77 9.531 1 99 153 LEU B O 1
ATOM 3012 N N . MET B 1 154 ? 4.008 3.428 8.32 1 99 154 MET B N 1
ATOM 3013 C CA . MET B 1 154 ? 3.096 3.639 9.438 1 99 154 MET B CA 1
ATOM 3014 C C . MET B 1 154 ? 3.217 2.514 10.461 1 99 154 MET B C 1
ATOM 3016 O O . MET B 1 154 ? 3.131 2.75 11.672 1 99 154 MET B O 1
ATOM 3020 N N . LEU B 1 155 ? 3.451 1.289 10.008 1 98.94 155 LEU B N 1
ATOM 3021 C CA . LEU B 1 155 ? 3.607 0.175 10.938 1 98.94 155 LEU B CA 1
ATOM 3022 C C . LEU B 1 155 ? 4.957 0.243 11.648 1 98.94 155 LEU B C 1
ATOM 3024 O O . LEU B 1 155 ? 5.059 -0.079 12.828 1 98.94 155 LEU B O 1
ATOM 3028 N N . ALA B 1 156 ? 5.984 0.625 10.891 1 98.94 156 ALA B N 1
ATOM 3029 C CA . ALA B 1 156 ? 7.281 0.851 11.516 1 98.94 156 ALA B CA 1
ATOM 3030 C C . ALA B 1 156 ? 7.195 1.936 12.586 1 98.94 156 ALA B C 1
ATOM 3032 O O . ALA B 1 156 ? 7.82 1.826 13.641 1 98.94 156 ALA B O 1
ATOM 3033 N N . ALA B 1 157 ? 6.445 3.002 12.305 1 98.94 157 ALA B N 1
ATOM 3034 C CA . ALA B 1 157 ? 6.227 4.059 13.289 1 98.94 157 ALA B CA 1
ATOM 3035 C C . ALA B 1 157 ? 5.609 3.496 14.562 1 98.94 157 ALA B C 1
ATOM 3037 O O . ALA B 1 157 ? 6.035 3.842 15.672 1 98.94 157 ALA B O 1
ATOM 3038 N N . ARG B 1 158 ? 4.613 2.604 14.453 1 98.94 158 ARG B N 1
ATOM 3039 C CA . ARG B 1 158 ? 4.027 1.965 15.625 1 98.94 158 ARG B CA 1
ATOM 3040 C C . ARG B 1 158 ? 5.086 1.218 16.422 1 98.94 158 ARG B C 1
ATOM 3042 O O . ARG B 1 158 ? 5.117 1.307 17.656 1 98.94 158 ARG B O 1
ATOM 3049 N N . GLY B 1 159 ? 5.953 0.509 15.656 1 98.81 159 GLY B N 1
ATOM 3050 C CA . GLY B 1 159 ? 7.023 -0.231 16.297 1 98.81 159 GLY B CA 1
ATOM 3051 C C . GLY B 1 159 ? 7.973 0.656 17.094 1 98.81 159 GLY B C 1
ATOM 3052 O O . GLY B 1 159 ? 8.609 0.202 18.047 1 98.81 159 GLY B O 1
ATOM 3053 N N . GLU B 1 160 ? 8.031 1.944 16.734 1 98.44 160 GLU B N 1
ATOM 3054 C CA . GLU B 1 160 ? 8.922 2.918 17.359 1 98.44 160 GLU B CA 1
ATOM 3055 C C . GLU B 1 160 ? 8.18 3.756 18.406 1 98.44 160 GLU B C 1
ATOM 3057 O O . GLU B 1 160 ? 8.711 4.754 18.891 1 98.44 160 GLU B O 1
ATOM 3062 N N . GLY B 1 161 ? 6.949 3.361 18.656 1 98.31 161 GLY B N 1
ATOM 3063 C CA . GLY B 1 161 ? 6.168 4.059 19.672 1 98.31 161 GLY B CA 1
ATOM 3064 C C . GLY B 1 161 ? 5.535 5.336 19.156 1 98.31 161 GLY B C 1
ATOM 3065 O O . GLY B 1 161 ? 5.117 6.188 19.953 1 98.31 161 GLY B O 1
ATOM 3066 N N . LEU B 1 162 ? 5.523 5.539 17.891 1 98.88 162 LEU B N 1
ATOM 3067 C CA . LEU B 1 162 ? 4.945 6.727 17.266 1 98.88 162 LEU B CA 1
ATOM 3068 C C . LEU B 1 162 ? 3.637 6.391 16.562 1 98.88 162 LEU B C 1
ATOM 3070 O O . LEU B 1 162 ? 3.301 5.215 16.391 1 98.88 162 LEU B O 1
ATOM 3074 N N . HIS B 1 163 ? 2.84 7.41 16.297 1 98.81 163 HIS B N 1
ATOM 3075 C CA . HIS B 1 163 ? 1.604 7.32 15.523 1 98.81 163 HIS B CA 1
ATOM 3076 C C . HIS B 1 163 ? 1.673 8.188 14.273 1 98.81 163 HIS B C 1
ATOM 3078 O O . HIS B 1 163 ? 2.652 8.906 14.062 1 98.81 163 HIS B O 1
ATOM 3084 N N . SER B 1 164 ? 0.629 8.055 13.461 1 98.94 164 SER B N 1
ATOM 3085 C CA . SER B 1 164 ? 0.655 8.719 12.164 1 98.94 164 SER B CA 1
ATOM 3086 C C . SER B 1 164 ? -0.756 8.992 11.656 1 98.94 164 SER B C 1
ATOM 3088 O O . SER B 1 164 ? -1.735 8.531 12.242 1 98.94 164 SER B O 1
ATOM 3090 N N . CYS B 1 165 ? -0.817 9.773 10.625 1 98.88 165 CYS B N 1
ATOM 3091 C CA . CYS B 1 165 ? -2.029 9.992 9.844 1 98.88 165 CYS B CA 1
ATOM 3092 C C . CYS B 1 165 ? -1.69 10.305 8.391 1 98.88 165 CYS B C 1
ATOM 3094 O O . CYS B 1 165 ? -1.086 11.336 8.094 1 98.88 165 CYS B O 1
ATOM 3096 N N . PRO B 1 166 ? -2.016 9.367 7.484 1 98.88 166 PRO B N 1
ATOM 3097 C CA . PRO B 1 166 ? -1.878 9.734 6.074 1 98.88 166 PRO B CA 1
ATOM 3098 C C . PRO B 1 166 ? -2.881 10.797 5.641 1 98.88 166 PRO B C 1
ATOM 3100 O O . PRO B 1 166 ? -4.047 10.758 6.047 1 98.88 166 PRO B O 1
ATOM 3103 N N . GLN B 1 167 ? -2.404 11.773 4.887 1 98.81 167 GLN B N 1
ATOM 3104 C CA . GLN B 1 167 ? -3.213 12.922 4.496 1 98.81 167 GLN B CA 1
ATOM 3105 C C . GLN B 1 167 ? -3.154 13.148 2.988 1 98.81 167 GLN B C 1
ATOM 3107 O O . GLN B 1 167 ? -2.279 13.867 2.498 1 98.81 167 GLN B O 1
ATOM 3112 N N . GLY B 1 168 ? -4.137 12.578 2.283 1 98.5 168 GLY B N 1
ATOM 3113 C CA . GLY B 1 168 ? -4.199 12.703 0.837 1 98.5 168 GLY B CA 1
ATOM 3114 C C . GLY B 1 168 ? -4.465 14.125 0.379 1 98.5 168 GLY B C 1
ATOM 3115 O O . GLY B 1 168 ? -4.055 14.523 -0.716 1 98.5 168 GLY B O 1
ATOM 3116 N N . VAL B 1 169 ? -5.02 14.945 1.222 1 97.94 169 VAL B N 1
ATOM 3117 C CA . VAL B 1 169 ? -5.48 16.281 0.854 1 97.94 169 VAL B CA 1
ATOM 3118 C C . VAL B 1 169 ? -4.285 17.172 0.514 1 97.94 169 VAL B C 1
ATOM 3120 O O . VAL B 1 169 ? -4.422 18.172 -0.194 1 97.94 169 VAL B O 1
ATOM 3123 N N . PHE B 1 170 ? -3.088 16.859 0.968 1 98.69 170 PHE B N 1
ATOM 3124 C CA . PHE B 1 170 ? -1.897 17.641 0.663 1 98.69 170 PHE B CA 1
ATOM 3125 C C . PHE B 1 170 ? -1.606 17.625 -0.833 1 98.69 170 PHE B C 1
ATOM 3127 O O . PHE B 1 170 ? -1.031 18.578 -1.37 1 98.69 170 PHE B O 1
ATOM 3134 N N . ALA B 1 171 ? -1.999 16.531 -1.518 1 98.81 171 ALA B N 1
ATOM 3135 C CA . ALA B 1 171 ? -1.768 16.422 -2.955 1 98.81 171 ALA B CA 1
ATOM 3136 C C . ALA B 1 171 ? -2.467 17.547 -3.711 1 98.81 171 ALA B C 1
ATOM 3138 O O . ALA B 1 171 ? -1.98 18 -4.75 1 98.81 171 ALA B O 1
ATOM 3139 N N . ASP B 1 172 ? -3.578 18 -3.223 1 98.5 172 ASP B N 1
ATOM 3140 C CA . ASP B 1 172 ? -4.301 19.109 -3.855 1 98.5 172 ASP B CA 1
ATOM 3141 C C . ASP B 1 172 ? -3.449 20.375 -3.887 1 98.5 172 ASP B C 1
ATOM 3143 O O . ASP B 1 172 ? -3.602 21.203 -4.781 1 98.5 172 ASP B O 1
ATOM 3147 N N . TYR B 1 173 ? -2.572 20.484 -2.994 1 98.75 173 TYR B N 1
ATOM 3148 C CA . TYR B 1 173 ? -1.835 21.734 -2.822 1 98.75 173 TYR B CA 1
ATOM 3149 C C . TYR B 1 173 ? -0.375 21.562 -3.225 1 98.75 173 TYR B C 1
ATOM 3151 O O . TYR B 1 173 ? 0.509 22.219 -2.674 1 98.75 173 TYR B O 1
ATOM 3159 N N . HIS B 1 174 ? -0.117 20.656 -4.184 1 98.81 174 HIS B N 1
ATOM 3160 C CA . HIS B 1 174 ? 1.23 20.344 -4.641 1 98.81 174 HIS B CA 1
ATOM 3161 C C . HIS B 1 174 ? 1.948 21.578 -5.148 1 98.81 174 HIS B C 1
ATOM 3163 O O . HIS B 1 174 ? 3.164 21.719 -4.988 1 98.81 174 HIS B O 1
ATOM 3169 N N . GLN B 1 175 ? 1.249 22.547 -5.703 1 98.5 175 GLN B N 1
ATOM 3170 C CA . GLN B 1 175 ? 1.884 23.75 -6.199 1 98.5 175 GLN B CA 1
ATOM 3171 C C . GLN B 1 175 ? 2.42 24.609 -5.051 1 98.5 175 GLN B C 1
ATOM 3173 O O . GLN B 1 175 ? 3.5 25.188 -5.156 1 98.5 175 GLN B O 1
ATOM 3178 N N . VAL B 1 176 ? 1.648 24.688 -3.984 1 98.81 176 VAL B N 1
ATOM 3179 C CA . VAL B 1 176 ? 2.078 25.422 -2.799 1 98.81 176 VAL B CA 1
ATOM 3180 C C . VAL B 1 176 ? 3.312 24.75 -2.195 1 98.81 176 VAL B C 1
ATOM 3182 O O . VAL B 1 176 ? 4.27 25.438 -1.822 1 98.81 176 VAL B O 1
ATOM 3185 N N . VAL B 1 177 ? 3.279 23.406 -2.113 1 98.88 177 VAL B N 1
ATOM 3186 C CA . VAL B 1 177 ? 4.41 22.641 -1.595 1 98.88 177 VAL B CA 1
ATOM 3187 C C . VAL B 1 177 ? 5.648 22.906 -2.445 1 98.88 177 VAL B C 1
ATOM 3189 O O . VAL B 1 177 ? 6.746 23.094 -1.912 1 98.88 177 VAL B O 1
ATOM 3192 N N . ARG B 1 178 ? 5.48 22.922 -3.775 1 98.75 178 ARG B N 1
ATOM 3193 C CA . ARG B 1 178 ? 6.57 23.188 -4.711 1 98.75 178 ARG B CA 1
ATOM 3194 C C . ARG B 1 178 ? 7.129 24.594 -4.516 1 98.75 178 ARG B C 1
ATOM 3196 O O . ARG B 1 178 ? 8.344 24.797 -4.555 1 98.75 178 ARG B O 1
ATOM 3203 N N . GLU B 1 179 ? 6.285 25.562 -4.289 1 98.44 179 GLU B N 1
ATOM 3204 C CA . GLU B 1 179 ? 6.695 26.953 -4.074 1 98.44 179 GLU B CA 1
ATOM 3205 C C . GLU B 1 179 ? 7.516 27.094 -2.793 1 98.44 179 GLU B C 1
ATOM 3207 O O . GLU B 1 179 ? 8.359 27.984 -2.688 1 98.44 179 GLU B O 1
ATOM 3212 N N . GLN B 1 180 ? 7.305 26.219 -1.801 1 98.62 180 GLN B N 1
ATOM 3213 C CA . GLN B 1 180 ? 8.062 26.203 -0.555 1 98.62 180 GLN B CA 1
ATOM 3214 C C . GLN B 1 180 ? 9.422 25.547 -0.741 1 98.62 180 GLN B C 1
ATOM 3216 O O . GLN B 1 180 ? 10.203 25.438 0.204 1 98.62 180 GLN B O 1
ATOM 3221 N N . GLY B 1 181 ? 9.688 24.984 -1.974 1 98.5 181 GLY B N 1
ATOM 3222 C CA . GLY B 1 181 ? 10.953 24.328 -2.26 1 98.5 181 GLY B CA 1
ATOM 3223 C C . GLY B 1 181 ? 10.992 22.875 -1.788 1 98.5 181 GLY B C 1
ATOM 3224 O O . GLY B 1 181 ? 12.07 22.312 -1.622 1 98.5 181 GLY B O 1
ATOM 3225 N N . LEU B 1 182 ? 9.859 22.25 -1.555 1 98.88 182 LEU B N 1
ATOM 3226 C CA . LEU B 1 182 ? 9.805 20.938 -0.914 1 98.88 182 LEU B CA 1
ATOM 3227 C C . LEU B 1 182 ? 9.328 19.875 -1.896 1 98.88 182 LEU B C 1
ATOM 3229 O O . LEU B 1 182 ? 9.086 18.719 -1.507 1 98.88 182 LEU B O 1
ATOM 3233 N N . LEU B 1 183 ? 9.164 20.203 -3.16 1 98.81 183 LEU B N 1
ATOM 3234 C CA . LEU B 1 183 ? 8.734 19.281 -4.207 1 98.81 183 LEU B CA 1
ATOM 3235 C C . LEU B 1 183 ? 9.398 19.625 -5.535 1 98.81 183 LEU B C 1
ATOM 3237 O O . LEU B 1 183 ? 9.32 20.75 -6.004 1 98.81 183 LEU B O 1
ATOM 3241 N N . GLY B 1 184 ? 10.008 18.656 -6.125 1 98.12 184 GLY B N 1
ATOM 3242 C CA . GLY B 1 184 ? 10.664 18.875 -7.402 1 98.12 184 GLY B CA 1
ATOM 3243 C C . GLY B 1 184 ? 9.695 19.031 -8.555 1 98.12 184 GLY B C 1
ATOM 3244 O O . GLY B 1 184 ? 8.57 18.531 -8.5 1 98.12 184 GLY B O 1
ATOM 3245 N N . GLU B 1 185 ? 10.148 19.594 -9.617 1 97.44 185 GLU B N 1
ATOM 3246 C CA . GLU B 1 185 ? 9.32 19.844 -10.789 1 97.44 185 GLU B CA 1
ATOM 3247 C C . GLU B 1 185 ? 8.875 18.547 -11.453 1 97.44 185 GLU B C 1
ATOM 3249 O O . GLU B 1 185 ? 7.773 18.469 -12 1 97.44 185 GLU B O 1
ATOM 3254 N N . GLU B 1 186 ? 9.633 17.547 -11.289 1 97.81 186 GLU B N 1
ATOM 3255 C CA . GLU B 1 186 ? 9.359 16.297 -11.977 1 97.81 186 GLU B CA 1
ATOM 3256 C C . GLU B 1 186 ? 8.648 15.305 -11.055 1 97.81 186 GLU B C 1
ATOM 3258 O O . GLU B 1 186 ? 8.492 14.133 -11.398 1 97.81 186 GLU B O 1
ATOM 3263 N N . GLU B 1 187 ? 8.25 15.805 -9.945 1 98.75 187 GLU B N 1
ATOM 3264 C CA . GLU B 1 187 ? 7.621 14.922 -8.969 1 98.75 187 GLU B CA 1
ATOM 3265 C C . GLU B 1 187 ? 6.117 15.172 -8.883 1 98.75 187 GLU B C 1
ATOM 3267 O O . GLU B 1 187 ? 5.664 16.312 -9.016 1 98.75 187 GLU B O 1
ATOM 3272 N N . ILE B 1 188 ? 5.383 14.109 -8.719 1 98.81 188 ILE B N 1
ATOM 3273 C CA . ILE B 1 188 ? 3.975 14.195 -8.336 1 98.81 188 ILE B CA 1
ATOM 3274 C C . ILE B 1 188 ? 3.824 13.93 -6.844 1 98.81 188 ILE B C 1
ATOM 3276 O O . ILE B 1 188 ? 4.402 12.977 -6.312 1 98.81 188 ILE B O 1
ATOM 3280 N N . LEU B 1 189 ? 3.156 14.828 -6.102 1 98.94 189 LEU B N 1
ATOM 3281 C CA . LEU B 1 189 ? 2.865 14.633 -4.684 1 98.94 189 LEU B CA 1
ATOM 3282 C C . LEU B 1 189 ? 1.688 13.68 -4.504 1 98.94 189 LEU B C 1
ATOM 3284 O O . LEU B 1 189 ? 0.606 13.906 -5.047 1 98.94 189 LEU B O 1
ATOM 3288 N N . LEU B 1 190 ? 1.896 12.641 -3.748 1 98.94 190 LEU B N 1
ATOM 3289 C CA . LEU B 1 190 ? 0.844 11.648 -3.551 1 98.94 190 LEU B CA 1
ATOM 3290 C C . LEU B 1 190 ? 0.047 11.945 -2.285 1 98.94 190 LEU B C 1
ATOM 3292 O O . LEU B 1 190 ? -1.178 11.805 -2.268 1 98.94 190 LEU B O 1
ATOM 3296 N N . CYS B 1 191 ? 0.718 12.242 -1.219 1 98.94 191 CYS B N 1
ATOM 3297 C CA . CYS B 1 191 ? 0.128 12.539 0.082 1 98.94 191 CYS B CA 1
ATOM 3298 C C . CYS B 1 191 ? 1.181 13.062 1.055 1 98.94 191 CYS B C 1
ATOM 3300 O O . CYS B 1 191 ? 2.338 13.25 0.678 1 98.94 191 CYS B O 1
ATOM 3302 N N . ALA B 1 192 ? 0.78 13.414 2.182 1 98.94 192 ALA B N 1
ATOM 3303 C CA . ALA B 1 192 ? 1.646 13.586 3.344 1 98.94 192 ALA B CA 1
ATOM 3304 C C . ALA B 1 192 ? 1.297 12.594 4.445 1 98.94 192 ALA B C 1
ATOM 3306 O O . ALA B 1 192 ? 0.254 11.938 4.391 1 98.94 192 ALA B O 1
ATOM 3307 N N . VAL B 1 193 ? 2.199 12.422 5.363 1 99 193 VAL B N 1
ATOM 3308 C CA . VAL B 1 193 ? 1.952 11.641 6.574 1 99 193 VAL B CA 1
ATOM 3309 C C . VAL B 1 193 ? 2.375 12.445 7.801 1 99 193 VAL B C 1
ATOM 3311 O O . VAL B 1 193 ? 3.541 12.828 7.93 1 99 193 VAL B O 1
ATOM 3314 N N . ALA B 1 194 ? 1.395 12.734 8.672 1 99 194 ALA B N 1
ATOM 3315 C CA . ALA B 1 194 ? 1.722 13.305 9.977 1 99 194 ALA B CA 1
ATOM 3316 C C . ALA B 1 194 ? 2.357 12.25 10.883 1 99 194 ALA B C 1
ATOM 3318 O O . ALA B 1 194 ? 1.938 11.094 10.891 1 99 194 ALA B O 1
ATOM 3319 N N . LEU B 1 195 ? 3.357 12.602 11.664 1 98.94 195 LEU B N 1
ATOM 3320 C CA . LEU B 1 195 ? 4.109 11.648 12.469 1 98.94 195 LEU B CA 1
ATOM 3321 C C . LEU B 1 195 ? 4.453 12.242 13.828 1 98.94 195 LEU B C 1
ATOM 3323 O O . LEU B 1 195 ? 4.969 13.359 13.914 1 98.94 195 LEU B O 1
ATOM 3327 N N . GLY B 1 196 ? 4.141 11.547 14.867 1 98.94 196 GLY B N 1
ATOM 3328 C CA . GLY B 1 196 ? 4.43 11.977 16.219 1 98.94 196 GLY B CA 1
ATOM 3329 C C . GLY B 1 196 ? 3.783 11.094 17.281 1 98.94 196 GLY B C 1
ATOM 3330 O O . GLY B 1 196 ? 3.381 9.961 16.984 1 98.94 196 GLY B O 1
ATOM 3331 N N . ARG B 1 197 ? 3.799 11.594 18.516 1 98.81 197 ARG B N 1
ATOM 3332 C CA . ARG B 1 197 ? 3.145 10.891 19.609 1 98.81 197 ARG B CA 1
ATOM 3333 C C . ARG B 1 197 ? 1.686 11.305 19.734 1 98.81 197 ARG B C 1
ATOM 3335 O O . ARG B 1 197 ? 1.365 12.492 19.641 1 98.81 197 ARG B O 1
ATOM 3342 N N . GLU B 1 198 ? 0.879 10.328 19.906 1 98.5 198 GLU B N 1
ATOM 3343 C CA . GLU B 1 198 ? -0.552 10.57 20.062 1 98.5 198 GLU B CA 1
ATOM 3344 C C . GLU B 1 198 ? -0.844 11.375 21.328 1 98.5 198 GLU B C 1
ATOM 3346 O O . GLU B 1 198 ? -0.183 11.195 22.344 1 98.5 198 GLU B O 1
ATOM 3351 N N . ALA B 1 199 ? -1.8 12.297 21.281 1 98.38 199 ALA B N 1
ATOM 3352 C CA . ALA B 1 199 ? -2.449 12.859 22.469 1 98.38 199 ALA B CA 1
ATOM 3353 C C . ALA B 1 199 ? -3.668 12.031 22.875 1 98.38 199 ALA B C 1
ATOM 3355 O O . ALA B 1 199 ? -4.77 12.242 22.359 1 98.38 199 ALA B O 1
ATOM 3356 N N . PRO B 1 200 ? -3.57 11.125 23.797 1 95.5 200 PRO B N 1
ATOM 3357 C CA . PRO B 1 200 ? -4.629 10.148 24.031 1 95.5 200 PRO B CA 1
ATOM 3358 C C . PRO B 1 200 ? -5.902 10.781 24.594 1 95.5 200 PRO B C 1
ATOM 3360 O O . PRO B 1 200 ? -6.988 10.203 24.469 1 95.5 200 PRO B O 1
ATOM 3363 N N . GLU B 1 201 ? -5.777 12.016 25.109 1 95.81 201 GLU B N 1
ATOM 3364 C CA . GLU B 1 201 ? -6.934 12.656 25.719 1 95.81 201 GLU B CA 1
ATOM 3365 C C . GLU B 1 201 ? -7.777 13.391 24.688 1 95.81 201 GLU B C 1
ATOM 3367 O O . GLU B 1 201 ? -8.906 13.797 24.969 1 95.81 201 GLU B O 1
ATOM 3372 N N . ALA B 1 202 ? -7.234 13.547 23.516 1 96.62 202 ALA B N 1
ATOM 3373 C CA . ALA B 1 202 ? -7.949 14.266 22.469 1 96.62 202 ALA B CA 1
ATOM 3374 C C . ALA B 1 202 ? -9.141 13.461 21.953 1 96.62 202 ALA B C 1
ATOM 3376 O O . ALA B 1 202 ? -8.984 12.32 21.516 1 96.62 202 ALA B O 1
ATOM 3377 N N . PRO B 1 203 ? -10.336 14.062 21.906 1 95.56 203 PRO B N 1
ATOM 3378 C CA . PRO B 1 203 ? -11.523 13.305 21.516 1 95.56 203 PRO B CA 1
ATOM 3379 C C . PRO B 1 203 ? -11.422 12.758 20.094 1 95.56 203 PRO B C 1
ATOM 3381 O O . PRO B 1 203 ? -11.922 11.664 19.797 1 95.56 203 PRO B O 1
ATOM 3384 N N . GLU B 1 204 ? -10.844 13.523 19.172 1 94.38 204 GLU B N 1
ATOM 3385 C CA . GLU B 1 204 ? -10.734 13.086 17.781 1 94.38 204 GLU B CA 1
ATOM 3386 C C . GLU B 1 204 ? -9.961 11.773 17.688 1 94.38 204 GLU B C 1
ATOM 3388 O O . GLU B 1 204 ? -10.156 11.008 16.734 1 94.38 204 GLU B O 1
ATOM 3393 N N . ASN B 1 205 ? -9.062 11.477 18.656 1 97.12 205 ASN B N 1
ATOM 3394 C CA . ASN B 1 205 ? -8.25 10.266 18.594 1 97.12 205 ASN B CA 1
ATOM 3395 C C . ASN B 1 205 ? -9 9.062 19.156 1 97.12 205 ASN B C 1
ATOM 3397 O O . ASN B 1 205 ? -8.492 7.938 19.109 1 97.12 205 ASN B O 1
ATOM 3401 N N . GLY B 1 206 ? -10.18 9.289 19.609 1 94.69 206 GLY B N 1
ATOM 3402 C CA . GLY B 1 206 ? -11.031 8.203 20.062 1 94.69 206 GLY B CA 1
ATOM 3403 C C . GLY B 1 206 ? -11.828 7.559 18.953 1 94.69 206 GLY B C 1
ATOM 3404 O O . GLY B 1 206 ? -12.477 6.531 19.156 1 94.69 206 GLY B O 1
ATOM 3405 N N . LEU B 1 207 ? -11.797 8.141 17.75 1 93.69 207 LEU B N 1
ATOM 3406 C CA . LEU B 1 207 ? -12.523 7.594 16.609 1 93.69 207 LEU B CA 1
ATOM 3407 C C . LEU B 1 207 ? -11.992 6.215 16.25 1 93.69 207 LEU B C 1
ATOM 3409 O O . LEU B 1 207 ? -10.789 6.039 16.047 1 93.69 207 LEU B O 1
ATOM 3413 N N . VAL B 1 208 ? -12.828 5.27 16.172 1 89.56 208 VAL B N 1
ATOM 3414 C CA . VAL B 1 208 ? -12.539 3.939 15.648 1 89.56 208 VAL B CA 1
ATOM 3415 C C . VAL B 1 208 ? -13.445 3.645 14.453 1 89.56 208 VAL B C 1
ATOM 3417 O O . VAL B 1 208 ? -14.664 3.5 14.609 1 89.56 208 VAL B O 1
ATOM 3420 N N . THR B 1 209 ? -12.828 3.596 13.32 1 92.62 209 THR B N 1
ATOM 3421 C CA . THR B 1 209 ? -13.633 3.334 12.133 1 92.62 209 THR B CA 1
ATOM 3422 C C . THR B 1 209 ? -13.953 1.846 12.008 1 92.62 209 THR B C 1
ATOM 3424 O O . THR B 1 209 ? -13.109 0.999 12.305 1 92.62 209 THR B O 1
ATOM 3427 N N . GLU B 1 210 ? -15.156 1.591 11.633 1 92.69 210 GLU B N 1
ATOM 3428 C CA . GLU B 1 210 ? -15.586 0.207 11.453 1 92.69 210 GLU B CA 1
ATOM 3429 C C . GLU B 1 210 ? -14.961 -0.413 10.211 1 92.69 210 GLU B C 1
ATOM 3431 O O . GLU B 1 210 ? -14.727 0.279 9.219 1 92.69 210 GLU B O 1
ATOM 3436 N N . ARG B 1 211 ? -14.695 -1.668 10.258 1 97.75 211 ARG B N 1
ATOM 3437 C CA . ARG B 1 211 ? -14.234 -2.461 9.125 1 97.75 211 ARG B CA 1
ATOM 3438 C C . ARG B 1 211 ? -15.289 -3.49 8.719 1 97.75 211 ARG B C 1
ATOM 3440 O O . ARG B 1 211 ? -15.922 -4.105 9.57 1 97.75 211 ARG B O 1
ATOM 3447 N N . VAL B 1 212 ? -15.438 -3.6 7.422 1 97.75 212 VAL B N 1
ATOM 3448 C CA . VAL B 1 212 ? -16.375 -4.605 6.934 1 97.75 212 VAL B CA 1
ATOM 3449 C C . VAL B 1 212 ? -15.828 -6.004 7.227 1 97.75 212 VAL B C 1
ATOM 3451 O O . VAL B 1 212 ? -14.625 -6.234 7.156 1 97.75 212 VAL B O 1
ATOM 3454 N N . PRO B 1 213 ? -16.75 -6.941 7.539 1 98.31 213 PRO B N 1
ATOM 3455 C CA . PRO B 1 213 ? -16.297 -8.312 7.793 1 98.31 213 PRO B CA 1
ATOM 3456 C C . PRO B 1 213 ? -15.68 -8.961 6.555 1 98.31 213 PRO B C 1
ATOM 3458 O O . PRO B 1 213 ? -16.047 -8.625 5.43 1 98.31 213 PRO B O 1
ATOM 3461 N N . VAL B 1 214 ? -14.859 -9.969 6.77 1 98.88 214 VAL B N 1
ATOM 3462 C CA . VAL B 1 214 ? -14.117 -10.656 5.719 1 98.88 214 VAL B CA 1
ATOM 3463 C C . VAL B 1 214 ? -15.086 -11.227 4.688 1 98.88 214 VAL B C 1
ATOM 3465 O O . VAL B 1 214 ? -14.836 -11.156 3.482 1 98.88 214 VAL B O 1
ATOM 3468 N N . ALA B 1 215 ? -16.25 -11.664 5.094 1 98.56 215 ALA B N 1
ATOM 3469 C CA . ALA B 1 215 ? -17.219 -12.312 4.223 1 98.56 215 ALA B CA 1
ATOM 3470 C C . ALA B 1 215 ? -17.781 -11.336 3.193 1 98.56 215 ALA B C 1
ATOM 3472 O O . ALA B 1 215 ? -18.328 -11.742 2.17 1 98.56 215 ALA B O 1
ATOM 3473 N N . GLU B 1 216 ? -17.625 -10.047 3.471 1 98.31 216 GLU B N 1
ATOM 3474 C CA . GLU B 1 216 ? -18.172 -9.039 2.57 1 98.31 216 GLU B CA 1
ATOM 3475 C C . GLU B 1 216 ? -17.203 -8.719 1.437 1 98.31 216 GLU B C 1
ATOM 3477 O O . GLU B 1 216 ? -17.609 -8.203 0.393 1 98.31 216 GLU B O 1
ATOM 3482 N N . PHE B 1 217 ? -15.898 -9.031 1.615 1 98.81 217 PHE B N 1
ATOM 3483 C CA . PHE B 1 217 ? -14.984 -8.602 0.568 1 98.81 217 PHE B CA 1
ATOM 3484 C C . PHE B 1 217 ? -14.148 -9.773 0.063 1 98.81 217 PHE B C 1
ATOM 3486 O O . PHE B 1 217 ? -13.43 -9.648 -0.933 1 98.81 217 PHE B O 1
ATOM 3493 N N . ALA B 1 218 ? -14.305 -10.961 0.687 1 98.88 218 ALA B N 1
ATOM 3494 C CA . ALA B 1 218 ? -13.5 -12.109 0.269 1 98.88 218 ALA B CA 1
ATOM 3495 C C . ALA B 1 218 ? -14.383 -13.32 -0.015 1 98.88 218 ALA B C 1
ATOM 3497 O O . ALA B 1 218 ? -15.359 -13.57 0.699 1 98.88 218 ALA B O 1
ATOM 3498 N N . THR B 1 219 ? -14.07 -14.031 -1.051 1 98.75 219 THR B N 1
ATOM 3499 C CA . THR B 1 219 ? -14.68 -15.32 -1.371 1 98.75 219 THR B CA 1
ATOM 3500 C C . THR B 1 219 ? -13.617 -16.422 -1.451 1 98.75 219 THR B C 1
ATOM 3502 O O . THR B 1 219 ? -12.5 -16.172 -1.915 1 98.75 219 THR B O 1
ATOM 3505 N N . PHE B 1 220 ? -14.023 -17.641 -1.007 1 98.81 220 PHE B N 1
ATOM 3506 C CA . PHE B 1 220 ? -13.086 -18.766 -0.92 1 98.81 220 PHE B CA 1
ATOM 3507 C C . PHE B 1 220 ? -13.5 -19.891 -1.864 1 98.81 220 PHE B C 1
ATOM 3509 O O . PHE B 1 220 ? -14.664 -20.312 -1.869 1 98.81 220 PHE B O 1
ATOM 3516 N N . HIS B 1 221 ? -12.586 -20.281 -2.705 1 98.75 221 HIS B N 1
ATOM 3517 C CA . HIS B 1 221 ? -12.82 -21.344 -3.68 1 98.75 221 HIS B CA 1
ATOM 3518 C C . HIS B 1 221 ? -11.82 -22.469 -3.514 1 98.75 221 HIS B C 1
ATOM 3520 O O . HIS B 1 221 ? -10.609 -22.25 -3.582 1 98.75 221 HIS B O 1
ATOM 3526 N N . GLY B 1 222 ? -12.281 -23.703 -3.34 1 97.94 222 GLY B N 1
ATOM 3527 C CA . GLY B 1 222 ? -11.406 -24.875 -3.324 1 97.94 222 GLY B CA 1
ATOM 3528 C C . GLY B 1 222 ? -10.898 -25.219 -1.938 1 97.94 222 GLY B C 1
ATOM 3529 O O . GLY B 1 222 ? -9.883 -25.891 -1.797 1 97.94 222 GLY B O 1
ATOM 3530 N N . PHE B 1 223 ? -11.586 -24.594 -0.986 1 96.06 223 PHE B N 1
ATOM 3531 C CA . PHE B 1 223 ? -11.242 -24.922 0.394 1 96.06 223 PHE B CA 1
ATOM 3532 C C . PHE B 1 223 ? -12.203 -25.953 0.964 1 96.06 223 PHE B C 1
ATOM 3534 O O . PHE B 1 223 ? -13.391 -25.953 0.627 1 96.06 223 PHE B O 1
ATOM 3541 N N . ASP B 1 224 ? -11.734 -27.109 1.477 1 80.38 224 ASP B N 1
ATOM 3542 C CA . ASP B 1 224 ? -12.57 -28.156 2.072 1 80.38 224 ASP B CA 1
ATOM 3543 C C . ASP B 1 224 ? -13.227 -27.656 3.359 1 80.38 224 ASP B C 1
ATOM 3545 O O . ASP B 1 224 ? -12.68 -26.797 4.051 1 80.38 224 ASP B O 1
#

pLDDT: mean 97.47, std 2.54, range [79.69, 99.0]

Organism: Azotobacter vinelandii (strain DJ / ATCC BAA-1303) (NCBI:txid322710)

Foldseek 3Di:
DDLVCLVVVADAFQAFDLDDDDPVLLVQLLVQLQVFDDVVSPSFKDKDKDFDPLLVVQLVLVLVCCVPPVPQFAFPDDDDDVVDDPPVVVLVVVQVVLLCVLVVHDPPNPVVVVVSVSSVSCLSSFRMKMWIKGFPPDDPRVVVRSVRSVVSSQSSLVVVQKHKHKAQVVSRVVVSCVVSVNDDPRIRTRTMMRMHHHPVVDSSRVRDRDDDDPVVPDDDDPDD/DDLVCLVVVADAFQAFDLDDDDPVLLVQLLVQLQVFDDVVSPSFKDKDKDFDPLLVVQLVLVLVCCVPPVPVFAFPDDDDDVVDDPPVVVLVVVQVVLLCVLVVHDPPNPVVVVVSVSSVSCLSSFRMKMWIKGFPPDDPRVVVRSVRSVVSSQSSLVVVQKHKHKAQVVSRVVVSCVVSVNDDPRIRTRTMMRMHHHPVVDSSRVRDRDDDDCVVPDDDDPDD